Protein AF-A0A9N6WNW6-F1 (afdb_monomer_lite)

Radius of gyration: 29.32 Å; chains: 1; bounding box: 56×40×89 Å

Secondary structure (DSSP, 8-state):
-HHHHHHHHHHHHHHHHHHHHHHHHHTT-HHHHHHHHHHHHHHHHHHHHHT--HHHHHHHHTT-----------HHHHHHHHHHHHHHHHHHHHHHHHHS-HHHHHHHHHHHHTTS---S-GGG--GGGTT-EEEEPHHHHHHHHTT--S-HHHHHHHHHTTSEEEE--HHHHHHHHHHHT--TTSPPP-EEEE-STTSSHHHHHHHTT-----TTT--S--EE-SS-TT-EE-HHHHHHHHHHHHHHHHHHHHHH--B-SS-EE-SSS-EE-TT-BHHHHHHHHHH-GGGHHHHHHHHHHHHHHHHHH-HHHHHHHHTT------TTS-SSSSHHHH-S-EEEE-PPPPHHHHHHHHHHHHHTT----GGGGSHHHHHHHHHHHTT-HHHHHHHT---

Organism: NCBI:txid381656

Structure (mmCIF, N/CA/C/O backbone):
data_AF-A0A9N6WNW6-F1
#
_entry.id   AF-A0A9N6WNW6-F1
#
loop_
_atom_site.group_PDB
_atom_site.id
_atom_site.type_symbol
_atom_site.label_atom_id
_atom_site.label_alt_id
_atom_site.label_comp_id
_atom_site.label_asym_id
_atom_site.label_entity_id
_atom_site.label_seq_id
_atom_site.pdbx_PDB_ins_code
_atom_site.Cartn_x
_atom_site.Cartn_y
_atom_site.Cartn_z
_atom_site.occupancy
_atom_site.B_iso_or_equiv
_atom_site.auth_seq_id
_atom_site.auth_comp_id
_atom_site.auth_asym_id
_atom_site.auth_atom_id
_atom_site.pdbx_PDB_model_num
ATOM 1 N N . MET A 1 1 ? -19.258 9.443 -52.693 1.00 51.03 1 MET A N 1
ATOM 2 C CA . MET A 1 1 ? -18.251 9.004 -53.686 1.00 51.03 1 MET A CA 1
ATOM 3 C C . MET A 1 1 ? -16.895 9.638 -53.407 1.00 51.03 1 MET A C 1
ATOM 5 O O . MET A 1 1 ? -15.964 8.892 -53.155 1.00 51.03 1 MET A O 1
ATOM 9 N N . GLU A 1 2 ? -16.809 10.964 -53.273 1.00 60.19 2 GLU A N 1
ATOM 10 C CA . GLU A 1 2 ? -15.555 11.714 -53.040 1.00 60.19 2 GLU A CA 1
ATOM 11 C C . GLU A 1 2 ? -14.678 11.212 -51.862 1.00 60.19 2 GLU A C 1
ATOM 13 O O . GLU A 1 2 ? -13.456 11.138 -51.967 1.00 60.19 2 GLU A O 1
ATOM 18 N N . SER A 1 3 ? -15.285 10.784 -50.744 1.00 62.59 3 SER A N 1
ATOM 19 C CA . SER A 1 3 ? -14.541 10.235 -49.592 1.00 62.59 3 SER A CA 1
ATOM 20 C C . SER A 1 3 ? -13.917 8.855 -49.852 1.00 62.59 3 SER A C 1
ATOM 22 O O . SER A 1 3 ? -12.916 8.520 -49.225 1.00 62.59 3 SER A O 1
ATOM 24 N N . ASN A 1 4 ? -14.502 8.055 -50.751 1.00 68.94 4 ASN A N 1
ATOM 25 C CA . ASN A 1 4 ? -13.963 6.746 -51.131 1.00 68.94 4 ASN A CA 1
ATOM 26 C C . ASN A 1 4 ? -12.823 6.904 -52.132 1.00 68.94 4 ASN A C 1
ATOM 28 O O . ASN A 1 4 ? -11.766 6.331 -51.916 1.00 68.94 4 ASN A O 1
ATOM 32 N N . GLU A 1 5 ? -12.988 7.749 -53.149 1.00 76.56 5 GLU A N 1
ATOM 33 C CA . GLU A 1 5 ? -11.938 8.025 -54.142 1.00 76.56 5 GLU A CA 1
ATOM 34 C C . GLU A 1 5 ? -10.667 8.582 -53.483 1.00 76.56 5 GLU A C 1
ATOM 36 O O . GLU A 1 5 ? -9.550 8.174 -53.801 1.00 76.56 5 GLU A O 1
ATOM 41 N N . LYS A 1 6 ? -10.823 9.454 -52.479 1.00 78.19 6 LYS A N 1
ATOM 42 C CA . LYS A 1 6 ? -9.697 9.977 -51.695 1.00 78.19 6 LYS A CA 1
ATOM 43 C C . LYS A 1 6 ? -8.998 8.896 -50.864 1.00 78.19 6 LYS A C 1
ATOM 45 O O . LYS A 1 6 ? -7.771 8.914 -50.747 1.00 78.19 6 LYS A O 1
ATOM 50 N N . ALA A 1 7 ? -9.760 7.970 -50.284 1.00 76.69 7 ALA A N 1
ATOM 51 C CA . ALA A 1 7 ? -9.219 6.842 -49.532 1.00 76.69 7 ALA A CA 1
ATOM 52 C C . ALA A 1 7 ? -8.501 5.839 -50.455 1.00 76.69 7 ALA A C 1
ATOM 54 O O . ALA A 1 7 ? -7.421 5.363 -50.110 1.00 76.69 7 ALA A O 1
ATOM 55 N N . GLU A 1 8 ? -9.042 5.579 -51.648 1.00 82.81 8 GLU A N 1
ATOM 56 C CA . GLU A 1 8 ? -8.424 4.727 -52.672 1.00 82.81 8 GLU A CA 1
ATOM 57 C C . GLU A 1 8 ? -7.118 5.326 -53.195 1.00 82.81 8 GLU A C 1
ATOM 59 O O . GLU A 1 8 ? -6.106 4.629 -53.240 1.00 82.81 8 GLU A O 1
ATOM 64 N N . ALA A 1 9 ? -7.087 6.627 -53.501 1.00 85.00 9 ALA A N 1
ATOM 65 C CA . ALA A 1 9 ? -5.869 7.307 -53.939 1.00 85.00 9 ALA A CA 1
ATOM 66 C C . ALA A 1 9 ? -4.753 7.219 -52.883 1.00 85.00 9 ALA A C 1
ATOM 68 O O . ALA A 1 9 ? -3.612 6.880 -53.199 1.00 85.00 9 ALA A O 1
ATOM 69 N N . LYS A 1 10 ? -5.086 7.450 -51.605 1.00 84.44 10 LYS A N 1
ATOM 70 C CA . LYS A 1 10 ? -4.136 7.302 -50.489 1.00 84.44 10 LYS A CA 1
ATOM 71 C C . LYS A 1 10 ? -3.659 5.857 -50.321 1.00 84.44 10 LYS A C 1
ATOM 73 O O . LYS A 1 10 ? -2.479 5.646 -50.044 1.00 84.44 10 LYS A O 1
ATOM 78 N N . PHE A 1 11 ? -4.547 4.876 -50.488 1.00 87.50 11 PHE A N 1
ATOM 79 C CA . PHE A 1 11 ? -4.191 3.458 -50.443 1.00 87.50 11 PHE A CA 1
ATOM 80 C C . PHE A 1 11 ? -3.231 3.081 -51.582 1.00 87.50 11 PHE A C 1
ATOM 82 O O . PHE A 1 11 ? -2.212 2.437 -51.333 1.00 87.50 11 PHE A O 1
ATOM 89 N N . HIS A 1 12 ? -3.489 3.544 -52.808 1.00 88.62 12 HIS A N 1
ATOM 90 C CA . HIS A 1 12 ? -2.595 3.336 -53.949 1.00 88.62 12 HIS A CA 1
ATOM 91 C C . HIS A 1 12 ? -1.210 3.950 -53.717 1.00 88.62 12 HIS A C 1
ATOM 93 O O . HIS A 1 12 ? -0.208 3.251 -53.867 1.00 88.62 12 HIS A O 1
ATOM 99 N N . SER A 1 13 ? -1.139 5.197 -53.240 1.00 88.62 13 SER A N 1
ATOM 100 C CA . SER A 1 13 ? 0.142 5.823 -52.885 1.00 88.62 13 SER A CA 1
ATOM 101 C C . SER A 1 13 ? 0.882 5.067 -51.774 1.00 88.62 13 SER A C 1
ATOM 103 O O . SER A 1 13 ? 2.107 4.955 -51.808 1.00 88.62 13 SER A O 1
ATOM 105 N N . ALA A 1 14 ? 0.164 4.516 -50.788 1.00 87.19 14 ALA A N 1
ATOM 106 C CA . ALA A 1 14 ? 0.769 3.690 -49.745 1.00 87.19 14 ALA A CA 1
ATOM 107 C C . ALA A 1 14 ? 1.366 2.390 -50.312 1.00 87.19 14 ALA A C 1
ATOM 109 O O . ALA A 1 14 ? 2.460 1.987 -49.912 1.00 87.19 14 ALA A O 1
ATOM 110 N N . MET A 1 15 ? 0.668 1.751 -51.254 1.00 90.00 15 MET A N 1
ATOM 111 C CA . MET A 1 15 ? 1.109 0.510 -51.890 1.00 90.00 15 MET A CA 1
ATOM 112 C C . MET A 1 15 ? 2.355 0.725 -52.757 1.00 90.00 15 MET A C 1
ATOM 114 O O . MET A 1 15 ? 3.311 -0.043 -52.650 1.00 90.00 15 MET A O 1
ATOM 118 N N . GLU A 1 16 ? 2.388 1.792 -53.556 1.00 91.75 16 GLU A N 1
ATOM 119 C CA . GLU A 1 16 ? 3.562 2.161 -54.360 1.00 91.75 16 GLU A CA 1
ATOM 120 C C . GLU A 1 16 ? 4.790 2.397 -53.479 1.00 91.75 16 GLU A C 1
ATOM 122 O O . GLU A 1 16 ? 5.842 1.800 -53.702 1.00 91.75 16 GLU A O 1
ATOM 127 N N . LEU A 1 17 ? 4.640 3.171 -52.400 1.00 88.94 17 LEU A N 1
ATOM 128 C CA . LEU A 1 17 ? 5.722 3.420 -51.446 1.00 88.94 17 LEU A CA 1
ATOM 129 C C . LEU A 1 17 ? 6.208 2.136 -50.757 1.00 88.94 17 LEU A C 1
ATOM 131 O O . LEU A 1 17 ? 7.402 1.999 -50.486 1.00 88.94 17 LEU A O 1
ATOM 135 N N . LYS A 1 18 ? 5.319 1.173 -50.487 1.00 91.06 18 LYS A N 1
ATOM 136 C CA . LYS A 1 18 ? 5.713 -0.141 -49.959 1.00 91.06 18 LYS A CA 1
ATOM 137 C C . LYS A 1 18 ? 6.525 -0.938 -50.982 1.00 91.06 18 LYS A C 1
ATOM 139 O O . LYS A 1 18 ? 7.529 -1.544 -50.613 1.00 91.06 18 LYS A O 1
ATOM 144 N N . LEU A 1 19 ? 6.130 -0.928 -52.255 1.00 91.00 19 LEU A N 1
ATOM 145 C CA . LEU A 1 19 ? 6.860 -1.612 -53.329 1.00 91.00 19 LEU A CA 1
ATOM 146 C C . LEU A 1 19 ? 8.227 -0.967 -53.604 1.00 91.00 19 LEU A C 1
ATOM 148 O O . LEU A 1 19 ? 9.219 -1.683 -53.730 1.00 91.00 19 LEU A O 1
ATOM 152 N N . GLU A 1 20 ? 8.311 0.366 -53.603 1.00 89.75 20 GLU A N 1
ATOM 153 C CA . GLU A 1 20 ? 9.586 1.093 -53.648 1.00 89.75 20 GLU A CA 1
ATOM 154 C C . GLU A 1 20 ? 10.482 0.706 -52.465 1.00 89.75 20 GLU A C 1
ATOM 156 O O . GLU A 1 20 ? 11.669 0.426 -52.638 1.00 89.75 20 GLU A O 1
ATOM 161 N N . GLY A 1 21 ? 9.906 0.635 -51.259 1.00 87.44 21 GLY A N 1
ATOM 162 C CA . GLY A 1 21 ? 10.603 0.175 -50.060 1.00 87.44 21 GLY A CA 1
ATOM 163 C C . GLY A 1 21 ? 11.180 -1.232 -50.221 1.00 87.44 21 GLY A C 1
ATOM 164 O O . GLY A 1 21 ? 12.347 -1.449 -49.895 1.00 87.44 21 GLY A O 1
ATOM 165 N N . ASN A 1 22 ? 10.411 -2.161 -50.799 1.00 89.94 22 ASN A N 1
ATOM 166 C CA . ASN A 1 22 ? 10.867 -3.522 -51.091 1.00 89.94 22 ASN A CA 1
ATOM 167 C C . ASN A 1 22 ? 12.038 -3.541 -52.086 1.00 89.94 22 ASN A C 1
ATOM 169 O O . ASN A 1 22 ? 12.991 -4.297 -51.895 1.00 89.94 22 ASN A O 1
ATOM 173 N N . ALA A 1 23 ? 11.992 -2.708 -53.130 1.00 90.75 23 ALA A N 1
ATOM 174 C CA . ALA A 1 23 ? 13.062 -2.617 -54.120 1.00 90.75 23 ALA A CA 1
ATOM 175 C C . ALA A 1 23 ? 14.374 -2.115 -53.492 1.00 90.75 23 ALA A C 1
ATOM 177 O O . ALA A 1 23 ? 15.424 -2.732 -53.681 1.00 90.75 23 ALA A O 1
ATOM 178 N N . PHE A 1 24 ? 14.314 -1.058 -52.673 1.00 87.62 24 PHE A N 1
ATOM 179 C CA . PHE A 1 24 ? 15.481 -0.572 -51.926 1.00 87.62 24 PHE A CA 1
ATOM 180 C C . PHE A 1 24 ? 15.989 -1.592 -50.902 1.00 87.62 24 PHE A C 1
ATOM 182 O O . PHE A 1 24 ? 17.198 -1.703 -50.695 1.00 87.62 24 PHE A O 1
ATOM 189 N N . PHE A 1 25 ? 15.087 -2.366 -50.293 1.00 82.44 25 PHE A N 1
ATOM 190 C CA . PHE A 1 25 ? 15.448 -3.435 -49.365 1.00 82.44 25 PHE A CA 1
ATOM 191 C C . PHE A 1 25 ? 16.230 -4.555 -50.067 1.00 82.44 25 PHE A C 1
ATOM 193 O O . PHE A 1 25 ? 17.266 -4.983 -49.562 1.00 82.44 25 PHE A O 1
ATOM 200 N N . GLY A 1 26 ? 15.800 -4.970 -51.266 1.00 84.62 26 GLY A N 1
ATOM 201 C CA . GLY A 1 26 ? 16.521 -5.945 -52.094 1.00 84.62 26 GLY A CA 1
ATOM 202 C C . GLY A 1 26 ? 17.897 -5.458 -52.566 1.00 84.62 26 GLY A C 1
ATOM 203 O O . GLY A 1 26 ? 18.820 -6.253 -52.704 1.00 84.62 26 GLY A O 1
ATOM 204 N N . GLN A 1 27 ? 18.064 -4.144 -52.738 1.00 88.69 27 GLN A N 1
ATOM 205 C CA . GLN A 1 27 ? 19.343 -3.499 -53.072 1.00 88.69 27 GLN A CA 1
ATOM 206 C C . GLN A 1 27 ? 20.253 -3.264 -51.851 1.00 88.69 27 GLN A C 1
ATOM 208 O O . GLN A 1 27 ? 21.281 -2.604 -51.974 1.00 88.69 27 GLN A O 1
ATOM 213 N N . GLN A 1 28 ? 19.873 -3.750 -50.662 1.00 82.06 28 GLN A N 1
ATOM 214 C CA . GLN A 1 28 ? 20.561 -3.503 -49.386 1.00 82.06 28 GLN A CA 1
ATOM 215 C C . GLN A 1 28 ? 20.665 -2.014 -48.996 1.00 82.06 28 GLN A C 1
ATOM 217 O O . GLN A 1 28 ? 21.393 -1.647 -48.072 1.00 82.06 28 GLN A O 1
ATOM 222 N N . ASN A 1 29 ? 19.897 -1.131 -49.643 1.00 83.75 29 ASN A N 1
ATOM 223 C CA . ASN A 1 29 ? 19.799 0.277 -49.272 1.00 83.75 29 ASN A CA 1
ATOM 224 C C . ASN A 1 29 ? 18.713 0.463 -48.206 1.00 83.75 29 ASN A C 1
ATOM 226 O O . ASN A 1 29 ? 17.625 1.000 -48.437 1.00 83.75 29 ASN A O 1
ATOM 230 N N . TYR A 1 30 ? 19.016 -0.016 -47.004 1.00 78.81 30 TYR A N 1
ATOM 231 C CA . TYR A 1 30 ? 18.026 -0.134 -45.942 1.00 78.81 30 TYR A CA 1
ATOM 232 C C . TYR A 1 30 ? 17.496 1.206 -45.425 1.00 78.81 30 TYR A C 1
ATOM 234 O O . TYR A 1 30 ? 16.324 1.319 -45.072 1.00 78.81 30 TYR A O 1
ATOM 242 N N . LYS A 1 31 ? 18.337 2.246 -45.408 1.00 74.81 31 LYS A N 1
ATOM 243 C CA . LYS A 1 31 ? 17.951 3.583 -44.937 1.00 74.81 31 LYS A CA 1
ATOM 244 C C . LYS A 1 31 ? 16.824 4.170 -45.786 1.00 74.81 31 LYS A C 1
ATOM 246 O O . LYS A 1 31 ? 15.870 4.725 -45.240 1.00 74.81 31 LYS A O 1
ATOM 251 N N . GLU A 1 32 ? 16.924 4.030 -47.106 1.00 78.50 32 GLU A N 1
ATOM 252 C CA . GLU A 1 32 ? 15.880 4.504 -48.010 1.00 78.50 32 GLU A CA 1
ATOM 253 C C . GLU A 1 32 ? 14.659 3.572 -47.974 1.00 78.50 32 GLU A C 1
ATOM 255 O O . GLU A 1 32 ? 13.536 4.069 -47.925 1.00 78.50 32 GLU A O 1
ATOM 260 N N . ALA A 1 33 ? 14.847 2.251 -47.841 1.00 80.81 33 ALA A N 1
ATOM 261 C CA . ALA A 1 33 ? 13.745 1.298 -47.661 1.00 80.81 33 ALA A CA 1
ATOM 262 C C . ALA A 1 33 ? 12.844 1.644 -46.455 1.00 80.81 33 ALA A C 1
ATOM 264 O O . ALA A 1 33 ? 11.625 1.755 -46.592 1.00 80.81 33 ALA A O 1
ATOM 265 N N . ILE A 1 34 ? 13.436 1.915 -45.285 1.00 79.50 34 ILE A N 1
ATOM 266 C CA . ILE A 1 34 ? 12.708 2.312 -44.063 1.00 79.50 34 ILE A CA 1
ATOM 267 C C . ILE A 1 34 ? 11.944 3.613 -44.275 1.00 79.50 34 ILE A C 1
ATOM 269 O O . ILE A 1 34 ? 10.788 3.738 -43.867 1.00 79.50 34 ILE A O 1
ATOM 273 N N . ARG A 1 35 ? 12.583 4.598 -44.914 1.00 76.06 35 ARG A N 1
ATOM 274 C CA . ARG A 1 35 ? 11.961 5.895 -45.190 1.00 76.06 35 ARG A CA 1
ATOM 275 C C . ARG A 1 35 ? 10.699 5.727 -46.034 1.00 76.06 35 ARG A C 1
ATOM 277 O O . ARG A 1 35 ? 9.711 6.421 -45.789 1.00 76.06 35 ARG A O 1
ATOM 284 N N . ARG A 1 36 ? 10.720 4.799 -46.993 1.00 84.81 36 ARG A N 1
ATOM 285 C CA . ARG A 1 36 ? 9.577 4.473 -47.853 1.00 84.81 36 ARG A CA 1
ATOM 286 C C . ARG A 1 36 ? 8.480 3.729 -47.096 1.00 84.81 36 ARG A C 1
ATOM 288 O O . ARG A 1 36 ? 7.337 4.176 -47.150 1.00 84.81 36 ARG A O 1
ATOM 295 N N . TYR A 1 37 ? 8.814 2.728 -46.277 1.00 81.62 37 TYR A N 1
ATOM 296 C CA . TYR A 1 37 ? 7.832 2.058 -45.409 1.00 81.62 37 TYR A CA 1
ATOM 297 C C . TYR A 1 37 ? 7.178 3.014 -44.398 1.00 81.62 37 TYR A C 1
ATOM 299 O O . TYR A 1 37 ? 5.966 2.984 -44.202 1.00 81.62 37 TYR A O 1
ATOM 307 N N . HIS A 1 38 ? 7.948 3.922 -43.788 1.00 76.25 38 HIS A N 1
ATOM 308 C CA . HIS A 1 38 ? 7.406 4.920 -42.863 1.00 76.25 38 HIS A CA 1
ATOM 309 C C . HIS A 1 38 ? 6.473 5.907 -43.575 1.00 76.25 38 HIS A C 1
ATOM 311 O O . HIS A 1 38 ? 5.430 6.278 -43.040 1.00 76.25 38 HIS A O 1
ATOM 317 N N . ARG A 1 39 ? 6.816 6.336 -44.796 1.00 76.94 39 ARG A N 1
ATOM 318 C CA . ARG A 1 39 ? 5.922 7.168 -45.614 1.00 76.94 39 ARG A CA 1
ATOM 319 C C . ARG A 1 39 ? 4.645 6.412 -45.982 1.00 76.94 39 ARG A C 1
ATOM 321 O O . ARG A 1 39 ? 3.575 6.987 -45.824 1.00 76.94 39 ARG A O 1
ATOM 328 N N . ALA A 1 40 ? 4.733 5.137 -46.365 1.00 83.38 40 ALA A N 1
ATOM 329 C CA . ALA A 1 40 ? 3.564 4.297 -46.632 1.00 83.38 40 ALA A CA 1
ATOM 330 C C . ALA A 1 40 ? 2.616 4.229 -45.419 1.00 83.38 40 ALA A C 1
ATOM 332 O O . ALA A 1 40 ? 1.418 4.468 -45.558 1.00 83.38 40 ALA A O 1
ATOM 333 N N . LEU A 1 41 ? 3.152 4.031 -44.206 1.00 77.69 41 LEU A N 1
ATOM 334 C CA . LEU A 1 41 ? 2.365 4.005 -42.964 1.00 77.69 41 LEU A CA 1
ATOM 335 C C . LEU A 1 41 ? 1.642 5.331 -42.661 1.00 77.69 41 LEU A C 1
ATOM 337 O O . LEU A 1 41 ? 0.559 5.319 -42.072 1.00 77.69 41 LEU A O 1
ATOM 341 N N . MET A 1 42 ? 2.195 6.476 -43.077 1.00 76.44 42 MET A N 1
ATOM 342 C CA . MET A 1 42 ? 1.520 7.774 -42.935 1.00 76.44 42 MET A CA 1
ATOM 343 C C . MET A 1 42 ? 0.273 7.866 -43.824 1.00 76.44 42 MET A C 1
ATOM 345 O O . MET A 1 42 ? -0.755 8.379 -43.377 1.00 76.44 42 MET A O 1
ATOM 349 N N . TYR A 1 43 ? 0.329 7.328 -45.046 1.00 79.81 43 TYR A N 1
ATOM 350 C CA . TYR A 1 43 ? -0.831 7.252 -45.940 1.00 79.81 43 TYR A CA 1
ATOM 351 C C . TYR A 1 43 ? -1.867 6.231 -45.449 1.00 79.81 43 TYR A C 1
ATOM 353 O O . TYR A 1 43 ? -3.053 6.559 -45.420 1.00 79.81 43 TYR A O 1
ATOM 361 N N . VAL A 1 44 ? -1.429 5.068 -44.946 1.00 81.00 44 VAL A N 1
ATOM 362 C CA . VAL A 1 44 ? -2.295 4.061 -44.293 1.00 81.00 44 VAL A CA 1
ATOM 363 C C . VAL A 1 44 ? -3.091 4.681 -43.141 1.00 81.00 44 VAL A C 1
ATOM 365 O O . VAL A 1 44 ? -4.308 4.517 -43.066 1.00 81.00 44 VAL A O 1
ATOM 368 N N . LYS A 1 45 ? -2.431 5.454 -42.269 1.00 78.62 45 LYS A N 1
ATOM 369 C CA . LYS A 1 45 ? -3.088 6.173 -41.163 1.00 78.62 45 LYS A CA 1
ATOM 370 C C . LYS A 1 45 ? -4.057 7.249 -41.664 1.00 78.62 45 LYS A C 1
ATOM 372 O O . LYS A 1 45 ? -5.097 7.486 -41.058 1.00 78.62 45 LYS A O 1
ATOM 377 N N . GLY A 1 46 ? -3.732 7.889 -42.787 1.00 77.88 46 GLY A N 1
ATOM 378 C CA . GLY A 1 46 ? -4.621 8.828 -43.466 1.00 77.88 46 GLY A CA 1
ATOM 379 C C . GLY A 1 46 ? -5.921 8.187 -43.960 1.00 77.88 46 GLY A C 1
ATOM 380 O O . GLY A 1 46 ? -6.948 8.854 -43.918 1.00 77.88 46 GLY A O 1
ATOM 381 N N . VAL A 1 47 ? -5.887 6.920 -44.389 1.00 77.38 47 VAL A N 1
ATOM 382 C CA . VAL A 1 47 ? -7.073 6.131 -44.780 1.00 77.38 47 VAL A CA 1
ATOM 383 C C . VAL A 1 47 ? -7.877 5.676 -43.554 1.00 77.38 47 VAL A C 1
ATOM 385 O O . VAL A 1 47 ? -9.103 5.724 -43.578 1.00 77.38 47 VAL A O 1
ATOM 388 N N . GLU A 1 48 ? -7.211 5.293 -42.455 1.00 75.50 48 GLU A N 1
ATOM 389 C CA . GLU A 1 48 ? -7.876 4.944 -41.183 1.00 75.50 48 GLU A CA 1
ATOM 390 C C . GLU A 1 48 ? -8.660 6.131 -40.600 1.00 75.50 48 GLU A C 1
ATOM 392 O O . GLU A 1 48 ? -9.800 5.967 -40.170 1.00 75.50 48 GLU A O 1
ATOM 397 N N . ASN A 1 49 ? -8.073 7.332 -40.631 1.00 72.44 49 ASN A N 1
ATOM 398 C CA . ASN A 1 49 ? -8.718 8.551 -40.141 1.00 72.44 49 ASN A CA 1
ATOM 399 C C . ASN A 1 49 ? -9.924 8.959 -41.002 1.00 72.44 49 ASN A C 1
ATOM 401 O O . ASN A 1 49 ? -10.952 9.351 -40.454 1.00 72.44 49 ASN A O 1
ATOM 405 N N . ASP A 1 50 ? -9.821 8.832 -42.329 1.00 68.44 50 ASP A N 1
ATOM 406 C CA . ASP A 1 50 ? -10.928 9.118 -43.254 1.00 68.44 50 ASP A CA 1
ATOM 407 C C . ASP A 1 50 ? -12.102 8.132 -43.087 1.00 68.44 50 ASP A C 1
ATOM 409 O O . ASP A 1 50 ? -13.235 8.474 -43.414 1.00 68.44 50 ASP A O 1
ATOM 413 N N . GLY A 1 51 ? -11.850 6.922 -42.571 1.00 58.00 51 GLY A N 1
ATOM 414 C CA . GLY A 1 51 ? -12.881 5.928 -42.252 1.00 58.00 51 GLY A CA 1
ATOM 415 C C . GLY A 1 51 ? -13.466 6.027 -40.838 1.00 58.00 51 GLY A C 1
ATOM 416 O O . GLY A 1 51 ? -14.390 5.279 -40.518 1.00 58.00 51 GLY A O 1
ATOM 417 N N . SER A 1 52 ? -12.940 6.908 -39.979 1.00 59.12 52 SER A N 1
ATOM 418 C CA . SER A 1 52 ? -13.387 7.054 -38.590 1.00 59.12 52 SER A CA 1
ATOM 419 C C . SER A 1 52 ? -14.376 8.212 -38.434 1.00 59.12 52 SER A C 1
ATOM 421 O O . SER A 1 52 ? -14.014 9.379 -38.575 1.00 59.12 52 SER A O 1
ATOM 423 N N . ASP A 1 53 ? -15.629 7.901 -38.099 1.00 56.62 53 ASP A N 1
ATOM 424 C CA . ASP A 1 53 ? -16.686 8.904 -37.916 1.00 56.62 53 ASP A CA 1
ATOM 425 C C . ASP A 1 53 ? -16.678 9.480 -36.484 1.00 56.62 53 ASP A C 1
ATOM 427 O O . ASP A 1 53 ? -17.586 9.296 -35.672 1.00 56.62 53 ASP A O 1
ATOM 431 N N . LEU A 1 54 ? -15.571 10.135 -36.123 1.00 49.12 54 LEU A N 1
ATOM 432 C CA . LEU A 1 54 ? -15.373 10.739 -34.798 1.00 49.12 54 LEU A CA 1
ATOM 433 C C . LEU A 1 54 ? -16.320 11.923 -34.537 1.00 49.12 54 LEU A C 1
ATOM 435 O O . LEU A 1 54 ? -16.685 12.170 -33.391 1.00 49.12 54 LEU A O 1
ATOM 439 N N . ILE A 1 55 ? -16.743 12.636 -35.584 1.00 47.88 55 ILE A N 1
ATOM 440 C CA . ILE A 1 55 ? -17.612 13.817 -35.471 1.00 47.88 55 ILE A CA 1
ATOM 441 C C . ILE A 1 55 ? -19.085 13.403 -35.337 1.00 47.88 55 ILE A C 1
ATOM 443 O O . ILE A 1 55 ? -19.780 13.944 -34.476 1.00 47.88 55 ILE A O 1
ATOM 447 N N . GLY A 1 56 ? -19.541 12.400 -36.100 1.00 47.66 56 GLY A N 1
ATOM 448 C CA . GLY A 1 56 ? -20.897 11.850 -35.981 1.00 47.66 56 GLY A CA 1
ATOM 449 C C . GLY A 1 56 ? -21.170 11.276 -34.589 1.00 47.66 56 GLY A C 1
ATOM 450 O O . GLY A 1 56 ? -22.162 11.635 -33.959 1.00 47.66 56 GLY A O 1
ATOM 451 N N . ASN A 1 57 ? -20.220 10.502 -34.050 1.00 47.88 57 ASN A N 1
ATOM 452 C CA . ASN A 1 57 ? -20.328 9.917 -32.710 1.00 47.88 57 ASN A CA 1
ATOM 453 C C . ASN A 1 57 ? -20.362 10.967 -31.584 1.00 47.88 57 ASN A C 1
ATOM 455 O O . ASN A 1 57 ? -21.029 10.753 -30.570 1.00 47.88 57 ASN A O 1
ATOM 459 N N . MET A 1 58 ? -19.679 12.109 -31.748 1.00 43.12 58 MET A N 1
ATOM 460 C CA . MET A 1 58 ? -19.788 13.223 -30.799 1.00 43.12 58 MET A CA 1
ATOM 461 C C . MET A 1 58 ? -21.120 13.973 -30.934 1.00 43.12 58 MET A C 1
ATOM 463 O O . MET A 1 58 ? -21.691 14.352 -29.919 1.00 43.12 58 MET A O 1
ATOM 467 N N . CYS A 1 59 ? -21.660 14.151 -32.143 1.00 42.59 59 CYS A N 1
ATOM 468 C CA . CYS A 1 59 ? -22.952 14.821 -32.350 1.00 42.59 59 CYS A CA 1
ATOM 469 C C . CYS A 1 59 ? -24.131 14.039 -31.741 1.00 42.59 59 CYS A C 1
ATOM 471 O O . CYS A 1 59 ? -24.968 14.631 -31.059 1.00 42.59 59 CYS A O 1
ATOM 473 N N . THR A 1 60 ? -24.142 12.706 -31.869 1.00 49.16 60 THR A N 1
ATOM 474 C CA . THR A 1 60 ? -25.131 11.835 -31.201 1.00 49.16 60 THR A CA 1
ATOM 475 C C . THR A 1 60 ? -25.022 11.852 -29.676 1.00 49.16 60 THR A C 1
ATOM 477 O O . THR A 1 60 ? -26.025 11.685 -28.989 1.00 49.16 60 THR A O 1
ATOM 480 N N . ALA A 1 61 ? -23.828 12.088 -29.122 1.00 49.62 61 ALA A N 1
ATOM 481 C CA . ALA A 1 61 ? -23.629 12.179 -27.675 1.00 49.62 61 ALA A CA 1
ATOM 482 C C . ALA A 1 61 ? -24.133 13.508 -27.072 1.00 49.62 61 ALA A C 1
ATOM 484 O O . ALA A 1 61 ? -24.365 13.572 -25.866 1.00 49.62 61 ALA A O 1
ATOM 485 N N . PHE A 1 62 ? -24.328 14.547 -27.896 1.00 44.91 62 PHE A N 1
ATOM 486 C CA . PHE A 1 62 ? -24.799 15.875 -27.476 1.00 44.91 62 PHE A CA 1
ATOM 487 C C . PHE A 1 62 ? -26.196 16.246 -28.015 1.00 44.91 62 PHE A C 1
ATOM 489 O O . PHE A 1 62 ? -26.608 17.397 -27.890 1.00 44.91 62 PHE A O 1
ATOM 496 N N . GLY A 1 63 ? -26.952 15.280 -28.553 1.00 41.03 63 GLY A N 1
ATOM 497 C CA . GLY A 1 63 ? -28.386 15.430 -28.839 1.00 41.03 63 GLY A CA 1
ATOM 498 C C . GLY A 1 63 ? -28.753 16.306 -30.046 1.00 41.03 63 GLY A C 1
ATOM 499 O O . GLY A 1 63 ? -29.845 16.867 -30.061 1.00 41.03 63 GLY A O 1
ATOM 500 N N . GLY A 1 64 ? -27.866 16.449 -31.037 1.00 39.44 64 GLY A N 1
ATOM 501 C CA . GLY A 1 64 ? -28.161 17.160 -32.290 1.00 39.44 64 GLY A CA 1
ATOM 502 C C . GLY A 1 64 ? -28.842 16.274 -33.344 1.00 39.44 64 GLY A C 1
ATOM 503 O O . GLY A 1 64 ? -28.519 15.093 -33.449 1.00 39.44 64 GLY A O 1
ATOM 504 N N . ASP A 1 65 ? -29.764 16.858 -34.116 1.00 38.09 65 ASP A N 1
ATOM 505 C CA . ASP A 1 65 ? -30.568 16.191 -35.155 1.00 38.09 65 ASP A CA 1
ATOM 506 C C . ASP A 1 65 ? -29.738 15.770 -36.392 1.00 38.09 65 ASP A C 1
ATOM 508 O O . ASP A 1 65 ? -28.745 16.418 -36.743 1.00 38.09 65 ASP A O 1
ATOM 512 N N . GLU A 1 66 ? -30.135 14.671 -37.047 1.00 42.62 66 GLU A N 1
ATOM 513 C CA . GLU A 1 66 ? -29.380 13.989 -38.111 1.00 42.62 66 GLU A CA 1
ATOM 514 C C . GLU A 1 66 ? -29.302 14.807 -39.415 1.00 42.62 66 GLU A C 1
ATOM 516 O O . GLU A 1 66 ? -30.092 14.660 -40.349 1.00 42.62 66 GLU A O 1
ATOM 521 N N . GLY A 1 67 ? -28.260 15.631 -39.533 1.00 34.44 67 GLY A N 1
ATOM 522 C CA . GLY A 1 67 ? -27.791 16.141 -40.819 1.00 34.44 67 GLY A CA 1
ATOM 523 C C . GLY A 1 67 ? -27.081 15.043 -41.617 1.00 34.44 67 GLY A C 1
ATOM 524 O O . GLY A 1 67 ? -25.967 14.643 -41.281 1.00 34.44 67 GLY A O 1
ATOM 525 N N . GLN A 1 68 ? -27.716 14.565 -42.689 1.00 43.16 68 GLN A N 1
ATOM 526 C CA . GLN A 1 68 ? -27.187 13.572 -43.631 1.00 43.16 68 GLN A CA 1
ATOM 527 C C . GLN A 1 68 ? -25.747 13.879 -44.088 1.00 43.16 68 GLN A C 1
ATOM 529 O O . GLN A 1 68 ? -25.485 14.852 -44.791 1.00 43.16 68 GLN A O 1
ATOM 534 N N . GLY A 1 69 ? -24.818 12.980 -43.759 1.00 37.72 69 GLY A N 1
ATOM 535 C CA . GLY A 1 69 ? -23.428 13.020 -44.210 1.00 37.72 69 GLY A CA 1
ATOM 536 C C . GLY A 1 69 ? -22.810 11.628 -44.205 1.00 37.72 69 GLY A C 1
ATOM 537 O O . GLY A 1 69 ? -21.935 11.334 -43.404 1.00 37.72 69 GLY A O 1
ATOM 538 N N . ASN A 1 70 ? -23.282 10.748 -45.087 1.00 47.25 70 ASN A N 1
ATOM 539 C CA . ASN A 1 70 ? -22.826 9.362 -45.200 1.00 47.25 70 ASN A CA 1
ATOM 540 C C . ASN A 1 70 ? -21.366 9.301 -45.721 1.00 47.25 70 ASN A C 1
ATOM 542 O O . ASN A 1 70 ? -21.127 9.131 -46.917 1.00 47.25 70 ASN A O 1
ATOM 546 N N . ARG A 1 71 ? -20.370 9.474 -44.838 1.00 53.88 71 ARG A N 1
ATOM 547 C CA . ARG A 1 71 ? -18.936 9.264 -45.126 1.00 53.88 71 ARG A CA 1
ATOM 548 C C . ARG A 1 71 ? -18.457 7.932 -44.550 1.00 53.88 71 ARG A C 1
ATOM 550 O O . ARG A 1 71 ? -17.553 7.879 -43.727 1.00 53.88 71 ARG A O 1
ATOM 557 N N . LYS A 1 72 ? -19.052 6.826 -44.993 1.00 59.88 72 LYS A N 1
ATOM 558 C CA . LYS A 1 72 ? -18.497 5.495 -44.721 1.00 59.88 72 LYS A CA 1
ATOM 559 C C . LYS A 1 72 ? -17.536 5.116 -45.842 1.00 59.88 72 LYS A C 1
ATOM 561 O O . LYS A 1 72 ? -17.963 4.897 -46.977 1.00 59.88 72 LYS A O 1
ATOM 566 N N . VAL A 1 73 ? -16.242 5.066 -45.519 1.00 62.28 73 VAL A N 1
ATOM 567 C CA . VAL A 1 73 ? -15.234 4.483 -46.412 1.00 62.28 73 VAL A CA 1
ATOM 568 C C . VAL A 1 73 ? -15.549 2.997 -46.607 1.00 62.28 73 VAL A C 1
ATOM 570 O O . VAL A 1 73 ? -15.945 2.319 -45.658 1.00 62.28 73 VAL A O 1
ATOM 573 N N . ASN A 1 74 ? -15.414 2.486 -47.832 1.00 75.44 74 ASN A N 1
ATOM 574 C CA . ASN A 1 74 ? -15.731 1.096 -48.164 1.00 75.44 74 ASN A CA 1
ATOM 575 C C . ASN A 1 74 ? -14.951 0.117 -47.260 1.00 75.44 74 ASN A C 1
ATOM 577 O O . ASN A 1 74 ? -13.722 0.174 -47.174 1.00 75.44 74 ASN A O 1
ATOM 581 N N . ALA A 1 75 ? -15.667 -0.812 -46.617 1.00 72.38 75 ALA A N 1
ATOM 582 C CA . ALA A 1 75 ? -15.100 -1.807 -45.706 1.00 72.38 75 ALA A CA 1
ATOM 583 C C . ALA A 1 75 ? -13.997 -2.662 -46.358 1.00 72.38 75 ALA A C 1
ATOM 585 O O . ALA A 1 75 ? -13.042 -3.047 -45.688 1.00 72.38 75 ALA A O 1
ATOM 586 N N . VAL A 1 76 ? -14.079 -2.890 -47.674 1.00 78.44 76 VAL A N 1
ATOM 587 C CA . VAL A 1 76 ? -13.062 -3.629 -48.439 1.00 78.44 76 VAL A CA 1
ATOM 588 C C . VAL A 1 76 ? -11.723 -2.881 -48.477 1.00 78.44 76 VAL A C 1
ATOM 590 O O . VAL A 1 76 ? -10.667 -3.501 -48.372 1.00 78.44 76 VAL A O 1
ATOM 593 N N . ILE A 1 77 ? -11.746 -1.550 -48.595 1.00 78.31 77 ILE A N 1
ATOM 594 C CA . ILE A 1 77 ? -10.530 -0.720 -48.604 1.00 78.31 77 ILE A CA 1
ATOM 595 C C . ILE A 1 77 ? -9.901 -0.712 -47.214 1.00 78.31 77 ILE A C 1
ATOM 597 O O . ILE A 1 77 ? -8.686 -0.825 -47.090 1.00 78.31 77 ILE A O 1
ATOM 601 N N . LEU A 1 78 ? -10.721 -0.616 -46.165 1.00 76.69 78 LEU A N 1
ATOM 602 C CA . LEU A 1 78 ? -10.243 -0.645 -44.784 1.00 76.69 78 LEU A CA 1
ATOM 603 C C . LEU A 1 78 ? -9.559 -1.972 -44.446 1.00 76.69 78 LEU A C 1
ATOM 605 O O . LEU A 1 78 ? -8.533 -1.957 -43.771 1.00 76.69 78 LEU A O 1
ATOM 609 N N . GLU A 1 79 ? -10.080 -3.096 -44.938 1.00 79.38 79 GLU A N 1
ATOM 610 C CA . GLU A 1 79 ? -9.455 -4.402 -44.716 1.00 79.38 79 GLU A CA 1
ATOM 611 C C . GLU A 1 79 ? -8.120 -4.529 -45.462 1.00 79.38 79 GLU A C 1
ATOM 613 O O . GLU A 1 79 ? -7.098 -4.816 -44.841 1.00 79.38 79 GLU A O 1
ATOM 618 N N . LYS A 1 80 ? -8.077 -4.158 -46.749 1.00 82.00 80 LYS A N 1
ATOM 619 C CA . LYS A 1 80 ? -6.820 -4.098 -47.519 1.00 82.00 80 LYS A CA 1
ATOM 620 C C . LYS A 1 80 ? -5.793 -3.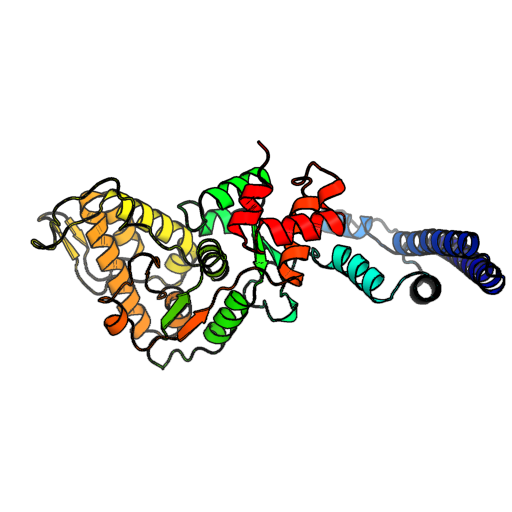151 -46.892 1.00 82.00 80 LYS A C 1
ATOM 622 O O . LYS A 1 80 ? -4.593 -3.415 -46.913 1.00 82.00 80 LYS A O 1
ATOM 627 N N . ASN A 1 81 ? -6.246 -2.043 -46.308 1.00 83.00 81 ASN A N 1
ATOM 628 C CA . ASN A 1 81 ? -5.385 -1.083 -45.625 1.00 83.00 81 ASN A CA 1
ATOM 629 C C . ASN A 1 81 ? -4.781 -1.665 -44.333 1.00 83.00 81 ASN A C 1
ATOM 631 O O . ASN A 1 81 ? -3.622 -1.388 -44.025 1.00 83.00 81 ASN A O 1
ATOM 635 N N . LYS A 1 82 ? -5.520 -2.514 -43.603 1.00 78.81 82 LYS A N 1
ATOM 636 C CA . LYS A 1 82 ? -4.972 -3.270 -42.463 1.00 78.81 82 LYS A CA 1
ATOM 637 C C . LYS A 1 82 ? -3.932 -4.290 -42.915 1.00 78.81 82 LYS A C 1
ATOM 639 O O . LYS A 1 82 ? -2.883 -4.378 -42.287 1.00 78.81 82 LYS A O 1
ATOM 644 N N . GLU A 1 83 ? -4.187 -5.025 -43.994 1.00 81.56 83 GLU A N 1
ATOM 645 C CA . GLU A 1 83 ? -3.215 -5.976 -44.550 1.00 81.56 83 GLU A CA 1
ATOM 646 C C . GLU A 1 83 ? -1.918 -5.259 -44.947 1.00 81.56 83 GLU A C 1
ATOM 648 O O . GLU A 1 83 ? -0.836 -5.634 -44.497 1.00 81.56 83 GLU A O 1
ATOM 653 N N . LEU A 1 84 ? -2.024 -4.140 -45.673 1.00 81.69 84 LEU A N 1
ATOM 654 C CA . LEU A 1 84 ? -0.873 -3.328 -46.076 1.00 81.69 84 LEU A CA 1
ATOM 655 C C . LEU A 1 84 ? -0.086 -2.777 -44.875 1.00 81.69 84 LEU A C 1
ATOM 657 O O . LEU A 1 84 ? 1.146 -2.690 -44.909 1.00 81.69 84 LEU A O 1
ATOM 661 N N . LYS A 1 85 ? -0.785 -2.421 -43.794 1.00 78.75 85 LYS A N 1
ATOM 662 C CA . LYS A 1 85 ? -0.176 -1.997 -42.529 1.00 78.75 85 LYS A CA 1
ATOM 663 C C . LYS A 1 85 ? 0.662 -3.115 -41.916 1.00 78.75 85 LYS A C 1
ATOM 665 O O . LYS A 1 85 ? 1.807 -2.872 -41.532 1.00 78.75 85 LYS A O 1
ATOM 670 N N . MET A 1 86 ? 0.102 -4.321 -41.838 1.00 71.56 86 MET A N 1
ATOM 671 C CA . MET A 1 86 ? 0.790 -5.495 -41.295 1.00 71.56 86 MET A CA 1
ATOM 672 C C . MET A 1 86 ? 2.006 -5.861 -42.148 1.00 71.56 86 MET A C 1
ATOM 674 O O . MET A 1 86 ? 3.083 -6.081 -41.602 1.00 71.56 86 MET A O 1
ATOM 678 N N . ASP A 1 87 ? 1.880 -5.806 -43.472 1.00 80.25 87 ASP A N 1
ATOM 679 C CA . ASP A 1 87 ? 2.984 -5.987 -44.417 1.00 80.25 87 ASP A CA 1
ATOM 680 C C . ASP A 1 87 ? 4.131 -4.995 -44.192 1.00 80.25 87 ASP A C 1
ATOM 682 O O . ASP A 1 87 ? 5.296 -5.388 -44.123 1.00 80.25 87 ASP A O 1
ATOM 686 N N . CYS A 1 88 ? 3.823 -3.700 -44.052 1.00 80.00 88 CYS A N 1
ATOM 687 C CA . CYS A 1 88 ? 4.843 -2.679 -43.801 1.00 80.00 88 CYS A CA 1
ATOM 688 C C . CYS A 1 88 ? 5.565 -2.922 -42.469 1.00 80.00 88 CYS A C 1
ATOM 690 O O . CYS A 1 88 ? 6.786 -2.777 -42.395 1.00 80.00 88 CYS A O 1
ATOM 692 N N . PHE A 1 89 ? 4.835 -3.325 -41.424 1.00 74.75 89 PHE A N 1
ATOM 693 C CA . PHE A 1 89 ? 5.434 -3.672 -40.136 1.00 74.75 89 PHE A CA 1
ATOM 694 C C . PHE A 1 89 ? 6.279 -4.946 -40.202 1.00 74.75 89 PHE A C 1
ATOM 696 O O . PHE A 1 89 ? 7.350 -4.978 -39.600 1.00 74.75 89 PHE A O 1
ATOM 703 N N . ASN A 1 90 ? 5.853 -5.955 -40.962 1.00 76.88 90 ASN A N 1
ATOM 704 C CA . ASN A 1 90 ? 6.619 -7.181 -41.188 1.00 76.88 90 ASN A CA 1
ATOM 705 C C . ASN A 1 90 ? 7.922 -6.907 -41.955 1.00 76.88 90 ASN A C 1
ATOM 707 O O . ASN A 1 90 ? 8.972 -7.453 -41.624 1.00 76.88 90 ASN A O 1
ATOM 711 N N . ASN A 1 91 ? 7.896 -6.005 -42.935 1.00 82.94 91 ASN A N 1
ATOM 712 C CA . ASN A 1 91 ? 9.100 -5.635 -43.680 1.00 82.94 91 ASN A CA 1
ATOM 713 C C . ASN A 1 91 ? 10.060 -4.780 -42.836 1.00 82.94 91 ASN A C 1
ATOM 715 O O . ASN A 1 91 ? 11.277 -4.968 -42.894 1.00 82.94 91 ASN A O 1
ATOM 719 N N . LEU A 1 92 ? 9.529 -3.886 -41.996 1.00 73.19 92 LEU A N 1
ATOM 720 C CA . LEU A 1 92 ? 10.323 -3.138 -41.017 1.00 73.19 92 LEU A CA 1
ATOM 721 C C . LEU A 1 92 ? 10.919 -4.054 -39.938 1.00 73.19 92 LEU A C 1
ATOM 723 O O . LEU A 1 92 ? 12.071 -3.861 -39.553 1.00 73.19 92 LEU A O 1
ATOM 727 N N . SER A 1 93 ? 10.183 -5.069 -39.476 1.00 68.00 93 SER A N 1
ATOM 728 C CA . SER A 1 93 ? 10.688 -6.045 -38.503 1.00 68.00 93 SER A CA 1
ATOM 729 C C . SER A 1 93 ? 11.745 -6.972 -39.113 1.00 68.00 93 SER A C 1
ATOM 731 O O . SER A 1 93 ? 12.739 -7.278 -38.454 1.00 68.00 93 SER A O 1
ATOM 733 N N . GLY A 1 94 ? 11.600 -7.338 -40.392 1.00 69.31 94 GLY A N 1
ATOM 734 C CA . GLY A 1 94 ? 12.619 -8.049 -41.167 1.00 69.31 94 GLY A CA 1
ATOM 735 C C . GLY A 1 94 ? 13.932 -7.269 -41.277 1.00 69.31 94 GLY A C 1
ATOM 736 O O . GLY A 1 94 ? 15.000 -7.847 -41.082 1.00 69.31 94 GLY A O 1
ATOM 737 N N . TRP A 1 95 ? 13.866 -5.950 -41.500 1.00 67.94 95 TRP A N 1
ATOM 738 C CA . TRP A 1 95 ? 15.045 -5.080 -41.438 1.00 67.94 95 TRP A CA 1
ATOM 739 C C . TRP A 1 95 ? 15.675 -5.043 -40.040 1.00 67.94 95 TRP A C 1
ATOM 741 O O . TRP A 1 95 ? 16.882 -5.233 -39.895 1.00 67.94 95 TRP A O 1
ATOM 751 N N . LEU A 1 96 ? 14.860 -4.810 -39.006 1.00 59.84 96 LEU A N 1
ATOM 752 C CA . LEU A 1 96 ? 15.332 -4.699 -37.624 1.00 59.84 96 LEU A CA 1
ATOM 753 C C . LEU A 1 96 ? 16.026 -5.985 -37.159 1.00 59.84 96 LEU A C 1
ATOM 755 O O . LEU A 1 96 ? 17.047 -5.905 -36.486 1.00 59.84 96 LEU A O 1
ATOM 759 N N . ARG A 1 97 ? 15.546 -7.159 -37.590 1.00 60.91 97 ARG A N 1
ATOM 760 C CA . ARG A 1 97 ? 16.170 -8.462 -37.312 1.00 60.91 97 ARG A CA 1
ATOM 761 C C . ARG A 1 97 ? 17.571 -8.618 -37.922 1.00 60.91 97 ARG A C 1
ATOM 763 O O . ARG A 1 97 ? 18.366 -9.384 -37.390 1.00 60.91 97 ARG A O 1
ATOM 770 N N . LEU A 1 98 ? 17.875 -7.917 -39.018 1.00 64.81 98 LEU A N 1
ATOM 771 C CA . LEU A 1 98 ? 19.202 -7.923 -39.650 1.00 64.81 98 LEU A CA 1
ATOM 772 C C . LEU A 1 98 ? 20.200 -6.976 -38.962 1.00 64.81 98 LEU A C 1
ATOM 774 O O . LEU A 1 98 ? 21.401 -7.150 -39.139 1.00 64.81 98 LEU A O 1
ATOM 778 N N . PHE A 1 99 ? 19.726 -5.979 -38.203 1.00 57.62 99 PHE A N 1
ATOM 779 C CA . PHE A 1 99 ? 20.566 -4.903 -37.649 1.00 57.62 99 PHE A CA 1
ATOM 780 C C . PHE A 1 99 ? 20.599 -4.825 -36.115 1.00 57.62 99 PHE A C 1
ATOM 782 O O . PHE A 1 99 ? 21.522 -4.232 -35.561 1.00 57.62 99 PHE A O 1
ATOM 789 N N . LEU A 1 100 ? 19.617 -5.395 -35.416 1.00 50.41 100 LEU A N 1
ATOM 790 C CA . LEU A 1 100 ? 19.501 -5.369 -33.958 1.00 50.41 100 LEU A CA 1
ATOM 791 C C . LEU A 1 100 ? 19.268 -6.786 -33.426 1.00 50.41 100 LEU A C 1
ATOM 793 O O . LEU A 1 100 ? 18.442 -7.532 -33.957 1.00 50.41 100 LEU A O 1
ATOM 797 N N . ASN A 1 101 ? 19.974 -7.139 -32.346 1.00 51.81 101 ASN A N 1
ATOM 798 C CA . ASN A 1 101 ? 19.676 -8.340 -31.566 1.00 51.81 101 ASN A CA 1
ATOM 799 C C . ASN A 1 101 ? 18.177 -8.346 -31.219 1.00 51.81 101 ASN A C 1
ATOM 801 O O . ASN A 1 101 ? 17.636 -7.366 -30.711 1.00 51.81 101 ASN A O 1
ATOM 805 N N . TRP A 1 102 ? 17.496 -9.461 -31.485 1.00 44.34 102 TRP A N 1
ATOM 806 C CA . TRP A 1 102 ? 16.054 -9.620 -31.247 1.00 44.34 102 TRP A CA 1
ATOM 807 C C . TRP A 1 102 ? 15.636 -9.257 -29.806 1.00 44.34 102 TRP A C 1
ATOM 809 O O . TRP A 1 102 ? 14.533 -8.760 -29.572 1.00 44.34 102 TRP A O 1
ATOM 819 N N . GLU A 1 103 ? 16.550 -9.439 -28.850 1.00 48.56 103 GLU A N 1
ATOM 820 C CA . GLU A 1 103 ? 16.390 -9.090 -27.437 1.00 48.56 103 GLU A CA 1
ATOM 821 C C . GLU A 1 103 ? 16.205 -7.581 -27.205 1.00 48.56 103 GLU A C 1
ATOM 823 O O . GLU A 1 103 ? 15.253 -7.192 -26.530 1.00 48.56 103 GLU A O 1
ATOM 828 N N . THR A 1 104 ? 17.015 -6.713 -27.825 1.00 47.25 104 THR A N 1
ATOM 829 C CA . THR A 1 104 ? 16.911 -5.252 -27.644 1.00 47.25 104 THR A CA 1
ATOM 830 C C . THR A 1 104 ? 15.662 -4.667 -28.300 1.00 47.25 104 THR A C 1
ATOM 832 O O . THR A 1 104 ? 15.096 -3.696 -27.795 1.00 47.25 104 THR A O 1
ATOM 835 N N . MET A 1 105 ? 15.177 -5.266 -29.393 1.00 41.28 105 MET A N 1
ATOM 836 C CA . MET A 1 105 ? 13.923 -4.854 -30.035 1.00 41.28 105 MET A CA 1
ATOM 837 C C . MET A 1 105 ? 12.700 -5.244 -29.194 1.00 41.28 105 MET A C 1
ATOM 839 O O . MET A 1 105 ? 11.814 -4.415 -28.983 1.00 41.28 105 MET A O 1
ATOM 843 N N . MET A 1 106 ? 12.668 -6.470 -28.656 1.00 43.91 106 MET A N 1
ATOM 844 C CA . MET A 1 106 ? 11.637 -6.881 -27.695 1.00 43.91 106 MET A CA 1
ATOM 845 C C . MET A 1 106 ? 11.662 -5.996 -26.450 1.00 43.91 106 MET A C 1
ATOM 847 O O . MET A 1 106 ? 10.604 -5.631 -25.950 1.00 43.91 106 MET A O 1
ATOM 851 N N . GLU A 1 107 ? 12.839 -5.592 -25.978 1.00 43.84 107 GLU A N 1
ATOM 852 C CA . GLU A 1 107 ? 12.983 -4.675 -24.850 1.00 43.84 107 GLU A CA 1
ATOM 853 C C . GLU A 1 107 ? 12.438 -3.269 -25.158 1.00 43.84 107 GLU A C 1
ATOM 855 O O . GLU A 1 107 ? 11.710 -2.710 -24.344 1.00 43.84 107 GLU A O 1
ATOM 860 N N . GLN A 1 108 ? 12.688 -2.710 -26.349 1.00 44.94 108 GLN A N 1
ATOM 861 C CA . GLN A 1 108 ? 12.147 -1.402 -26.757 1.00 44.94 108 GLN A CA 1
ATOM 862 C C . GLN A 1 108 ? 10.633 -1.427 -27.021 1.00 44.94 108 GLN A C 1
ATOM 864 O O . GLN A 1 108 ? 9.910 -0.527 -26.585 1.00 44.94 108 GLN A O 1
ATOM 869 N N . CYS A 1 109 ? 10.123 -2.471 -27.681 1.00 37.69 109 CYS A N 1
ATOM 870 C CA . CYS A 1 109 ? 8.683 -2.672 -27.840 1.00 37.69 109 CYS A CA 1
ATOM 871 C C . CYS A 1 109 ? 8.006 -2.890 -26.478 1.00 37.69 109 CYS A C 1
ATOM 873 O O . CYS A 1 109 ? 6.949 -2.304 -26.228 1.00 37.69 109 CYS A O 1
ATOM 875 N N . ASN A 1 110 ? 8.644 -3.637 -25.568 1.00 41.50 110 ASN A N 1
ATOM 876 C CA . ASN A 1 110 ? 8.192 -3.780 -24.188 1.00 41.50 110 ASN A CA 1
ATOM 877 C C . ASN A 1 110 ? 8.249 -2.450 -23.429 1.00 41.50 110 ASN A C 1
ATOM 879 O O . ASN A 1 110 ? 7.284 -2.164 -22.739 1.00 41.50 110 ASN A O 1
ATOM 883 N N . ARG A 1 111 ? 9.259 -1.583 -23.596 1.00 40.16 111 ARG A N 1
ATOM 884 C CA . ARG A 1 111 ? 9.283 -0.242 -22.967 1.00 40.16 111 ARG A CA 1
ATOM 885 C C . ARG A 1 111 ? 8.033 0.575 -23.302 1.00 40.16 111 ARG A C 1
ATOM 887 O O . ARG A 1 111 ? 7.409 1.119 -22.403 1.00 40.16 111 ARG A O 1
ATOM 894 N N . SER A 1 112 ? 7.581 0.558 -24.560 1.00 37.81 112 SER A N 1
ATOM 895 C CA . SER A 1 112 ? 6.324 1.227 -24.955 1.00 37.81 112 SER A CA 1
ATOM 896 C C . SER A 1 112 ? 5.043 0.532 -24.452 1.00 37.81 112 SER A C 1
ATOM 898 O O . SER A 1 112 ? 3.973 1.141 -24.414 1.00 37.81 112 SER A O 1
ATOM 900 N N . ALA A 1 113 ? 5.127 -0.750 -24.075 1.00 37.62 113 ALA A N 1
ATOM 901 C CA . ALA A 1 113 ? 3.996 -1.583 -23.661 1.00 37.62 113 ALA A CA 1
ATOM 902 C C . ALA A 1 113 ? 3.902 -1.813 -22.137 1.00 37.62 113 ALA A C 1
ATOM 904 O O . ALA A 1 113 ? 2.811 -2.106 -21.648 1.00 37.62 113 ALA A O 1
ATOM 905 N N . ILE A 1 114 ? 4.998 -1.654 -21.382 1.00 45.78 114 ILE A N 1
ATOM 906 C CA . ILE A 1 114 ? 5.080 -1.838 -19.920 1.00 45.78 114 ILE A CA 1
ATOM 907 C C . ILE A 1 114 ? 4.172 -0.838 -19.186 1.00 45.78 114 ILE A C 1
ATOM 909 O O . ILE A 1 114 ? 3.685 -1.155 -18.101 1.00 45.78 114 ILE A O 1
ATOM 913 N N . LEU A 1 115 ? 3.865 0.308 -19.809 1.00 44.00 115 LEU A N 1
ATOM 914 C CA . LEU A 1 115 ? 2.980 1.344 -19.261 1.00 44.00 115 LEU A CA 1
ATOM 915 C C . LEU A 1 115 ? 1.654 1.508 -19.997 1.00 44.00 115 LEU A C 1
ATOM 917 O O . LEU A 1 115 ? 0.967 2.514 -19.810 1.00 44.00 115 LEU A O 1
ATOM 921 N N . LYS A 1 116 ? 1.223 0.523 -20.796 1.00 41.78 116 LYS A N 1
ATOM 922 C CA . LYS A 1 116 ? -0.212 0.453 -21.092 1.00 41.78 116 LYS A CA 1
ATOM 923 C C . LYS A 1 116 ? -0.909 0.214 -19.762 1.00 41.78 116 LYS A C 1
ATOM 925 O O . LYS A 1 116 ? -0.874 -0.910 -19.271 1.00 41.78 116 LYS A O 1
ATOM 930 N N . ASN A 1 117 ? -1.474 1.288 -19.201 1.00 43.41 117 ASN A N 1
ATOM 931 C CA . ASN A 1 117 ? -2.276 1.312 -17.985 1.00 43.41 117 ASN A CA 1
ATOM 932 C C . ASN A 1 117 ? -3.075 0.015 -17.887 1.00 43.41 117 ASN A C 1
ATOM 934 O O . ASN A 1 117 ? -4.081 -0.162 -18.582 1.00 43.41 117 ASN A O 1
ATOM 938 N N . ILE A 1 118 ? -2.589 -0.915 -17.059 1.00 47.78 118 ILE A N 1
ATOM 939 C CA . ILE A 1 118 ? -3.375 -2.081 -16.687 1.00 47.78 118 ILE A CA 1
ATOM 940 C C . ILE A 1 118 ? -4.629 -1.480 -16.070 1.00 47.78 118 ILE A C 1
ATOM 942 O O . ILE A 1 118 ? -4.531 -0.616 -15.193 1.00 47.78 118 ILE A O 1
ATOM 946 N N . LYS A 1 119 ? -5.804 -1.859 -16.591 1.00 44.66 119 LYS A N 1
ATOM 947 C CA . LYS A 1 119 ? -7.072 -1.400 -16.018 1.00 44.66 119 LYS A CA 1
ATOM 948 C C . LYS A 1 119 ? -6.986 -1.614 -14.502 1.00 44.66 119 LYS A C 1
ATOM 950 O O . LYS A 1 119 ? -6.532 -2.689 -14.113 1.00 44.66 119 LYS A O 1
ATOM 955 N N . PRO A 1 120 ? -7.426 -0.661 -13.665 1.00 48.91 120 PRO A N 1
ATOM 956 C CA . PRO A 1 120 ? -7.197 -0.632 -12.211 1.00 48.91 120 PRO A CA 1
ATOM 957 C C . PRO A 1 120 ? -7.865 -1.778 -11.424 1.00 48.91 120 PRO A C 1
ATOM 959 O O . PRO A 1 120 ? -8.029 -1.704 -10.209 1.00 48.91 120 PRO A O 1
ATOM 962 N N . ASN A 1 121 ? -8.260 -2.856 -12.097 1.00 54.06 121 ASN A N 1
ATOM 963 C CA . ASN A 1 121 ? -8.867 -4.032 -11.521 1.00 54.06 121 ASN A CA 1
ATOM 964 C C . ASN A 1 121 ? -7.785 -4.899 -10.852 1.00 54.06 121 ASN A C 1
ATOM 966 O O . ASN A 1 121 ? -7.363 -5.928 -11.381 1.00 54.06 121 ASN A O 1
ATOM 970 N N . GLN A 1 122 ? -7.349 -4.453 -9.668 1.00 55.41 122 GLN A N 1
ATOM 971 C CA . GLN A 1 122 ? -6.342 -5.091 -8.806 1.00 55.41 122 GLN A CA 1
ATOM 972 C C . GLN A 1 122 ? -6.596 -6.595 -8.595 1.00 55.41 122 GLN A C 1
ATOM 974 O O . GLN A 1 122 ? -5.654 -7.360 -8.404 1.00 55.41 122 GLN A O 1
ATOM 979 N N . ALA A 1 123 ? -7.857 -7.027 -8.699 1.00 54.16 123 ALA A N 1
ATOM 980 C CA . ALA A 1 123 ? -8.305 -8.408 -8.549 1.00 54.16 123 ALA A CA 1
ATOM 981 C C . ALA A 1 123 ? -7.846 -9.377 -9.663 1.00 54.16 123 ALA A C 1
ATOM 983 O O . ALA A 1 123 ? -8.071 -10.578 -9.540 1.00 54.16 123 ALA A O 1
ATOM 984 N N . LYS A 1 124 ? -7.231 -8.894 -10.755 1.00 66.75 124 LYS A N 1
ATOM 985 C CA . LYS A 1 124 ? -6.831 -9.729 -11.910 1.00 66.75 124 LYS A CA 1
ATOM 986 C C . LYS A 1 124 ? -5.326 -9.744 -12.197 1.00 66.75 124 LYS A C 1
ATOM 988 O O . LYS A 1 124 ? -4.922 -10.166 -13.276 1.00 66.75 124 LYS A O 1
ATOM 993 N N . HIS A 1 125 ? -4.490 -9.254 -11.285 1.00 75.50 125 HIS A N 1
ATOM 994 C CA . HIS A 1 125 ? -3.046 -9.231 -11.520 1.00 75.50 125 HIS A CA 1
ATOM 995 C C . HIS A 1 125 ? -2.435 -10.634 -11.355 1.00 75.50 125 HIS A C 1
ATOM 997 O O . HIS A 1 125 ? -2.293 -11.113 -10.233 1.00 75.50 125 HIS A O 1
ATOM 1003 N N . GLY A 1 126 ? -2.069 -11.277 -12.468 1.00 79.12 126 GLY A N 1
ATOM 1004 C CA . GLY A 1 126 ? -1.278 -12.510 -12.507 1.00 79.12 126 GLY A CA 1
ATOM 1005 C C . GLY A 1 126 ? 0.215 -12.300 -12.801 1.00 79.12 126 GLY A C 1
ATOM 1006 O O . GLY A 1 126 ? 0.742 -11.184 -12.758 1.00 79.12 126 GLY A O 1
ATOM 1007 N N . VAL A 1 127 ? 0.903 -13.401 -13.115 1.00 84.94 127 VAL A N 1
ATOM 1008 C CA . VAL A 1 127 ? 2.356 -13.469 -13.382 1.00 84.94 127 VAL A CA 1
ATOM 1009 C C . VAL A 1 127 ? 2.755 -12.644 -14.613 1.00 84.94 127 VAL A C 1
ATOM 1011 O O . VAL A 1 127 ? 3.830 -12.050 -14.661 1.00 84.94 127 VAL A O 1
ATOM 1014 N N . GLU A 1 128 ? 1.863 -12.525 -15.591 1.00 84.88 128 GLU A N 1
ATOM 1015 C CA . GLU A 1 128 ? 2.028 -11.730 -16.809 1.00 84.88 128 GLU A CA 1
ATOM 1016 C C . GLU A 1 128 ? 2.217 -10.227 -16.547 1.00 84.88 128 GLU A C 1
ATOM 1018 O O . GLU A 1 128 ? 2.802 -9.514 -17.369 1.00 84.88 128 GLU A O 1
ATOM 1023 N N . HIS A 1 129 ? 1.751 -9.746 -15.393 1.00 84.75 129 HIS A N 1
ATOM 1024 C CA . HIS A 1 129 ? 1.854 -8.348 -14.989 1.00 84.75 129 HIS A CA 1
ATOM 1025 C C . HIS A 1 129 ? 3.104 -8.055 -14.149 1.00 84.75 129 HIS A C 1
ATOM 1027 O O . HIS A 1 129 ? 3.343 -6.897 -13.816 1.00 84.75 129 HIS A O 1
ATOM 1033 N N . GLU A 1 130 ? 3.921 -9.060 -13.820 1.00 89.12 130 GLU A N 1
ATOM 1034 C CA . GLU A 1 130 ? 5.111 -8.887 -12.984 1.00 89.12 130 GLU A CA 1
ATOM 1035 C C . GLU A 1 130 ? 6.059 -7.811 -13.543 1.00 89.12 130 GLU A C 1
ATOM 1037 O O . GLU A 1 130 ? 6.477 -7.870 -14.707 1.00 89.12 130 GLU A O 1
ATOM 1042 N N . GLY A 1 131 ? 6.426 -6.852 -12.691 1.00 87.94 131 GLY A N 1
ATOM 1043 C CA . GLY A 1 131 ? 7.305 -5.728 -13.013 1.00 87.94 131 GLY A CA 1
ATOM 1044 C C . GLY A 1 131 ? 6.595 -4.549 -13.681 1.00 87.94 131 GLY A C 1
ATOM 1045 O O . GLY A 1 131 ? 7.207 -3.503 -13.861 1.00 87.94 131 GLY A O 1
ATOM 1046 N N . ARG A 1 132 ? 5.306 -4.669 -14.024 1.00 88.56 132 ARG A N 1
ATOM 1047 C CA . ARG A 1 132 ? 4.530 -3.565 -14.608 1.00 88.56 132 ARG A CA 1
ATOM 1048 C C . ARG A 1 132 ? 3.932 -2.674 -13.528 1.00 88.56 132 ARG A C 1
ATOM 1050 O O . ARG A 1 132 ? 3.681 -3.117 -12.406 1.00 88.56 132 ARG A O 1
ATOM 1057 N N . PHE A 1 133 ? 3.661 -1.427 -13.893 1.00 87.62 133 PHE A N 1
ATOM 1058 C CA . PHE A 1 133 ? 2.993 -0.466 -13.023 1.00 87.62 133 PHE A CA 1
ATOM 1059 C C . PHE A 1 133 ? 1.512 -0.366 -13.363 1.00 87.62 133 PHE A C 1
ATOM 1061 O O . PHE A 1 133 ? 1.123 -0.389 -14.530 1.00 87.62 133 PHE A O 1
ATOM 1068 N N . TYR A 1 134 ? 0.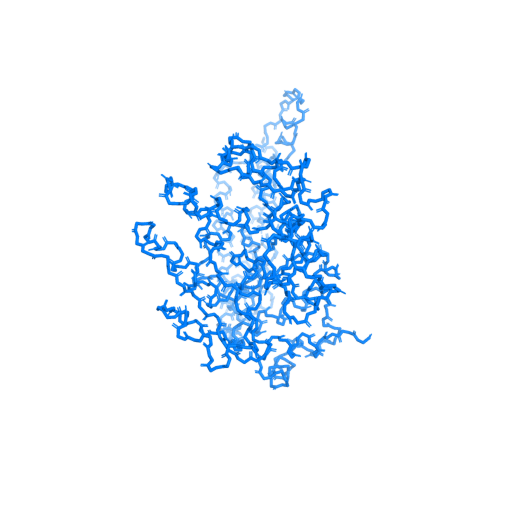692 -0.209 -12.333 1.00 85.50 134 TYR A N 1
ATOM 1069 C CA . TYR A 1 134 ? -0.700 0.191 -12.480 1.00 85.50 134 TYR A CA 1
ATOM 1070 C C . TYR A 1 134 ? -0.944 1.478 -11.700 1.00 85.50 134 TYR A C 1
ATOM 1072 O O . TYR A 1 134 ? -0.357 1.701 -10.636 1.00 85.50 134 TYR A O 1
ATOM 1080 N N . GLN A 1 135 ? -1.813 2.325 -12.241 1.00 84.94 135 GLN A N 1
ATOM 1081 C CA . GLN A 1 135 ? -2.193 3.589 -11.630 1.00 84.94 135 GLN A CA 1
ATOM 1082 C C . GLN A 1 135 ? -3.470 3.411 -10.809 1.00 84.94 135 GLN A C 1
ATOM 1084 O O . GLN A 1 135 ? -4.449 2.819 -11.263 1.00 84.94 135 GLN A O 1
ATOM 1089 N N . ILE A 1 136 ? -3.463 3.949 -9.595 1.00 83.44 136 ILE A N 1
ATOM 1090 C CA . ILE A 1 136 ? -4.639 4.056 -8.740 1.00 83.44 136 ILE A CA 1
ATOM 1091 C C . ILE A 1 136 ? -5.276 5.421 -8.981 1.00 83.44 136 ILE A C 1
ATOM 1093 O O . ILE A 1 136 ? -4.630 6.465 -8.851 1.00 83.44 136 ILE A O 1
ATOM 1097 N N . GLU A 1 137 ? -6.564 5.411 -9.310 1.00 84.00 137 GLU A N 1
ATOM 1098 C CA . GLU A 1 137 ? -7.331 6.629 -9.542 1.00 84.00 137 GLU A CA 1
ATOM 1099 C C . GLU A 1 137 ? -7.384 7.512 -8.285 1.00 84.00 137 GLU A C 1
ATOM 1101 O O . GLU A 1 137 ? -7.478 7.027 -7.155 1.00 84.00 137 GLU A O 1
ATOM 1106 N N . LYS A 1 138 ? -7.378 8.837 -8.470 1.00 86.06 138 LYS A N 1
ATOM 1107 C CA . LYS A 1 138 ? -7.430 9.818 -7.371 1.00 86.06 138 LYS A CA 1
ATOM 1108 C C . LYS A 1 138 ? -8.593 9.616 -6.376 1.00 86.06 138 LYS A C 1
ATOM 1110 O O . LYS A 1 138 ? -8.320 9.741 -5.180 1.00 86.06 138 LYS A O 1
ATOM 1115 N N . PRO A 1 139 ? -9.849 9.318 -6.783 1.00 84.50 139 PRO A N 1
ATOM 1116 C CA . PRO A 1 139 ? -10.923 9.036 -5.823 1.00 84.50 139 PRO A CA 1
ATOM 1117 C C . PRO A 1 139 ? -10.612 7.817 -4.946 1.00 84.50 139 PRO A C 1
ATOM 1119 O O . PRO A 1 139 ? -10.738 7.897 -3.726 1.00 84.50 139 PRO A O 1
ATOM 1122 N N . ILE A 1 140 ? -10.105 6.738 -5.548 1.00 80.88 140 ILE A N 1
ATOM 1123 C CA . ILE A 1 140 ? -9.725 5.510 -4.841 1.00 80.88 140 ILE A CA 1
ATOM 1124 C C . ILE A 1 140 ? -8.539 5.782 -3.905 1.00 80.88 140 ILE A C 1
ATOM 1126 O O . ILE A 1 140 ? -8.566 5.385 -2.744 1.00 80.88 140 ILE A O 1
ATOM 1130 N N . LYS A 1 141 ? -7.527 6.541 -4.352 1.00 83.06 141 LYS A N 1
ATOM 1131 C CA . LYS A 1 141 ? -6.401 6.973 -3.504 1.00 83.06 141 LYS A CA 1
ATOM 1132 C C . LYS A 1 141 ? -6.891 7.697 -2.248 1.00 83.06 141 LYS A C 1
ATOM 1134 O O . LYS A 1 141 ? -6.419 7.393 -1.156 1.00 83.06 141 LYS A O 1
ATOM 1139 N N . LYS A 1 142 ? -7.820 8.648 -2.391 1.00 85.06 142 LYS A N 1
ATOM 1140 C CA . LYS A 1 142 ? -8.380 9.389 -1.251 1.00 85.06 142 LYS A CA 1
ATOM 1141 C C . LYS A 1 142 ? -9.150 8.456 -0.315 1.00 85.06 142 LYS A C 1
ATOM 1143 O O . LYS A 1 142 ? -8.899 8.438 0.883 1.00 85.06 142 LYS A O 1
ATOM 1148 N N . GLN A 1 143 ? -10.026 7.617 -0.860 1.00 82.19 143 GLN A N 1
ATOM 1149 C CA . GLN A 1 143 ? -10.793 6.675 -0.047 1.00 82.19 143 GLN A CA 1
ATOM 1150 C C . GLN A 1 143 ? -9.891 5.732 0.768 1.00 82.19 143 GLN A C 1
ATOM 1152 O O . GLN A 1 143 ? -10.164 5.473 1.938 1.00 82.19 143 GLN A O 1
ATOM 1157 N N . LEU A 1 144 ? -8.813 5.229 0.162 1.00 78.12 144 LEU A N 1
ATOM 1158 C CA . LEU A 1 144 ? -7.990 4.172 0.749 1.00 78.12 144 LEU A CA 1
ATOM 1159 C C . LEU A 1 144 ? -6.789 4.661 1.552 1.00 78.12 144 LEU A C 1
ATOM 1161 O O . LEU A 1 144 ? -6.337 3.929 2.424 1.00 78.12 144 LEU A O 1
ATOM 1165 N N . PHE A 1 145 ? -6.247 5.847 1.260 1.00 80.81 145 PHE A N 1
ATOM 1166 C CA . PHE A 1 145 ? -4.950 6.266 1.802 1.00 80.81 145 PHE A CA 1
ATOM 1167 C C . PHE A 1 145 ? -4.931 7.661 2.446 1.00 80.81 145 PHE A C 1
ATOM 1169 O O . PHE A 1 145 ? -3.873 8.114 2.878 1.00 80.81 145 PHE A O 1
ATOM 1176 N N . THR A 1 146 ? -6.072 8.356 2.571 1.00 82.25 146 THR A N 1
ATOM 1177 C CA . THR A 1 146 ? -6.110 9.723 3.139 1.00 82.25 146 THR A CA 1
ATOM 1178 C C . THR A 1 146 ? -5.556 9.821 4.563 1.00 82.25 146 THR A C 1
ATOM 1180 O O . THR A 1 146 ? -4.884 10.798 4.880 1.00 82.25 146 THR A O 1
ATOM 1183 N N . TYR A 1 147 ? -5.801 8.829 5.422 1.00 74.06 147 TYR A N 1
ATOM 1184 C CA . TYR A 1 147 ? -5.325 8.838 6.816 1.00 74.06 147 TYR A CA 1
ATOM 1185 C C . TYR A 1 147 ? -4.118 7.902 7.040 1.00 74.06 147 TYR A C 1
ATOM 1187 O O . TYR A 1 147 ? -3.786 7.547 8.173 1.00 74.06 147 TYR A O 1
ATOM 1195 N N . GLY A 1 148 ? -3.433 7.535 5.951 1.00 75.00 148 GLY A N 1
ATOM 1196 C CA . GLY A 1 148 ? -2.180 6.780 5.927 1.00 75.00 148 GLY A CA 1
ATOM 1197 C C . GLY A 1 148 ? -2.283 5.464 5.152 1.00 75.00 148 GLY A C 1
ATOM 1198 O O . GLY A 1 148 ? -3.114 5.321 4.268 1.00 75.00 148 GLY A O 1
ATOM 1199 N N . GLY A 1 149 ? -1.401 4.503 5.443 1.00 73.06 149 GLY A N 1
ATOM 1200 C CA . GLY A 1 149 ? -1.327 3.212 4.732 1.00 73.06 149 GLY A CA 1
ATOM 1201 C C . GLY A 1 149 ? -0.211 3.151 3.688 1.00 73.06 149 GLY A C 1
ATOM 1202 O O . GLY A 1 149 ? 0.270 2.069 3.366 1.00 73.06 149 GLY A O 1
ATOM 1203 N N . LEU A 1 150 ? 0.291 4.310 3.255 1.00 82.31 150 LEU A N 1
ATOM 1204 C CA . LEU A 1 150 ? 1.514 4.425 2.464 1.00 82.31 150 LEU A CA 1
ATOM 1205 C C . LEU A 1 150 ? 2.692 4.885 3.340 1.00 82.31 150 LEU A C 1
ATOM 1207 O O . LEU A 1 150 ? 2.509 5.714 4.237 1.00 82.31 150 LEU A O 1
ATOM 1211 N N . PRO A 1 151 ? 3.920 4.393 3.090 1.00 84.56 151 PRO A N 1
ATOM 1212 C CA . PRO A 1 151 ? 5.122 4.962 3.691 1.00 84.56 151 PRO A CA 1
ATOM 1213 C C . PRO A 1 151 ? 5.248 6.455 3.363 1.00 84.56 151 PRO A C 1
ATOM 1215 O O . PRO A 1 151 ? 5.050 6.845 2.217 1.00 84.56 151 PRO A O 1
ATOM 1218 N N . GLN A 1 152 ? 5.637 7.283 4.338 1.00 84.62 152 GLN A N 1
ATOM 1219 C CA . GLN A 1 152 ? 5.705 8.748 4.178 1.00 84.62 152 GLN A CA 1
ATOM 1220 C C . GLN A 1 152 ? 6.536 9.191 2.965 1.00 84.62 152 GLN A C 1
ATOM 1222 O O . GLN A 1 152 ? 6.078 10.013 2.181 1.00 84.62 152 GLN A O 1
ATOM 1227 N N . SER A 1 153 ? 7.716 8.597 2.769 1.00 86.06 153 SER A N 1
ATOM 1228 C CA . SER A 1 153 ? 8.588 8.893 1.624 1.00 86.06 153 SER A CA 1
ATOM 1229 C C . SER A 1 153 ? 7.936 8.555 0.281 1.00 86.06 153 SER A C 1
ATOM 1231 O O . SER A 1 153 ? 8.131 9.257 -0.702 1.00 86.06 153 SER A O 1
ATOM 1233 N N . PHE A 1 154 ? 7.133 7.490 0.239 1.00 88.44 154 PHE A N 1
ATOM 1234 C CA . PHE A 1 154 ? 6.416 7.104 -0.970 1.00 88.44 154 PHE A CA 1
ATOM 1235 C C . PHE A 1 154 ? 5.172 7.971 -1.199 1.00 88.44 154 PHE A C 1
ATOM 1237 O O . PHE A 1 154 ? 4.838 8.278 -2.340 1.00 88.44 154 PHE A O 1
ATOM 1244 N N . ASN A 1 155 ? 4.495 8.399 -0.129 1.00 88.00 155 ASN A N 1
ATOM 1245 C CA . ASN A 1 155 ? 3.385 9.338 -0.253 1.00 88.00 155 ASN A CA 1
ATOM 1246 C C . ASN A 1 155 ? 3.862 10.684 -0.818 1.00 88.00 155 ASN A C 1
ATOM 1248 O O . ASN A 1 155 ? 3.239 11.185 -1.748 1.00 88.00 155 ASN A O 1
ATOM 1252 N N . LEU A 1 156 ? 5.005 11.192 -0.340 1.00 88.94 156 LEU A N 1
ATOM 1253 C CA . LEU A 1 156 ? 5.643 12.389 -0.893 1.00 88.94 156 LEU A CA 1
ATOM 1254 C C . LEU A 1 156 ? 5.943 12.217 -2.388 1.00 88.94 156 LEU A C 1
ATOM 1256 O O . LEU A 1 156 ? 5.535 13.042 -3.193 1.00 88.94 156 LEU A O 1
ATOM 1260 N N . LEU A 1 157 ? 6.565 11.100 -2.777 1.00 88.62 157 LEU A N 1
ATOM 1261 C CA . LEU A 1 157 ? 6.833 10.788 -4.184 1.00 88.62 157 LEU A CA 1
ATOM 1262 C C . LEU A 1 157 ? 5.548 10.772 -5.034 1.00 88.62 157 LEU A C 1
ATOM 1264 O O . LEU A 1 157 ? 5.515 11.307 -6.140 1.00 88.62 157 LEU A O 1
ATOM 1268 N N . SER A 1 158 ? 4.473 10.176 -4.515 1.00 88.81 158 SER A N 1
ATOM 1269 C CA . SER A 1 158 ? 3.173 10.139 -5.191 1.00 88.81 158 SER A CA 1
ATOM 1270 C C . SER A 1 158 ? 2.525 11.523 -5.310 1.00 88.81 158 SER A C 1
ATOM 1272 O O . SER A 1 158 ? 1.814 11.790 -6.280 1.00 88.81 158 SER A O 1
ATOM 1274 N N . GLU A 1 159 ? 2.726 12.401 -4.329 1.00 89.88 159 GLU A N 1
ATOM 1275 C CA . GLU A 1 159 ? 2.290 13.798 -4.387 1.00 89.88 159 GLU A CA 1
ATOM 1276 C C . GLU A 1 159 ? 3.084 14.573 -5.441 1.00 89.88 159 GLU A C 1
ATOM 1278 O O . GLU A 1 159 ? 2.473 15.235 -6.278 1.00 89.88 159 GLU A O 1
ATOM 1283 N N . THR A 1 160 ? 4.407 14.394 -5.489 1.00 90.38 160 THR A N 1
ATOM 1284 C CA . THR A 1 160 ? 5.284 15.019 -6.488 1.00 90.38 160 THR A CA 1
ATOM 1285 C C . THR A 1 160 ? 4.932 14.602 -7.916 1.00 90.38 160 THR A C 1
ATOM 1287 O O . THR A 1 160 ? 4.895 15.439 -8.814 1.00 90.38 160 THR A O 1
ATOM 1290 N N . PHE A 1 161 ? 4.603 13.327 -8.140 1.00 89.19 161 PHE A N 1
ATOM 1291 C CA . PHE A 1 161 ? 4.146 12.853 -9.451 1.00 89.19 161 PHE A CA 1
ATOM 1292 C C . PHE A 1 161 ? 2.671 13.158 -9.748 1.00 89.19 161 PHE A C 1
ATOM 1294 O O . PHE A 1 161 ? 2.220 12.945 -10.870 1.00 89.19 161 PHE A O 1
ATOM 1301 N N . ASN A 1 162 ? 1.905 13.664 -8.773 1.00 88.62 162 ASN A N 1
ATOM 1302 C CA . ASN A 1 162 ? 0.456 13.886 -8.866 1.00 88.62 162 ASN A CA 1
ATOM 1303 C C . ASN A 1 162 ? -0.347 12.624 -9.262 1.00 88.62 162 ASN A C 1
ATOM 1305 O O . ASN A 1 162 ? -1.460 12.700 -9.797 1.00 88.62 162 ASN A O 1
ATOM 1309 N N . GLU A 1 163 ? 0.203 11.447 -8.969 1.00 87.19 163 GLU A N 1
ATOM 1310 C CA . GLU A 1 163 ? -0.379 10.142 -9.267 1.00 87.19 163 GLU A CA 1
ATOM 1311 C C . GLU A 1 163 ? 0.142 9.068 -8.307 1.00 87.19 163 GLU A C 1
ATOM 1313 O O . GLU A 1 163 ? 1.221 9.184 -7.725 1.00 87.19 163 GLU A O 1
ATOM 1318 N N . LEU A 1 164 ? -0.640 8.006 -8.111 1.00 87.50 164 LEU A N 1
ATOM 1319 C CA . LEU A 1 164 ? -0.254 6.861 -7.290 1.00 87.50 164 LEU A CA 1
ATOM 1320 C C . LEU A 1 164 ? -0.100 5.637 -8.183 1.00 87.50 164 LEU A C 1
ATOM 1322 O O . LEU A 1 164 ? -1.094 5.013 -8.542 1.00 87.50 164 LEU A O 1
ATOM 1326 N N . CYS A 1 165 ? 1.139 5.298 -8.524 1.00 89.19 165 CYS A N 1
ATOM 1327 C CA . CYS A 1 165 ? 1.446 4.118 -9.322 1.00 89.19 165 CYS A CA 1
ATOM 1328 C C . CYS A 1 165 ? 2.168 3.077 -8.473 1.00 89.19 165 CYS A C 1
ATOM 1330 O O . CYS A 1 165 ? 3.142 3.397 -7.793 1.00 89.19 165 CYS A O 1
ATOM 1332 N N . LEU A 1 166 ? 1.708 1.830 -8.525 1.00 88.69 166 LEU A N 1
ATOM 1333 C CA . LEU A 1 166 ? 2.301 0.712 -7.795 1.00 88.69 166 LEU A CA 1
ATOM 1334 C C . LEU A 1 166 ? 2.809 -0.342 -8.779 1.00 88.69 166 LEU A C 1
ATOM 1336 O O . LEU A 1 166 ? 2.143 -0.647 -9.767 1.00 88.69 166 LEU A O 1
ATOM 1340 N N . MET A 1 167 ? 3.987 -0.902 -8.501 1.00 90.62 167 MET A N 1
ATOM 1341 C CA . MET A 1 167 ? 4.527 -2.025 -9.266 1.00 90.62 167 MET A CA 1
ATOM 1342 C C . MET A 1 167 ? 3.880 -3.332 -8.805 1.00 90.62 167 MET A C 1
ATOM 1344 O O . MET A 1 167 ? 3.822 -3.614 -7.607 1.00 90.62 167 MET A O 1
ATOM 1348 N N . VAL A 1 168 ? 3.455 -4.160 -9.756 1.00 90.38 168 VAL A N 1
ATOM 1349 C CA . VAL A 1 168 ? 3.003 -5.527 -9.495 1.00 90.38 168 VAL A CA 1
ATOM 1350 C C . VAL A 1 168 ? 4.221 -6.423 -9.278 1.00 90.38 168 VAL A C 1
ATOM 1352 O O . VAL A 1 168 ? 5.016 -6.644 -10.193 1.00 90.38 168 VAL A O 1
ATOM 1355 N N . ARG A 1 169 ? 4.360 -6.958 -8.063 1.00 92.31 169 ARG A N 1
ATOM 1356 C CA . ARG A 1 169 ? 5.491 -7.806 -7.658 1.00 92.31 169 ARG A CA 1
ATOM 1357 C C . ARG A 1 169 ? 5.052 -9.229 -7.341 1.00 92.31 169 ARG A C 1
ATOM 1359 O O . ARG A 1 169 ? 3.921 -9.437 -6.901 1.00 92.31 169 ARG A O 1
ATOM 1366 N N . LYS A 1 170 ? 5.975 -10.192 -7.461 1.00 92.31 170 LYS A N 1
ATOM 1367 C CA . LYS A 1 170 ? 5.708 -11.617 -7.166 1.00 92.31 170 LYS A CA 1
ATOM 1368 C C . LYS A 1 170 ? 5.048 -11.862 -5.799 1.00 92.31 170 LYS A C 1
ATOM 1370 O O . LYS A 1 170 ? 4.037 -12.556 -5.789 1.00 92.31 170 LYS A O 1
ATOM 1375 N N . PRO A 1 171 ? 5.509 -11.260 -4.679 1.00 90.88 171 PRO A N 1
ATOM 1376 C CA . PRO A 1 171 ? 4.897 -11.506 -3.370 1.00 90.88 171 PRO A CA 1
ATOM 1377 C C . PRO A 1 171 ? 3.437 -11.041 -3.288 1.00 90.88 171 PRO A C 1
ATOM 1379 O O . PRO A 1 171 ? 2.641 -11.624 -2.561 1.00 90.88 171 PRO A O 1
ATOM 1382 N N . ALA A 1 172 ? 3.072 -9.994 -4.038 1.00 86.38 172 ALA A N 1
ATOM 1383 C CA . ALA A 1 172 ? 1.691 -9.526 -4.091 1.00 86.38 172 ALA A CA 1
ATOM 1384 C C . ALA A 1 172 ? 0.818 -10.471 -4.926 1.00 86.38 172 ALA A C 1
ATOM 1386 O O . ALA A 1 172 ? -0.288 -10.793 -4.511 1.00 86.38 172 ALA A O 1
ATOM 1387 N N . ILE A 1 173 ? 1.325 -10.941 -6.072 1.00 88.44 173 ILE A N 1
ATOM 1388 C CA . ILE A 1 173 ? 0.625 -11.908 -6.934 1.00 88.44 173 ILE A CA 1
ATOM 1389 C C . ILE A 1 173 ? 0.373 -13.219 -6.180 1.00 88.44 173 ILE A C 1
ATOM 1391 O O . ILE A 1 173 ? -0.736 -13.740 -6.216 1.00 88.44 173 ILE A O 1
ATOM 1395 N N . GLU A 1 174 ? 1.385 -13.730 -5.477 1.00 88.06 174 GLU A N 1
ATOM 1396 C CA . GLU A 1 174 ? 1.281 -14.939 -4.653 1.00 88.06 174 GLU A CA 1
ATOM 1397 C C . GLU A 1 174 ? 0.216 -14.783 -3.561 1.00 88.06 174 GLU A C 1
ATOM 1399 O O . GLU A 1 174 ? -0.633 -15.645 -3.363 1.00 88.06 174 GLU A O 1
ATOM 1404 N N . LEU A 1 175 ? 0.201 -13.643 -2.876 1.00 82.94 175 LEU A N 1
ATOM 1405 C CA . LEU A 1 175 ? -0.786 -13.421 -1.833 1.00 82.94 175 LEU A CA 1
ATOM 1406 C C . LEU A 1 175 ? -2.200 -13.236 -2.414 1.00 82.94 175 LEU A C 1
ATOM 1408 O O . LEU A 1 175 ? -3.155 -13.769 -1.858 1.00 82.94 175 LEU A O 1
ATOM 1412 N N . ILE A 1 176 ? -2.345 -12.561 -3.561 1.00 81.25 176 ILE A N 1
ATOM 1413 C CA . ILE A 1 176 ? -3.620 -12.462 -4.292 1.00 81.25 176 ILE A CA 1
ATOM 1414 C C . ILE A 1 176 ? -4.113 -13.850 -4.723 1.00 81.25 176 ILE A C 1
ATOM 1416 O O . ILE A 1 176 ? -5.307 -14.125 -4.611 1.00 81.25 176 ILE A O 1
ATOM 1420 N N . SER A 1 177 ? -3.229 -14.745 -5.179 1.00 85.06 177 SER A N 1
ATOM 1421 C CA . SER A 1 177 ? -3.628 -16.101 -5.571 1.00 85.06 177 SER A CA 1
ATOM 1422 C C . SER A 1 177 ? -4.120 -16.913 -4.371 1.00 85.06 177 SER A C 1
ATOM 1424 O O . SER A 1 177 ? -5.165 -17.555 -4.471 1.00 85.06 177 SER A O 1
ATOM 1426 N N . TYR A 1 178 ? -3.456 -16.809 -3.215 1.00 82.31 178 TYR A N 1
ATOM 1427 C CA . TYR A 1 178 ? -3.934 -17.431 -1.979 1.00 82.31 178 TYR A CA 1
ATOM 1428 C C . TYR A 1 178 ? -5.283 -16.873 -1.527 1.00 82.31 178 TYR A C 1
ATOM 1430 O O . TYR A 1 178 ? -6.164 -17.638 -1.136 1.00 82.31 178 TYR A O 1
ATOM 1438 N N . LEU A 1 179 ? -5.472 -15.557 -1.613 1.00 77.00 179 LEU A N 1
ATOM 1439 C CA . LEU A 1 179 ? -6.725 -14.897 -1.244 1.00 77.00 179 LEU A CA 1
ATOM 1440 C C . LEU A 1 179 ? -7.882 -15.311 -2.162 1.00 77.00 179 LEU A C 1
ATOM 1442 O O . LEU A 1 179 ? -8.977 -15.583 -1.678 1.00 77.00 179 LEU A O 1
ATOM 1446 N N . ASN A 1 180 ? -7.628 -15.442 -3.465 1.00 79.19 180 ASN A N 1
ATOM 1447 C CA . ASN A 1 180 ? -8.617 -15.920 -4.432 1.00 79.19 180 ASN A CA 1
ATOM 1448 C C . ASN A 1 180 ? -8.963 -17.406 -4.247 1.00 79.19 180 ASN A C 1
ATOM 1450 O O . ASN A 1 180 ? -10.091 -17.805 -4.519 1.00 79.19 180 ASN A O 1
ATOM 1454 N N . ALA A 1 181 ? -8.014 -18.220 -3.779 1.00 81.50 181 ALA A N 1
ATOM 1455 C CA . ALA A 1 181 ? -8.208 -19.643 -3.501 1.00 81.50 181 ALA A CA 1
ATOM 1456 C C . ALA A 1 181 ? -8.676 -19.932 -2.060 1.00 81.50 181 ALA A C 1
ATOM 1458 O O . ALA A 1 181 ? -8.747 -21.093 -1.652 1.00 81.50 181 ALA A O 1
ATOM 1459 N N . THR A 1 182 ? -8.955 -18.901 -1.257 1.00 73.62 182 THR A N 1
ATOM 1460 C CA . THR A 1 182 ? -9.285 -19.076 0.161 1.00 73.62 182 THR A CA 1
ATOM 1461 C C . THR A 1 182 ? -10.659 -19.717 0.336 1.00 73.62 182 THR A C 1
ATOM 1463 O O . THR A 1 182 ? -11.665 -19.217 -0.164 1.00 73.62 182 THR A O 1
ATOM 1466 N N . ASN A 1 183 ? -10.707 -20.799 1.115 1.00 76.31 183 ASN A N 1
ATOM 1467 C CA . ASN A 1 183 ? -11.958 -21.388 1.568 1.00 76.31 183 ASN A CA 1
ATOM 1468 C C . ASN A 1 183 ? -12.482 -20.632 2.801 1.00 76.31 183 ASN A C 1
ATOM 1470 O O . ASN A 1 183 ? -11.839 -20.637 3.850 1.00 76.31 183 ASN A O 1
ATOM 1474 N N . PHE A 1 184 ? -13.658 -20.015 2.685 1.00 70.00 184 PHE A N 1
ATOM 1475 C CA . PHE A 1 184 ? -14.283 -19.246 3.768 1.00 70.00 184 PHE A CA 1
ATOM 1476 C C . PHE A 1 184 ? -14.945 -20.114 4.851 1.00 70.00 184 PHE A C 1
ATOM 1478 O O . PHE A 1 184 ? -15.314 -19.588 5.899 1.00 70.00 184 PHE A O 1
ATOM 1485 N N . ASP A 1 185 ? -15.068 -21.427 4.628 1.00 72.75 185 ASP A N 1
ATOM 1486 C CA . ASP A 1 185 ? -15.554 -22.387 5.628 1.00 72.75 185 ASP A CA 1
ATOM 1487 C C . ASP A 1 185 ? -14.444 -22.894 6.561 1.00 72.75 185 ASP A C 1
ATOM 1489 O O . ASP A 1 185 ? -14.721 -23.436 7.632 1.00 72.75 185 ASP A O 1
ATOM 1493 N N . ALA A 1 186 ? -13.184 -22.720 6.161 1.00 73.31 186 ALA A N 1
ATOM 1494 C CA . ALA A 1 186 ? -12.012 -23.100 6.935 1.00 73.31 186 ALA A CA 1
ATOM 1495 C C . ALA A 1 186 ? -11.619 -21.993 7.941 1.00 73.31 186 ALA A C 1
ATOM 1497 O O . ALA A 1 186 ? -12.011 -20.831 7.782 1.00 73.31 186 ALA A O 1
ATOM 1498 N N . PRO A 1 187 ? -10.829 -22.308 8.990 1.00 72.12 187 PRO A N 1
ATOM 1499 C CA . PRO A 1 187 ? -10.255 -21.280 9.855 1.00 72.12 187 PRO A CA 1
ATOM 1500 C C . PRO A 1 187 ? -9.429 -20.265 9.049 1.00 72.12 187 PRO A C 1
ATOM 1502 O O . PRO A 1 187 ? -8.825 -20.591 8.031 1.00 72.12 187 PRO A O 1
ATOM 1505 N N . VAL A 1 188 ? -9.396 -19.015 9.521 1.00 69.25 188 VAL A N 1
ATOM 1506 C CA . VAL A 1 188 ? -8.744 -17.910 8.801 1.00 69.25 188 VAL A CA 1
ATOM 1507 C C . VAL A 1 188 ? -7.242 -18.151 8.652 1.00 69.25 188 VAL A C 1
ATOM 1509 O O . VAL A 1 188 ? -6.520 -18.217 9.647 1.00 69.25 188 VAL A O 1
ATOM 1512 N N . ASN A 1 189 ? -6.777 -18.183 7.402 1.00 71.19 189 ASN A N 1
ATOM 1513 C CA . ASN A 1 189 ? -5.357 -18.239 7.072 1.00 71.19 189 ASN A CA 1
ATOM 1514 C C . ASN A 1 189 ? -4.639 -16.956 7.508 1.00 71.19 189 ASN A C 1
ATOM 1516 O O . ASN A 1 189 ? -5.115 -15.843 7.272 1.00 71.19 189 ASN A O 1
ATOM 1520 N N . ARG A 1 190 ? -3.460 -17.111 8.110 1.00 73.69 190 ARG A N 1
ATOM 1521 C CA . ARG A 1 190 ? -2.588 -16.000 8.508 1.00 73.69 190 ARG A CA 1
ATOM 1522 C C . ARG A 1 190 ? -1.403 -15.928 7.554 1.00 73.69 190 ARG A C 1
ATOM 1524 O O . ARG A 1 190 ? -0.746 -16.938 7.330 1.00 73.69 190 ARG A O 1
ATOM 1531 N N . TYR A 1 191 ? -1.109 -14.743 7.027 1.00 76.44 191 TYR A N 1
ATOM 1532 C CA . TYR A 1 191 ? 0.011 -14.515 6.108 1.00 76.44 191 TYR A CA 1
ATOM 1533 C C . TYR A 1 191 ? 1.015 -13.544 6.724 1.00 76.44 191 TYR A C 1
ATOM 1535 O O . TYR A 1 191 ? 0.627 -12.536 7.315 1.00 76.44 191 TYR A O 1
ATOM 1543 N N . VAL A 1 192 ? 2.304 -13.835 6.566 1.00 78.81 192 VAL A N 1
ATOM 1544 C CA . VAL A 1 192 ? 3.399 -13.107 7.218 1.00 78.81 192 VAL A CA 1
ATOM 1545 C C . VAL A 1 192 ? 4.409 -12.659 6.163 1.00 78.81 192 VAL A C 1
ATOM 1547 O O . VAL A 1 192 ? 5.159 -13.471 5.632 1.00 78.81 192 VAL A O 1
ATOM 1550 N N . LEU A 1 193 ? 4.453 -11.355 5.870 1.00 78.81 193 LEU A N 1
ATOM 1551 C CA . LEU A 1 193 ? 5.395 -10.765 4.908 1.00 78.81 193 LEU A CA 1
ATOM 1552 C C . LEU A 1 193 ? 6.749 -10.469 5.570 1.00 78.81 193 LEU A C 1
ATOM 1554 O O . LEU A 1 193 ? 6.881 -9.486 6.298 1.00 78.81 193 LEU A O 1
ATOM 1558 N N . TYR A 1 194 ? 7.790 -11.244 5.268 1.00 81.50 194 TYR A N 1
ATOM 1559 C CA . TYR A 1 194 ? 9.128 -11.059 5.850 1.00 81.50 194 TYR A CA 1
ATOM 1560 C C . TYR A 1 194 ? 10.184 -10.687 4.798 1.00 81.50 194 TYR A C 1
ATOM 1562 O O . TYR A 1 194 ? 9.962 -10.796 3.600 1.00 81.50 194 TYR A O 1
ATOM 1570 N N . GLY A 1 195 ? 11.334 -10.160 5.230 1.00 85.00 195 GLY A N 1
ATOM 1571 C CA . GLY A 1 195 ? 12.443 -9.801 4.335 1.00 85.00 195 GLY A CA 1
ATOM 1572 C C . GLY A 1 195 ? 13.287 -8.636 4.850 1.00 85.00 195 GLY A C 1
ATOM 1573 O O . GLY A 1 195 ? 12.913 -7.965 5.817 1.00 85.00 195 GLY A O 1
ATOM 1574 N N . LYS A 1 196 ? 14.404 -8.344 4.173 1.00 87.25 196 LYS A N 1
ATOM 1575 C CA . LYS A 1 196 ? 15.357 -7.278 4.552 1.00 87.25 196 LYS A CA 1
ATOM 1576 C C . LYS A 1 196 ? 14.706 -5.887 4.615 1.00 87.25 196 LYS A C 1
ATOM 1578 O O . LYS A 1 196 ? 13.641 -5.642 4.047 1.00 87.25 196 LYS A O 1
ATOM 1583 N N . ASN A 1 197 ? 15.319 -4.941 5.326 1.00 85.75 197 ASN A N 1
ATOM 1584 C CA . ASN A 1 197 ? 14.788 -3.577 5.402 1.00 85.75 197 ASN A CA 1
ATOM 1585 C C . ASN A 1 197 ? 14.698 -2.936 3.999 1.00 85.75 197 ASN A C 1
ATOM 1587 O O . ASN A 1 197 ? 15.561 -3.161 3.156 1.00 85.75 197 ASN A O 1
ATOM 1591 N N . GLY A 1 198 ? 13.641 -2.165 3.736 1.00 85.81 198 GLY A N 1
ATOM 1592 C CA . GLY A 1 198 ? 13.481 -1.464 2.457 1.00 85.81 198 GLY A CA 1
ATOM 1593 C C . GLY A 1 198 ? 13.073 -2.319 1.248 1.00 85.81 198 GLY A C 1
ATOM 1594 O O . GLY A 1 198 ? 12.943 -1.775 0.160 1.00 85.81 198 GLY A O 1
ATOM 1595 N N . THR A 1 199 ? 12.801 -3.622 1.411 1.00 89.69 199 THR A N 1
ATOM 1596 C CA . THR A 1 199 ? 12.439 -4.521 0.291 1.00 89.69 199 THR A CA 1
ATOM 1597 C C . THR A 1 199 ? 11.042 -4.308 -0.300 1.00 89.69 199 THR A C 1
ATOM 1599 O O . THR A 1 199 ? 10.706 -4.954 -1.282 1.00 89.69 199 THR A O 1
ATOM 1602 N N . GLY A 1 200 ? 10.203 -3.439 0.274 1.00 87.44 200 GLY A N 1
ATOM 1603 C CA . GLY A 1 200 ? 8.848 -3.180 -0.239 1.00 87.44 200 GLY A CA 1
ATOM 1604 C C . GLY A 1 200 ? 7.719 -4.000 0.401 1.00 87.44 200 GLY A C 1
ATOM 1605 O O . GLY A 1 200 ? 6.638 -4.089 -0.175 1.00 87.44 200 GLY A O 1
ATOM 1606 N N . LYS A 1 201 ? 7.914 -4.554 1.608 1.00 86.06 201 LYS A N 1
ATOM 1607 C CA . LYS A 1 201 ? 6.850 -5.244 2.377 1.00 86.06 201 LYS A CA 1
ATOM 1608 C C . LYS A 1 201 ? 5.589 -4.388 2.543 1.00 86.06 201 LYS A C 1
ATOM 1610 O O . LYS A 1 201 ? 4.496 -4.825 2.210 1.00 86.06 201 LYS A O 1
ATOM 1615 N N . SER A 1 202 ? 5.750 -3.141 2.989 1.00 83.56 202 SER A N 1
ATOM 1616 C CA . SER A 1 202 ? 4.629 -2.207 3.168 1.00 83.56 202 SER A CA 1
ATOM 1617 C C . SER A 1 202 ? 3.933 -1.867 1.849 1.00 83.56 202 SER A C 1
ATOM 1619 O O . SER A 1 202 ? 2.722 -1.709 1.833 1.00 83.56 202 SER A O 1
ATOM 1621 N N . MET A 1 203 ? 4.677 -1.806 0.739 1.00 86.06 203 MET A N 1
ATOM 1622 C CA . MET A 1 203 ? 4.101 -1.563 -0.589 1.00 86.06 203 MET A CA 1
ATOM 1623 C C . MET A 1 203 ? 3.324 -2.777 -1.107 1.00 86.06 203 MET A C 1
ATOM 1625 O O . MET A 1 203 ? 2.259 -2.617 -1.691 1.00 86.06 203 MET A O 1
ATOM 1629 N N . THR A 1 204 ? 3.824 -3.985 -0.833 1.00 85.69 204 THR A N 1
ATOM 1630 C CA . THR A 1 204 ? 3.129 -5.252 -1.126 1.00 85.69 204 THR A CA 1
ATOM 1631 C C . THR A 1 204 ? 1.797 -5.309 -0.377 1.00 85.69 204 THR A C 1
ATOM 1633 O O . THR A 1 204 ? 0.769 -5.662 -0.944 1.00 85.69 204 THR A O 1
ATOM 1636 N N . LEU A 1 205 ? 1.796 -4.874 0.884 1.00 80.00 205 LEU A N 1
ATOM 1637 C CA . LEU A 1 205 ? 0.590 -4.799 1.700 1.00 80.00 205 LEU A CA 1
ATOM 1638 C C . LEU A 1 205 ? -0.381 -3.697 1.236 1.00 80.00 205 LEU A C 1
ATOM 1640 O O . LEU A 1 205 ? -1.593 -3.902 1.237 1.00 80.00 205 LEU A O 1
ATOM 1644 N N . ALA A 1 206 ? 0.141 -2.552 0.785 1.00 79.88 206 ALA A N 1
ATOM 1645 C CA . ALA A 1 206 ? -0.664 -1.477 0.208 1.00 79.88 206 ALA A CA 1
ATOM 1646 C C . ALA A 1 206 ? -1.346 -1.895 -1.107 1.00 79.88 206 ALA A C 1
ATOM 1648 O O . ALA A 1 206 ? -2.478 -1.487 -1.353 1.00 79.88 206 ALA A O 1
ATOM 1649 N N . HIS A 1 207 ? -0.702 -2.742 -1.921 1.00 79.81 207 HIS A N 1
ATOM 1650 C CA . HIS A 1 207 ? -1.308 -3.327 -3.127 1.00 79.81 207 HIS A CA 1
ATOM 1651 C C . HIS A 1 207 ? -2.525 -4.195 -2.768 1.00 79.81 207 HIS A C 1
ATOM 1653 O O . HIS A 1 207 ? -3.549 -4.116 -3.432 1.00 79.81 207 HIS A O 1
ATOM 1659 N N . ILE A 1 208 ? -2.464 -4.951 -1.674 1.00 73.75 208 ILE A N 1
ATOM 1660 C CA . ILE A 1 208 ? -3.543 -5.864 -1.243 1.00 73.75 208 ILE A CA 1
ATOM 1661 C C . ILE A 1 208 ? -4.597 -5.157 -0.375 1.00 73.75 208 ILE A C 1
ATOM 1663 O O . ILE A 1 208 ? -5.588 -5.755 0.035 1.00 73.75 208 ILE A O 1
ATOM 1667 N N . LEU A 1 209 ? -4.460 -3.835 -0.216 1.00 64.44 209 LEU A N 1
ATOM 1668 C CA . LEU A 1 209 ? -5.475 -2.956 0.360 1.00 64.44 209 LEU A CA 1
ATOM 1669 C C . LEU A 1 209 ? -5.603 -3.074 1.889 1.00 64.44 209 LEU A C 1
ATOM 1671 O O . LEU A 1 209 ? -6.704 -3.156 2.436 1.00 64.44 209 LEU A O 1
ATOM 1675 N N . HIS A 1 210 ? -4.466 -3.026 2.594 1.00 52.12 210 HIS A N 1
ATOM 1676 C CA . HIS A 1 210 ? -4.438 -3.043 4.057 1.00 52.12 210 HIS A CA 1
ATOM 1677 C C . HIS A 1 210 ? -3.684 -1.846 4.667 1.00 52.12 210 HIS A C 1
ATOM 1679 O O . HIS A 1 210 ? -2.499 -1.624 4.409 1.00 52.12 210 HIS A O 1
ATOM 1685 N N . TYR A 1 211 ? -4.377 -1.096 5.529 1.00 46.25 211 TYR A N 1
ATOM 1686 C CA . TYR A 1 211 ? -3.798 -0.071 6.398 1.00 46.25 211 TYR A CA 1
ATOM 1687 C C . TYR A 1 211 ? -3.264 -0.718 7.680 1.00 46.25 211 TYR A C 1
ATOM 1689 O O . TYR A 1 211 ? -4.024 -1.332 8.425 1.00 46.25 211 TYR A O 1
ATOM 1697 N N . VAL A 1 212 ? -1.969 -0.555 7.976 1.00 48.62 212 VAL A N 1
ATOM 1698 C CA . VAL A 1 212 ? -1.388 -0.990 9.259 1.00 48.62 212 VAL A CA 1
ATOM 1699 C C . VAL A 1 212 ? -1.220 0.220 10.179 1.00 48.62 212 VAL A C 1
ATOM 1701 O O . VAL A 1 212 ? -0.324 1.037 9.938 1.00 48.62 212 VAL A O 1
ATOM 1704 N N . PRO A 1 213 ? -2.019 0.339 11.254 1.00 48.12 213 PRO A N 1
ATOM 1705 C CA . PRO A 1 213 ? -1.803 1.363 12.264 1.00 48.12 213 PRO A CA 1
ATOM 1706 C C . PRO A 1 213 ? -0.454 1.168 12.976 1.00 48.12 213 PRO A C 1
ATOM 1708 O O . PRO A 1 213 ? -0.087 0.057 13.368 1.00 48.12 213 PRO A O 1
ATOM 1711 N N . ASN A 1 214 ? 0.292 2.258 13.179 1.00 54.97 214 ASN A N 1
ATOM 1712 C CA . ASN A 1 214 ? 1.613 2.246 13.821 1.00 54.97 214 ASN A CA 1
ATOM 1713 C C . ASN A 1 214 ? 1.550 2.620 15.317 1.00 54.97 214 ASN A C 1
ATOM 1715 O O . ASN A 1 214 ? 2.316 3.462 15.784 1.00 54.97 214 ASN A O 1
ATOM 1719 N N . TRP A 1 215 ? 0.628 2.002 16.057 1.00 59.97 215 TRP A N 1
ATOM 1720 C CA . TRP A 1 215 ? 0.297 2.375 17.441 1.00 59.97 215 TRP A CA 1
ATOM 1721 C C . TRP A 1 215 ? 1.415 2.121 18.456 1.00 59.97 215 TRP A C 1
ATOM 1723 O O . TRP A 1 215 ? 1.497 2.824 19.447 1.00 59.97 215 TRP A O 1
ATOM 1733 N N . PHE A 1 216 ? 2.327 1.181 18.194 1.00 55.28 216 PHE A N 1
ATOM 1734 C CA . PHE A 1 216 ? 3.348 0.773 19.174 1.00 55.28 216 PHE A CA 1
ATOM 1735 C C . PHE A 1 216 ? 4.659 1.564 19.112 1.00 55.28 216 PHE A C 1
ATOM 1737 O O . PHE A 1 216 ? 5.476 1.473 20.021 1.00 55.28 216 PHE A O 1
ATOM 1744 N N . ARG A 1 217 ? 4.912 2.302 18.023 1.00 57.88 217 ARG A N 1
ATOM 1745 C CA . ARG A 1 217 ? 6.221 2.946 17.798 1.00 57.88 217 ARG A CA 1
ATOM 1746 C C . ARG A 1 217 ? 6.178 4.463 17.894 1.00 57.88 217 ARG A C 1
ATOM 1748 O O . ARG A 1 217 ? 7.192 5.080 18.206 1.00 57.88 217 ARG A O 1
ATOM 1755 N N . ARG A 1 218 ? 5.052 5.065 17.518 1.00 61.03 218 ARG A N 1
ATOM 1756 C CA . ARG A 1 218 ? 4.861 6.516 17.477 1.00 61.03 218 ARG A CA 1
ATOM 1757 C C . ARG A 1 218 ? 3.409 6.810 17.830 1.00 61.03 218 ARG A C 1
ATOM 1759 O O . ARG A 1 218 ? 2.580 6.913 16.931 1.00 61.03 218 ARG A O 1
ATOM 1766 N N . PHE A 1 219 ? 3.132 6.901 19.123 1.00 71.38 219 PHE A N 1
ATOM 1767 C CA . PHE A 1 219 ? 1.859 7.378 19.651 1.00 71.38 219 PHE A CA 1
ATOM 1768 C C . PHE A 1 219 ? 2.060 8.770 20.252 1.00 71.38 219 PHE A C 1
ATOM 1770 O O . PHE A 1 219 ? 3.141 9.084 20.756 1.00 71.38 219 PHE A O 1
ATOM 1777 N N . LYS A 1 220 ? 1.043 9.621 20.152 1.00 78.19 220 LYS A N 1
ATOM 1778 C CA . LYS A 1 220 ? 1.073 10.974 20.716 1.00 78.19 220 LYS A CA 1
ATOM 1779 C C . LYS A 1 220 ? 0.679 10.988 22.184 1.00 78.19 220 LYS A C 1
ATOM 1781 O O . LYS A 1 220 ? 1.206 11.797 22.938 1.00 78.19 220 LYS A O 1
ATOM 1786 N N . GLU A 1 221 ? -0.243 10.112 22.567 1.00 81.44 221 GLU A N 1
ATOM 1787 C CA . GLU A 1 221 ? -0.854 10.114 23.890 1.00 81.44 221 GLU A CA 1
ATOM 1788 C C . GLU A 1 221 ? -1.136 8.684 24.368 1.00 81.44 221 GLU A C 1
ATOM 1790 O O . GLU A 1 221 ? -1.465 7.797 23.575 1.00 81.44 221 GLU A O 1
ATOM 1795 N N . ILE A 1 222 ? -0.990 8.479 25.678 1.00 86.00 222 ILE A N 1
ATOM 1796 C CA . ILE A 1 222 ? -1.389 7.268 26.398 1.00 86.00 222 ILE A CA 1
ATOM 1797 C C . ILE A 1 222 ? -2.185 7.690 27.624 1.00 86.00 222 ILE A C 1
ATOM 1799 O O . ILE A 1 222 ? -1.744 8.558 28.377 1.00 86.00 222 ILE A O 1
ATOM 1803 N N . VAL A 1 223 ? -3.321 7.034 27.849 1.00 86.31 223 VAL A N 1
ATOM 1804 C CA . VAL A 1 223 ? -4.192 7.268 29.007 1.00 86.31 223 VAL A CA 1
ATOM 1805 C C . VAL A 1 223 ? -4.552 5.919 29.640 1.00 86.31 223 VAL A C 1
ATOM 1807 O O . VAL A 1 223 ? -4.750 4.956 28.902 1.00 86.31 223 VAL A O 1
ATOM 1810 N N . PRO A 1 224 ? -4.638 5.782 30.976 1.00 85.75 224 PRO A N 1
ATOM 1811 C CA . PRO A 1 224 ? -5.182 4.569 31.588 1.00 85.75 224 PRO A CA 1
ATOM 1812 C C . PRO A 1 224 ? -6.625 4.332 31.124 1.00 85.75 224 PRO A C 1
ATOM 1814 O O . PRO A 1 224 ? -7.429 5.267 31.058 1.00 85.75 224 PRO A O 1
ATOM 1817 N N . SER A 1 225 ? -6.952 3.086 30.788 1.00 83.25 225 SER A N 1
ATOM 1818 C CA . SER A 1 225 ? -8.247 2.758 30.205 1.00 83.25 225 SER A CA 1
ATOM 1819 C C . SER A 1 225 ? -9.368 2.873 31.230 1.00 83.25 225 SER A C 1
ATOM 1821 O O . SER A 1 225 ? -9.273 2.401 32.361 1.00 83.25 225 SER A O 1
ATOM 1823 N N . THR A 1 226 ? -10.470 3.494 30.812 1.00 78.38 226 THR A N 1
ATOM 1824 C CA . THR A 1 226 ? -11.665 3.642 31.663 1.00 78.38 226 THR A CA 1
ATOM 1825 C C . THR A 1 226 ? -12.555 2.404 31.661 1.00 78.38 226 THR A C 1
ATOM 1827 O O . THR A 1 226 ? -13.264 2.160 32.632 1.00 78.38 226 THR A O 1
ATOM 1830 N N . THR A 1 227 ? -12.492 1.610 30.594 1.00 73.19 227 THR A N 1
ATOM 1831 C CA . THR A 1 227 ? -13.250 0.363 30.423 1.00 73.19 227 THR A CA 1
ATOM 1832 C C . THR A 1 227 ? -12.504 -0.864 30.939 1.00 73.19 227 THR A C 1
ATOM 1834 O O . THR A 1 227 ? -13.117 -1.889 31.218 1.00 73.19 227 THR A O 1
ATOM 1837 N N . SER A 1 228 ? -11.176 -0.805 31.046 1.00 76.62 228 SER A N 1
ATOM 1838 C CA . SER A 1 228 ? -10.348 -1.928 31.496 1.00 76.62 228 SER A CA 1
ATOM 1839 C C . SER A 1 228 ? -9.240 -1.428 32.429 1.00 76.62 228 SER A C 1
ATOM 1841 O O . SER A 1 228 ? -8.219 -0.964 31.931 1.00 76.62 228 SER A O 1
ATOM 1843 N N . PRO A 1 229 ? -9.399 -1.544 33.761 1.00 76.25 229 PRO A N 1
ATOM 1844 C CA . PRO A 1 229 ? -8.501 -0.924 34.746 1.00 76.25 229 PRO A CA 1
ATOM 1845 C C . PRO A 1 229 ? -7.007 -1.276 34.620 1.00 76.25 229 PRO A C 1
ATOM 1847 O O . PRO A 1 229 ? -6.165 -0.504 35.062 1.00 76.25 229 PRO A O 1
ATOM 1850 N N . GLU A 1 230 ? -6.667 -2.411 34.002 1.00 87.38 230 GLU A N 1
ATOM 1851 C CA . GLU A 1 230 ? -5.283 -2.882 33.812 1.00 87.38 230 GLU A CA 1
ATOM 1852 C C . GLU A 1 230 ? -4.706 -2.578 32.416 1.00 87.38 230 GLU A C 1
ATOM 1854 O O . GLU A 1 230 ? -3.640 -3.073 32.052 1.00 87.38 230 GLU A O 1
ATOM 1859 N N . LYS A 1 231 ? -5.415 -1.798 31.591 1.00 84.50 231 LYS A N 1
ATOM 1860 C CA . LYS A 1 231 ? -5.021 -1.506 30.206 1.00 84.50 231 LYS A CA 1
ATOM 1861 C C . LYS A 1 231 ? -4.777 -0.020 29.991 1.00 84.50 231 LYS A C 1
ATOM 1863 O O . LYS A 1 231 ? -5.264 0.831 30.731 1.00 84.50 231 LYS A O 1
ATOM 1868 N N . PHE A 1 232 ? -4.053 0.280 28.921 1.00 84.50 232 PHE A N 1
ATOM 1869 C CA . PHE A 1 232 ? -3.831 1.635 28.441 1.00 84.50 232 PHE A CA 1
ATOM 1870 C C . PHE A 1 232 ? -4.540 1.847 27.107 1.00 84.50 232 PHE A C 1
ATOM 1872 O O . PHE A 1 232 ? -4.529 0.977 26.237 1.00 84.50 232 PHE A O 1
ATOM 1879 N N . ASP A 1 233 ? -5.122 3.027 26.962 1.00 86.06 233 ASP A N 1
ATOM 1880 C CA . ASP A 1 233 ? -5.817 3.492 25.777 1.00 86.06 233 ASP A CA 1
ATOM 1881 C C . ASP A 1 233 ? -4.936 4.474 24.992 1.00 86.06 233 ASP A C 1
ATOM 1883 O O . ASP A 1 233 ? -4.165 5.249 25.566 1.00 86.06 233 ASP A O 1
ATOM 1887 N N . HIS A 1 234 ? -5.119 4.481 23.668 1.00 86.69 234 HIS A N 1
ATOM 1888 C CA . HIS A 1 234 ? -4.508 5.429 22.731 1.00 86.69 234 HIS A CA 1
ATOM 1889 C C . HIS A 1 234 ? -5.599 6.260 22.030 1.00 86.69 234 HIS A C 1
ATOM 1891 O O . HIS A 1 234 ? -5.993 5.932 20.903 1.00 86.69 234 HIS A O 1
ATOM 1897 N N . PRO A 1 235 ? -6.142 7.311 22.678 1.00 87.12 235 PRO A N 1
ATOM 1898 C CA . PRO A 1 235 ? -7.291 8.057 22.162 1.00 87.12 235 PRO A CA 1
ATOM 1899 C C . PRO A 1 235 ? -7.047 8.667 20.778 1.00 87.12 235 PRO A C 1
ATOM 1901 O O . PRO A 1 235 ? -7.862 8.503 19.869 1.00 87.12 235 PRO A O 1
ATOM 1904 N N . PHE A 1 236 ? -5.904 9.335 20.591 1.00 87.12 236 PHE A N 1
ATOM 1905 C CA . PHE A 1 236 ? -5.588 10.053 19.355 1.00 87.12 236 PHE A CA 1
ATOM 1906 C C . PHE A 1 236 ? -5.500 9.108 18.149 1.00 87.12 236 PHE A C 1
ATOM 1908 O O . PHE A 1 236 ? -6.099 9.346 17.097 1.00 87.12 236 PHE A O 1
ATOM 1915 N N . GLU A 1 237 ? -4.773 8.007 18.307 1.00 84.44 237 GLU A N 1
ATOM 1916 C CA . GLU A 1 237 ? -4.581 6.996 17.276 1.00 84.44 237 GLU A CA 1
ATOM 1917 C C . GLU A 1 237 ? -5.876 6.233 16.976 1.00 84.44 237 GLU A C 1
ATOM 1919 O O . GLU A 1 237 ? -6.136 5.909 15.814 1.00 84.44 237 GLU A O 1
ATOM 1924 N N . SER A 1 238 ? -6.704 5.994 17.996 1.00 87.44 238 SER A N 1
ATOM 1925 C CA . SER A 1 238 ? -7.999 5.325 17.851 1.00 87.44 238 SER A CA 1
ATOM 1926 C C . SER A 1 238 ? -8.996 6.185 17.076 1.00 87.44 238 SER A C 1
ATOM 1928 O O . SER A 1 238 ? -9.639 5.686 16.156 1.00 87.44 238 SER A O 1
ATOM 1930 N N . VAL A 1 239 ? -9.070 7.493 17.353 1.00 89.88 239 VAL A N 1
ATOM 1931 C CA . VAL A 1 239 ? -9.893 8.431 16.564 1.00 89.88 239 VAL A CA 1
ATOM 1932 C C . VAL A 1 239 ? -9.421 8.480 15.111 1.00 89.88 239 VAL A C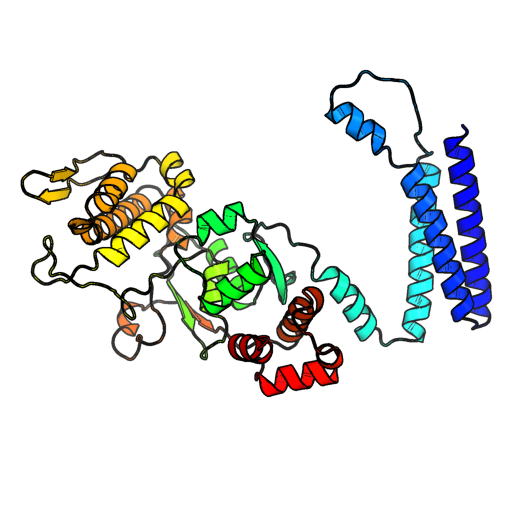 1
ATOM 1934 O O . VAL A 1 239 ? -10.239 8.431 14.190 1.00 89.88 239 VAL A O 1
ATOM 1937 N N . ALA A 1 240 ? -8.106 8.556 14.883 1.00 86.75 240 ALA A N 1
ATOM 1938 C CA . ALA A 1 240 ? -7.548 8.556 13.533 1.00 86.75 240 ALA A CA 1
ATOM 1939 C C . ALA A 1 240 ? -7.895 7.263 12.775 1.00 86.75 240 ALA A C 1
ATOM 1941 O O . ALA A 1 240 ? -8.273 7.319 11.603 1.00 86.75 240 ALA A O 1
ATOM 1942 N N . TRP A 1 241 ? -7.825 6.113 13.451 1.00 85.75 241 TRP A N 1
ATOM 1943 C CA . TRP A 1 241 ? -8.207 4.825 12.883 1.00 85.75 241 TRP A CA 1
ATOM 1944 C C . TRP A 1 241 ? -9.704 4.739 12.584 1.00 85.75 241 TRP A C 1
ATOM 1946 O O . TRP A 1 241 ? -10.059 4.342 11.480 1.00 85.75 241 TRP A O 1
ATOM 1956 N N . LEU A 1 242 ? -10.584 5.165 13.499 1.00 87.12 242 LEU A N 1
ATOM 1957 C CA . LEU A 1 242 ? -12.039 5.168 13.280 1.00 87.12 242 LEU A CA 1
ATOM 1958 C C . LEU A 1 242 ? -12.419 6.041 12.083 1.00 87.12 242 LEU A C 1
ATOM 1960 O O . LEU A 1 242 ? -13.224 5.642 11.242 1.00 87.12 242 LEU A O 1
ATOM 1964 N N . ARG A 1 243 ? -11.781 7.210 11.960 1.00 89.19 243 ARG A N 1
ATOM 1965 C CA . ARG A 1 243 ? -11.994 8.122 10.832 1.00 89.19 243 ARG A CA 1
ATOM 1966 C C . ARG A 1 243 ? -11.544 7.487 9.521 1.00 89.19 243 ARG A C 1
ATOM 1968 O O . ARG A 1 243 ? -12.243 7.583 8.514 1.00 89.19 243 ARG A O 1
ATOM 1975 N N . HIS A 1 244 ? -10.397 6.812 9.543 1.00 83.50 244 HIS A N 1
ATOM 1976 C CA . HIS A 1 244 ? -9.897 6.076 8.393 1.00 83.50 244 HIS A CA 1
ATOM 1977 C C . HIS A 1 244 ? -10.817 4.922 7.994 1.00 83.50 244 HIS A C 1
ATOM 1979 O O . HIS A 1 244 ? -11.187 4.809 6.828 1.00 83.50 244 HIS A O 1
ATOM 1985 N N . PHE A 1 245 ? -11.225 4.112 8.968 1.00 83.12 245 PHE A N 1
ATOM 1986 C CA . PHE A 1 245 ? -12.111 2.972 8.791 1.00 83.12 245 PHE A CA 1
ATOM 1987 C C . PHE A 1 245 ? -13.459 3.397 8.199 1.00 83.12 245 PHE A C 1
ATOM 1989 O O . PHE A 1 245 ? -13.926 2.774 7.247 1.00 83.12 245 PHE A O 1
ATOM 1996 N N . SER A 1 246 ? -14.054 4.476 8.717 1.00 85.75 246 SER A N 1
ATOM 1997 C CA . SER A 1 246 ? -15.313 5.028 8.206 1.00 85.75 246 SER A CA 1
ATOM 1998 C C . SER A 1 246 ? -15.189 5.457 6.741 1.00 85.75 246 SER A C 1
ATOM 2000 O O . SER A 1 246 ? -15.991 5.044 5.904 1.00 85.75 246 SER A O 1
ATOM 2002 N N . LEU A 1 247 ? -14.126 6.193 6.391 1.00 84.38 247 LEU A N 1
ATOM 2003 C CA . LEU A 1 247 ? -13.890 6.637 5.015 1.00 84.38 247 LEU A CA 1
ATOM 2004 C C . LEU A 1 247 ? -13.649 5.462 4.056 1.00 84.38 247 LEU A C 1
ATOM 2006 O O . LEU A 1 247 ? -14.237 5.410 2.977 1.00 84.38 247 LEU A O 1
ATOM 2010 N N . GLN A 1 248 ? -12.805 4.507 4.450 1.00 79.50 248 GLN A N 1
ATOM 2011 C CA . GLN A 1 248 ? -12.452 3.364 3.612 1.00 79.50 248 GLN A CA 1
ATOM 2012 C C . GLN A 1 248 ? -13.676 2.481 3.330 1.00 79.50 248 GLN A C 1
ATOM 2014 O O . GLN A 1 248 ? -13.837 1.969 2.218 1.00 79.50 248 GLN A O 1
ATOM 2019 N N . ASN A 1 249 ? -14.550 2.325 4.330 1.00 78.56 249 ASN A N 1
ATOM 2020 C CA . ASN A 1 249 ? -15.630 1.341 4.325 1.00 78.56 249 ASN A CA 1
ATOM 2021 C C . ASN A 1 249 ? -17.023 1.921 4.145 1.00 78.56 249 ASN A C 1
ATOM 2023 O O . ASN A 1 249 ? -17.962 1.135 4.105 1.00 78.56 249 ASN A O 1
ATOM 2027 N N . GLY A 1 250 ? -17.174 3.236 3.995 1.00 79.81 250 GLY A N 1
ATOM 2028 C CA . GLY A 1 250 ? -18.474 3.908 3.907 1.00 79.81 250 GLY A CA 1
ATOM 2029 C C . GLY A 1 250 ? -19.496 3.203 3.001 1.00 79.81 250 GLY A C 1
ATOM 2030 O O . GLY A 1 250 ? -20.559 2.824 3.496 1.00 79.81 250 GLY A O 1
ATOM 2031 N N . PRO A 1 251 ? -19.171 2.912 1.722 1.00 78.19 251 PRO A N 1
ATOM 2032 C CA . PRO A 1 251 ? -20.095 2.219 0.819 1.00 78.19 251 PRO A CA 1
ATOM 2033 C C . PRO A 1 251 ? -20.472 0.804 1.287 1.00 78.19 251 PRO A C 1
ATOM 2035 O O . PRO A 1 251 ? -21.601 0.357 1.099 1.00 78.19 251 PRO A O 1
ATOM 2038 N N . LEU A 1 252 ? -19.532 0.090 1.915 1.00 75.88 252 LEU A N 1
ATOM 2039 C CA . LEU A 1 252 ? -19.780 -1.244 2.461 1.00 75.88 252 LEU A CA 1
ATOM 2040 C C . LEU A 1 252 ? -20.642 -1.157 3.721 1.00 75.88 252 LEU A C 1
ATOM 2042 O O . LEU A 1 252 ? -21.614 -1.887 3.830 1.00 75.88 252 LEU A O 1
ATOM 2046 N N . LEU A 1 253 ? -20.355 -0.240 4.643 1.00 76.25 253 LEU A N 1
ATOM 2047 C CA . LEU A 1 253 ? -21.130 -0.081 5.877 1.00 76.25 253 LEU A CA 1
ATOM 2048 C C . LEU A 1 253 ? -22.609 0.210 5.584 1.00 76.25 253 LEU A C 1
ATOM 2050 O O . LEU A 1 253 ? -23.476 -0.394 6.212 1.00 76.25 253 LEU A O 1
ATOM 2054 N N . GLN A 1 254 ? -22.894 1.039 4.574 1.00 79.06 254 GLN A N 1
ATOM 2055 C CA . GLN A 1 254 ? -24.262 1.301 4.112 1.00 79.06 254 GLN A CA 1
ATOM 2056 C C . GLN A 1 254 ? -24.927 0.058 3.508 1.00 79.06 254 GLN A C 1
ATOM 2058 O O . GLN A 1 254 ? -26.087 -0.223 3.798 1.00 79.06 254 GLN A O 1
ATOM 2063 N N . LYS A 1 255 ? -24.195 -0.715 2.695 1.00 78.06 255 LYS A N 1
ATOM 2064 C CA . LYS A 1 255 ? -24.720 -1.926 2.046 1.00 78.06 255 LYS A CA 1
ATOM 2065 C C . LYS A 1 255 ? -25.018 -3.052 3.039 1.00 78.06 255 LYS A C 1
ATOM 2067 O O . LYS A 1 255 ? -26.003 -3.762 2.870 1.00 78.06 255 LYS A O 1
ATOM 2072 N N . LEU A 1 256 ? -24.144 -3.264 4.023 1.00 71.94 256 LEU A N 1
ATOM 2073 C CA . LEU A 1 256 ? -24.245 -4.407 4.937 1.00 71.94 256 LEU A CA 1
ATOM 2074 C C . LEU A 1 256 ? -25.174 -4.133 6.131 1.00 71.94 256 LEU A C 1
ATOM 2076 O O . LEU A 1 256 ? -25.602 -5.090 6.767 1.00 71.94 256 LEU A O 1
ATOM 2080 N N . ASN A 1 257 ? -25.484 -2.860 6.422 1.00 78.06 257 ASN A N 1
ATOM 2081 C CA . ASN A 1 257 ? -26.379 -2.413 7.500 1.00 78.06 257 ASN A CA 1
ATOM 2082 C C . ASN A 1 257 ? -26.178 -3.185 8.821 1.00 78.06 257 ASN A C 1
ATOM 2084 O O . ASN A 1 257 ? -27.119 -3.714 9.419 1.00 78.06 257 ASN A O 1
ATOM 2088 N N . LEU A 1 258 ? -24.911 -3.307 9.230 1.00 78.88 258 LEU A N 1
ATOM 2089 C CA . LEU A 1 258 ? -24.517 -4.061 10.416 1.00 78.88 258 LEU A CA 1
ATOM 2090 C C . LEU A 1 258 ? -25.012 -3.357 11.680 1.00 78.88 258 LEU A C 1
ATOM 2092 O O . LEU A 1 258 ? -24.881 -2.138 11.812 1.00 78.88 258 LEU A O 1
ATOM 2096 N N . LYS A 1 259 ? -25.534 -4.144 12.620 1.00 85.50 259 LYS A N 1
ATOM 2097 C CA . LYS A 1 259 ? -26.072 -3.676 13.899 1.00 85.50 259 LYS A CA 1
ATOM 2098 C C . LYS A 1 259 ? -25.274 -4.245 15.063 1.00 85.50 259 LYS A C 1
ATOM 2100 O O . LYS A 1 259 ? -24.726 -5.339 14.948 1.00 85.50 259 LYS A O 1
ATOM 2105 N N . THR A 1 260 ? -25.255 -3.525 16.178 1.00 84.81 260 THR A N 1
ATOM 2106 C CA . THR A 1 260 ? -24.672 -4.000 17.435 1.00 84.81 260 THR A CA 1
ATOM 2107 C C . THR A 1 260 ? -25.446 -5.211 17.961 1.00 84.81 260 THR A C 1
ATOM 2109 O O . THR A 1 260 ? -26.681 -5.231 17.983 1.00 84.81 260 THR A O 1
ATOM 2112 N N . THR A 1 261 ? -24.720 -6.247 18.371 1.00 85.50 261 THR A N 1
ATOM 2113 C CA . THR A 1 261 ? -25.273 -7.450 19.003 1.00 85.50 261 THR A CA 1
ATOM 2114 C C . THR A 1 261 ? -25.339 -7.314 20.519 1.00 85.50 261 THR A C 1
ATOM 2116 O O . THR A 1 261 ? -26.189 -7.952 21.150 1.00 85.50 261 THR A O 1
ATOM 2119 N N . GLU A 1 262 ? -24.492 -6.456 21.087 1.00 86.38 262 GLU A N 1
ATOM 2120 C CA . GLU A 1 262 ? -24.378 -6.191 22.519 1.00 86.38 262 GLU A CA 1
ATOM 2121 C C . GLU A 1 262 ? -24.662 -4.727 22.871 1.00 86.38 262 GLU A C 1
ATOM 2123 O O . GLU A 1 262 ? -24.662 -3.837 22.021 1.00 86.38 262 GLU A O 1
ATOM 2128 N N . THR A 1 263 ? -24.931 -4.502 24.157 1.00 89.94 263 THR A N 1
ATOM 2129 C CA . THR A 1 263 ? -25.077 -3.168 24.740 1.00 89.94 263 THR A CA 1
ATOM 2130 C C . THR A 1 263 ? -23.727 -2.728 25.295 1.00 89.94 263 THR A C 1
ATOM 2132 O O . THR A 1 263 ? -23.157 -3.412 26.145 1.00 89.94 263 THR A O 1
ATOM 2135 N N . TYR A 1 264 ? -23.235 -1.571 24.858 1.00 88.25 264 TYR A N 1
ATOM 2136 C CA . TYR A 1 264 ? -21.948 -1.022 25.280 1.00 88.25 264 TYR A CA 1
ATOM 2137 C C . TYR A 1 264 ? -22.152 0.152 26.236 1.00 88.25 264 TYR A C 1
ATOM 2139 O O . TYR A 1 264 ? -22.761 1.160 25.883 1.00 88.25 264 TYR A O 1
ATOM 2147 N N . THR A 1 265 ? -21.637 0.037 27.460 1.00 88.56 265 THR A N 1
ATOM 2148 C CA . THR A 1 265 ? -21.727 1.087 28.485 1.00 88.56 265 THR A CA 1
ATOM 2149 C C . THR A 1 265 ? -20.400 1.839 28.600 1.00 88.56 265 THR A C 1
ATOM 2151 O O . THR A 1 265 ? -19.420 1.281 29.094 1.00 88.56 265 THR A O 1
ATOM 2154 N N . TRP A 1 266 ? -20.359 3.108 28.185 1.00 87.00 266 TRP A N 1
ATOM 2155 C CA . TRP A 1 266 ? -19.145 3.945 28.212 1.00 87.00 266 TRP A CA 1
ATOM 2156 C C . TRP A 1 266 ? -19.033 4.754 29.503 1.00 87.00 266 TRP A C 1
ATOM 2158 O O . TRP A 1 266 ? -17.957 4.932 30.074 1.00 87.00 266 TRP A O 1
ATOM 2168 N N . SER A 1 267 ? -20.172 5.256 29.978 1.00 85.44 267 SER A N 1
ATOM 2169 C CA . SER A 1 267 ? -20.290 5.984 31.238 1.00 85.44 267 SER A CA 1
ATOM 2170 C C . SER A 1 267 ? -21.676 5.778 31.849 1.00 85.44 267 SER A C 1
ATOM 2172 O O . SER A 1 267 ? -22.554 5.176 31.239 1.00 85.44 267 SER A O 1
ATOM 2174 N N . LYS A 1 268 ? -21.920 6.344 33.039 1.00 82.25 268 LYS A N 1
ATOM 2175 C CA . LYS A 1 268 ? -23.246 6.309 33.688 1.00 82.25 268 LYS A CA 1
ATOM 2176 C C . LYS A 1 268 ? -24.370 6.930 32.840 1.00 82.25 268 LYS A C 1
ATOM 2178 O O . LYS A 1 268 ? -25.533 6.702 33.143 1.00 82.25 268 LYS A O 1
ATOM 2183 N N . ARG A 1 269 ? -24.032 7.766 31.850 1.00 83.75 269 ARG A N 1
ATOM 2184 C CA . ARG A 1 269 ? -24.991 8.498 31.002 1.00 83.75 269 ARG A CA 1
ATOM 2185 C C . ARG A 1 269 ? -24.920 8.114 29.526 1.00 83.75 269 ARG A C 1
ATOM 2187 O O . ARG A 1 269 ? -25.864 8.386 28.800 1.00 83.75 269 ARG A O 1
ATOM 2194 N N . GLU A 1 270 ? -23.805 7.542 29.079 1.00 84.94 270 GLU A N 1
ATOM 2195 C CA . GLU A 1 270 ? -23.561 7.234 27.669 1.00 84.94 270 GLU A CA 1
ATOM 2196 C C . GLU A 1 270 ? -23.546 5.716 27.491 1.00 84.94 270 GLU A C 1
ATOM 2198 O O . GLU A 1 270 ? -22.623 5.029 27.941 1.00 84.94 270 GLU A O 1
ATOM 2203 N N . ILE A 1 271 ? -24.604 5.210 26.859 1.00 87.31 271 ILE A N 1
ATOM 2204 C CA . ILE A 1 271 ? -24.836 3.793 26.596 1.00 87.31 271 ILE A CA 1
ATOM 2205 C C . ILE A 1 271 ? -25.226 3.665 25.125 1.00 87.31 271 ILE A C 1
ATOM 2207 O O . ILE A 1 271 ? -26.080 4.404 24.641 1.00 87.31 271 ILE A O 1
ATOM 2211 N N . THR A 1 272 ? -24.595 2.736 24.418 1.00 87.94 272 THR A N 1
ATOM 2212 C CA . THR A 1 272 ? -25.003 2.324 23.076 1.00 87.94 272 THR A CA 1
ATOM 2213 C C . THR A 1 272 ? -25.811 1.043 23.211 1.00 87.94 272 THR A C 1
ATOM 2215 O O . THR A 1 272 ? -25.282 0.017 23.637 1.00 87.94 272 THR A O 1
ATOM 2218 N N . GLU A 1 273 ? -27.101 1.111 22.892 1.00 88.56 273 GLU A N 1
ATOM 2219 C CA . GLU A 1 273 ? -28.009 -0.029 22.999 1.00 88.56 273 GLU A CA 1
ATOM 2220 C C . GLU A 1 273 ? -27.756 -1.090 21.918 1.00 88.56 273 GLU A C 1
ATOM 2222 O O . GLU A 1 273 ? -27.097 -0.861 20.897 1.00 88.56 273 GLU A O 1
ATOM 2227 N N . LYS A 1 274 ? -28.305 -2.283 22.151 1.00 90.19 274 LYS A N 1
ATOM 2228 C CA . LYS A 1 274 ? -28.301 -3.378 21.183 1.00 90.19 274 LYS A CA 1
ATOM 2229 C C . LYS A 1 274 ? -29.198 -3.048 19.986 1.00 90.19 274 LYS A C 1
ATOM 2231 O O . LYS A 1 274 ? -30.329 -2.605 20.153 1.00 90.19 274 LYS A O 1
ATOM 2236 N N . GLY A 1 275 ? -28.739 -3.368 18.778 1.00 85.19 275 GLY A N 1
ATOM 2237 C CA . GLY A 1 275 ? -29.501 -3.199 17.536 1.00 85.19 275 GLY A CA 1
ATOM 2238 C C . GLY A 1 275 ? -29.292 -1.854 16.836 1.00 85.19 275 GLY A C 1
ATOM 2239 O O . GLY A 1 275 ? -29.904 -1.618 15.791 1.00 85.19 275 GLY A O 1
ATOM 2240 N N . VAL A 1 276 ? -28.414 -1.008 17.375 1.00 88.38 276 VAL A N 1
ATOM 2241 C CA . VAL A 1 276 ? -27.996 0.278 16.804 1.00 88.38 276 VAL A CA 1
ATOM 2242 C C . VAL A 1 276 ? -27.052 0.034 15.614 1.00 88.38 276 VAL A C 1
ATOM 2244 O O . VAL A 1 276 ? -26.256 -0.909 15.658 1.00 88.38 276 VAL A O 1
ATOM 2247 N N . PRO A 1 277 ? -27.117 0.822 14.525 1.00 88.44 277 PRO A N 1
ATOM 2248 C CA . PRO A 1 277 ? -26.204 0.665 13.395 1.00 88.44 277 PRO A CA 1
ATOM 2249 C C . PRO A 1 277 ? -24.744 0.935 13.786 1.00 88.44 277 PRO A C 1
ATOM 2251 O O . PRO A 1 277 ? -24.432 1.845 14.554 1.00 88.44 277 PRO A O 1
ATOM 2254 N N . LEU A 1 278 ? -23.817 0.179 13.191 1.00 86.81 278 LEU A N 1
ATOM 2255 C CA . LEU A 1 278 ? -22.382 0.268 13.491 1.00 86.81 278 LEU A CA 1
ATOM 2256 C C . LEU A 1 278 ? -21.787 1.664 13.218 1.00 86.81 278 LEU A C 1
ATOM 2258 O O . LEU A 1 278 ? -20.786 2.043 13.822 1.00 86.81 278 LEU A O 1
ATOM 2262 N N . THR A 1 279 ? -22.400 2.445 12.327 1.00 87.44 279 THR A N 1
ATOM 2263 C CA . THR A 1 279 ? -22.002 3.831 12.041 1.00 87.44 279 THR A CA 1
ATOM 2264 C C . THR A 1 279 ? -22.161 4.741 13.255 1.00 87.44 279 THR A C 1
ATOM 2266 O O . THR A 1 279 ? -21.259 5.523 13.528 1.00 87.44 279 THR A O 1
ATOM 2269 N N . GLU A 1 280 ? -23.232 4.587 14.038 1.00 89.31 280 GLU A N 1
ATOM 2270 C CA . GLU A 1 280 ? -23.448 5.395 15.248 1.00 89.31 280 GLU A CA 1
ATOM 2271 C C . GLU A 1 280 ? -22.415 5.076 16.335 1.00 89.31 280 GLU A C 1
ATOM 2273 O O . GLU A 1 280 ? -21.951 5.974 17.039 1.00 89.31 280 GLU A O 1
ATOM 2278 N N . LEU A 1 281 ? -21.982 3.812 16.430 1.00 89.19 281 LEU A N 1
ATOM 2279 C CA . LEU A 1 281 ? -20.885 3.413 17.315 1.00 89.19 281 LEU A CA 1
ATOM 2280 C C . LEU A 1 281 ? -19.560 4.085 16.910 1.00 89.19 281 LEU A C 1
ATOM 2282 O O . LEU A 1 281 ? -18.803 4.553 17.763 1.00 89.19 281 LEU A O 1
ATOM 2286 N N . ILE A 1 282 ? -19.286 4.165 15.606 1.00 89.19 282 ILE A N 1
ATOM 2287 C CA . ILE A 1 282 ? -18.097 4.847 15.077 1.00 89.19 282 ILE A CA 1
ATOM 2288 C C . ILE A 1 282 ? -18.181 6.354 15.352 1.00 89.19 282 ILE A C 1
ATOM 2290 O O . ILE A 1 282 ? -17.209 6.941 15.833 1.00 89.19 282 ILE A O 1
ATOM 2294 N N . ASP A 1 283 ? -19.336 6.971 15.105 1.00 91.62 28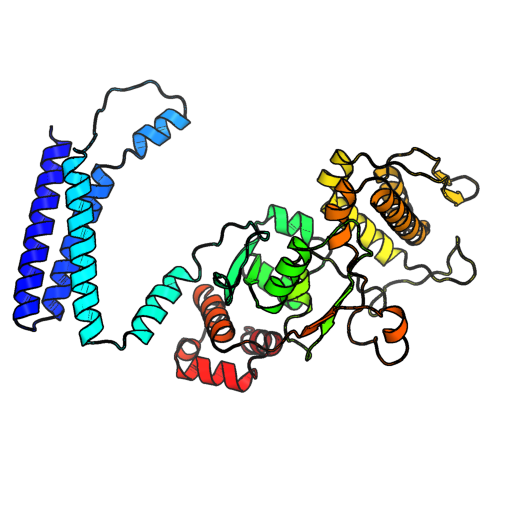3 ASP A N 1
ATOM 2295 C CA . ASP A 1 283 ? -19.561 8.400 15.333 1.00 91.62 283 ASP A CA 1
ATOM 2296 C C . ASP A 1 283 ? -19.447 8.766 16.817 1.00 91.62 283 ASP A C 1
ATOM 2298 O O . ASP A 1 283 ? -18.883 9.810 17.156 1.00 91.62 283 ASP A O 1
ATOM 2302 N N . HIS A 1 284 ? -19.892 7.885 17.720 1.00 91.56 284 HIS A N 1
ATOM 2303 C CA . HIS A 1 284 ? -19.674 8.050 19.154 1.00 91.56 284 HIS A CA 1
ATOM 2304 C C . HIS A 1 284 ? -18.176 8.147 19.481 1.00 91.56 284 HIS A C 1
ATOM 2306 O O . HIS A 1 284 ? -17.752 9.112 20.118 1.00 91.56 284 HIS A O 1
ATOM 2312 N N . GLY A 1 285 ? -17.356 7.217 18.977 1.00 90.44 285 GLY A N 1
ATOM 2313 C CA . GLY A 1 285 ? -15.905 7.232 19.188 1.00 90.44 285 GLY A CA 1
ATOM 2314 C C . GLY A 1 285 ? -15.190 8.424 18.538 1.00 90.44 285 GLY A C 1
ATOM 2315 O O . GLY A 1 285 ? -14.202 8.921 19.079 1.00 90.44 285 GLY A O 1
ATOM 2316 N N . LEU A 1 286 ? -15.699 8.931 17.410 1.00 91.62 286 LEU A N 1
ATOM 2317 C CA . LEU A 1 286 ? -15.168 10.130 16.749 1.00 91.62 286 LEU A CA 1
ATOM 2318 C C . LEU A 1 286 ? -15.474 11.416 17.525 1.00 91.62 286 LEU A C 1
ATOM 2320 O O . LEU A 1 286 ? -14.606 12.284 17.632 1.00 91.62 286 LEU A O 1
ATOM 2324 N N . ASN A 1 287 ? -16.685 11.533 18.073 1.00 92.00 287 ASN A N 1
ATOM 2325 C CA . ASN A 1 287 ? -17.120 12.697 18.848 1.00 92.00 287 ASN A CA 1
ATOM 2326 C C . ASN A 1 287 ? -16.575 12.676 20.284 1.00 92.00 287 ASN A C 1
ATOM 2328 O O . ASN A 1 287 ? -16.315 13.724 20.879 1.00 92.00 287 ASN A O 1
ATOM 2332 N N . ARG A 1 288 ? -16.385 11.482 20.855 1.00 89.75 288 ARG A N 1
ATOM 2333 C CA . ARG A 1 288 ? -15.876 11.257 22.211 1.00 89.75 288 ARG A CA 1
ATOM 2334 C C . ARG A 1 288 ? -14.537 10.531 22.166 1.00 89.75 288 ARG A C 1
ATOM 2336 O O . ARG A 1 288 ? -14.437 9.359 22.518 1.00 89.75 288 ARG A O 1
ATOM 2343 N N . GLY A 1 289 ? -13.477 11.264 21.823 1.00 86.94 289 GLY A N 1
ATOM 2344 C CA . GLY A 1 289 ? -12.124 10.705 21.699 1.00 86.94 289 GLY A CA 1
ATOM 2345 C C . GLY A 1 289 ? -11.651 9.892 22.914 1.00 86.94 289 GLY A C 1
ATOM 2346 O O . GLY A 1 289 ? -10.964 8.890 22.744 1.00 86.94 289 GLY A O 1
ATOM 2347 N N . LYS A 1 290 ? -12.097 10.244 24.130 1.00 87.56 290 LYS A N 1
ATOM 2348 C CA . LYS A 1 290 ? -11.817 9.492 25.366 1.00 87.56 290 LYS A CA 1
ATOM 2349 C C . LYS A 1 290 ? -12.225 8.012 25.289 1.00 87.56 290 LYS A C 1
ATOM 2351 O O . LYS A 1 290 ? -11.531 7.174 25.849 1.00 87.56 290 LYS A O 1
ATOM 2356 N N . PHE A 1 291 ? -13.328 7.698 24.612 1.00 89.06 291 PHE A N 1
ATOM 2357 C CA . PHE A 1 291 ? -13.853 6.334 24.481 1.00 89.06 291 PHE A CA 1
ATOM 2358 C C . PHE A 1 291 ? -13.481 5.680 23.147 1.00 89.06 291 PHE A C 1
ATOM 2360 O O . PHE A 1 291 ? -13.880 4.546 22.886 1.00 89.06 291 PHE A O 1
ATOM 2367 N N . ALA A 1 292 ? -12.698 6.361 22.302 1.00 90.12 292 ALA A N 1
ATOM 2368 C CA . ALA A 1 292 ? -12.374 5.889 20.962 1.00 90.12 292 ALA A CA 1
ATOM 2369 C C . ALA A 1 292 ? -11.691 4.516 20.971 1.00 90.12 292 ALA A C 1
ATOM 2371 O O . ALA A 1 292 ? -12.062 3.662 20.174 1.00 90.12 292 ALA A O 1
ATOM 2372 N N . SER A 1 293 ? -10.749 4.272 21.888 1.00 87.31 293 SER A N 1
ATOM 2373 C CA . SER A 1 293 ? -10.059 2.976 22.005 1.00 87.31 293 SER A CA 1
ATOM 2374 C C . SER A 1 293 ? -11.040 1.832 22.277 1.00 87.31 293 SER A C 1
ATOM 2376 O O . SER A 1 293 ? -10.994 0.802 21.605 1.00 87.31 293 SER A O 1
ATOM 2378 N N . GLY A 1 294 ? -11.990 2.040 23.194 1.00 87.31 294 GLY A N 1
ATOM 2379 C CA . GLY A 1 294 ? -13.056 1.078 23.474 1.00 87.31 294 GLY A CA 1
ATOM 2380 C C . GLY A 1 294 ? -14.012 0.895 22.291 1.00 87.31 294 GLY A C 1
ATOM 2381 O O . GLY A 1 294 ? -14.390 -0.232 21.981 1.00 87.31 294 GLY A O 1
ATOM 2382 N N . CYS A 1 295 ? -14.333 1.972 21.567 1.00 89.50 295 CYS A N 1
ATOM 2383 C CA . CYS A 1 295 ? -15.132 1.896 20.342 1.00 89.50 295 CYS A CA 1
ATOM 2384 C C . CYS A 1 295 ? -14.432 1.069 19.254 1.00 89.50 295 CYS A C 1
ATOM 2386 O O . CYS A 1 295 ? -15.091 0.295 18.569 1.00 89.50 295 CYS A O 1
ATOM 2388 N N . VAL A 1 296 ? -13.104 1.173 19.107 1.00 87.31 296 VAL A N 1
ATOM 2389 C CA . VAL A 1 296 ? -12.357 0.332 18.155 1.00 87.31 296 VAL A CA 1
ATOM 2390 C C . VAL A 1 296 ? -12.464 -1.146 18.521 1.00 87.31 296 VAL A C 1
ATOM 2392 O O . VAL A 1 296 ? -12.719 -1.970 17.643 1.00 87.31 296 VAL A O 1
ATOM 2395 N N . VAL A 1 297 ? -12.312 -1.486 19.804 1.00 85.00 297 VAL A N 1
ATOM 2396 C CA . VAL A 1 297 ? -12.464 -2.869 20.281 1.00 85.00 297 VAL A CA 1
ATOM 2397 C C . VAL A 1 297 ? -13.870 -3.389 19.980 1.00 85.00 297 VAL A C 1
ATOM 2399 O O . VAL A 1 297 ? -13.999 -4.430 19.338 1.00 85.00 297 VAL A O 1
ATOM 2402 N N . ALA A 1 298 ? -14.905 -2.626 20.341 1.00 86.69 298 ALA A N 1
ATOM 2403 C CA . ALA A 1 298 ? -16.299 -2.982 20.083 1.00 86.69 298 ALA A CA 1
ATOM 2404 C C . ALA A 1 298 ? -16.578 -3.185 18.583 1.00 86.69 298 ALA A C 1
ATOM 2406 O O . ALA A 1 298 ? -17.155 -4.195 18.187 1.00 86.69 298 ALA A O 1
ATOM 2407 N N . VAL A 1 299 ? -16.092 -2.284 17.719 1.00 85.38 299 VAL A N 1
ATOM 2408 C CA . VAL A 1 299 ? -16.220 -2.423 16.258 1.00 85.38 299 VAL A CA 1
ATOM 2409 C C . VAL A 1 299 ? -15.553 -3.711 15.766 1.00 85.38 299 VAL A C 1
ATOM 2411 O O . VAL A 1 299 ? -16.149 -4.444 14.982 1.00 85.38 299 VAL A O 1
ATOM 2414 N N . ILE A 1 300 ? -14.336 -4.028 16.217 1.00 82.44 300 ILE A N 1
ATOM 2415 C CA . ILE A 1 300 ? -13.623 -5.248 15.800 1.00 82.44 300 ILE A CA 1
ATOM 2416 C C . ILE A 1 300 ? -14.360 -6.512 16.264 1.00 82.44 300 ILE A C 1
ATOM 2418 O O . ILE A 1 300 ? -14.443 -7.486 15.510 1.00 82.44 300 ILE A O 1
ATOM 2422 N N . GLU A 1 301 ? -14.899 -6.515 17.481 1.00 81.69 301 GLU A N 1
ATOM 2423 C CA . GLU A 1 301 ? -15.661 -7.639 18.027 1.00 81.69 301 GLU A CA 1
ATOM 2424 C C . GLU A 1 301 ? -16.969 -7.871 17.268 1.00 81.69 301 GLU A C 1
ATOM 2426 O O . GLU A 1 301 ? -17.247 -9.005 16.869 1.00 81.69 301 GLU A O 1
ATOM 2431 N N . GLU A 1 302 ? -17.729 -6.813 16.986 1.00 83.44 302 GLU A N 1
ATOM 2432 C CA . GLU A 1 302 ? -18.962 -6.905 16.199 1.00 83.44 302 GLU A CA 1
ATOM 2433 C C . GLU A 1 302 ? -18.684 -7.372 14.769 1.00 83.44 302 GLU A C 1
ATOM 2435 O O . GLU A 1 302 ? -19.367 -8.255 14.251 1.00 83.44 302 GLU A O 1
ATOM 2440 N N . LEU A 1 303 ? -17.614 -6.875 14.141 1.00 78.44 303 LEU A N 1
ATOM 2441 C CA . LEU A 1 303 ? -17.185 -7.360 12.827 1.00 78.44 303 LEU A CA 1
ATOM 2442 C C . LEU A 1 303 ? -16.788 -8.840 12.865 1.00 78.44 303 LEU A C 1
ATOM 2444 O O . LEU A 1 303 ? -17.081 -9.588 11.930 1.00 78.44 303 LEU A O 1
ATOM 2448 N N . LYS A 1 304 ? -16.139 -9.291 13.945 1.00 77.50 304 LYS A N 1
ATOM 2449 C CA . LYS A 1 304 ? -15.776 -10.701 14.126 1.00 77.50 304 LYS A CA 1
ATOM 2450 C C . LYS A 1 304 ? -17.023 -11.582 14.250 1.00 77.50 304 LYS A C 1
ATOM 2452 O O . LYS A 1 304 ? -17.044 -12.636 13.617 1.00 77.50 304 LYS A O 1
ATOM 2457 N N . LYS A 1 305 ? -18.039 -11.147 15.001 1.00 79.38 305 LYS A N 1
ATOM 2458 C CA . LYS A 1 305 ? -19.330 -11.845 15.157 1.00 79.38 305 LYS A CA 1
ATOM 2459 C C . LYS A 1 305 ? -20.156 -11.844 13.867 1.00 79.38 305 LYS A C 1
ATOM 2461 O O . LYS A 1 305 ? -20.738 -12.865 13.491 1.00 79.38 305 LYS A O 1
ATOM 2466 N N . ALA A 1 306 ? -20.175 -10.725 13.146 1.00 76.50 306 ALA A N 1
ATOM 2467 C CA . ALA A 1 306 ? -20.847 -10.616 11.854 1.00 76.50 306 ALA A CA 1
ATOM 2468 C C . ALA A 1 306 ? -20.228 -11.572 10.823 1.00 76.50 306 ALA A C 1
ATOM 2470 O O . ALA A 1 306 ? -20.951 -12.291 10.134 1.00 76.50 306 ALA A O 1
ATOM 2471 N N . ALA A 1 307 ? -18.893 -11.652 10.783 1.00 70.31 307 ALA A N 1
ATOM 2472 C CA . ALA A 1 307 ? -18.168 -12.550 9.886 1.00 70.31 307 ALA A CA 1
ATOM 2473 C C . ALA A 1 307 ? -18.419 -14.042 10.176 1.00 70.31 307 ALA A C 1
ATOM 2475 O O . ALA A 1 307 ? -18.358 -14.849 9.255 1.00 70.31 307 ALA A O 1
ATOM 2476 N N . THR A 1 308 ? -18.708 -14.425 11.427 1.00 69.81 308 THR A N 1
ATOM 2477 C CA . THR A 1 308 ? -19.086 -15.811 11.765 1.00 69.81 308 THR A CA 1
ATOM 2478 C C . THR A 1 308 ? -20.542 -16.137 11.434 1.00 69.81 308 THR A C 1
ATOM 2480 O O . THR A 1 308 ? -20.860 -17.299 11.207 1.00 69.81 308 THR A O 1
ATOM 2483 N N . THR A 1 309 ? -21.423 -15.132 11.403 1.00 68.62 309 THR A N 1
ATOM 2484 C CA . THR A 1 309 ? -22.876 -15.330 11.250 1.00 68.62 309 THR A CA 1
ATOM 2485 C C . THR A 1 309 ? -23.314 -15.370 9.786 1.00 68.62 309 THR A C 1
ATOM 2487 O O . THR A 1 309 ? -24.196 -16.147 9.435 1.00 68.62 309 THR A O 1
ATOM 2490 N N . ASN A 1 310 ? -22.703 -14.566 8.909 1.00 62.81 310 ASN A N 1
ATOM 2491 C CA . ASN A 1 310 ? -23.023 -14.574 7.483 1.00 62.81 310 ASN A CA 1
ATOM 2492 C C . ASN A 1 310 ? -21.739 -14.519 6.632 1.00 62.81 310 ASN A C 1
ATOM 2494 O O . ASN A 1 310 ? -20.955 -13.568 6.681 1.00 62.81 310 ASN A O 1
ATOM 2498 N N . LYS A 1 311 ? -21.533 -15.596 5.864 1.00 54.28 311 LYS A N 1
ATOM 2499 C CA . LYS A 1 311 ? -20.295 -15.920 5.143 1.00 54.28 311 LYS A CA 1
ATOM 2500 C C . LYS A 1 311 ? -20.052 -15.045 3.909 1.00 54.28 311 LYS A C 1
ATOM 2502 O O . LYS A 1 311 ? -18.905 -14.908 3.499 1.00 54.28 311 LYS A O 1
ATOM 2507 N N . GLU A 1 312 ? -21.073 -14.376 3.366 1.00 49.09 312 GLU A N 1
ATOM 2508 C CA . GLU A 1 312 ? -20.876 -13.378 2.298 1.00 49.09 312 GLU A CA 1
ATOM 2509 C C . GLU A 1 312 ? -20.121 -12.137 2.805 1.00 49.09 312 GLU A C 1
ATOM 2511 O O . GLU A 1 312 ? -19.383 -11.493 2.057 1.00 49.09 312 GLU A O 1
ATOM 2516 N N . TYR A 1 313 ? -20.231 -11.830 4.103 1.00 51.16 313 TYR A N 1
ATOM 2517 C CA . TYR A 1 313 ? -19.425 -10.793 4.748 1.00 51.16 313 TYR A CA 1
ATOM 2518 C C . TYR A 1 313 ? -17.999 -11.271 5.030 1.00 51.16 313 TYR A C 1
ATOM 2520 O O . TYR A 1 313 ? -17.089 -10.446 5.099 1.00 51.16 313 TYR A O 1
ATOM 2528 N N . ALA A 1 314 ? -17.768 -12.586 5.138 1.00 39.91 314 ALA A N 1
ATOM 2529 C CA . ALA A 1 314 ? -16.444 -13.130 5.411 1.00 39.91 314 ALA A CA 1
ATOM 2530 C C . ALA A 1 314 ? -15.436 -12.678 4.347 1.00 39.91 314 ALA A C 1
ATOM 2532 O O . ALA A 1 314 ? -14.430 -12.110 4.744 1.00 39.91 314 ALA A O 1
ATOM 2533 N N . CYS A 1 315 ? -15.737 -12.758 3.042 1.00 36.41 315 CYS A N 1
ATOM 2534 C CA . CYS A 1 315 ? -14.826 -12.322 1.967 1.00 36.41 315 CYS A CA 1
ATOM 2535 C C . CYS A 1 315 ? -14.376 -10.854 2.078 1.00 36.41 315 CYS A C 1
ATOM 2537 O O . CYS A 1 315 ? -13.203 -10.541 1.862 1.00 36.41 315 CYS A O 1
ATOM 2539 N N . ALA A 1 316 ? -15.294 -9.946 2.429 1.00 38.16 316 ALA A N 1
ATOM 2540 C CA . ALA A 1 316 ? -15.001 -8.516 2.550 1.00 38.16 316 ALA A CA 1
ATOM 2541 C C . ALA A 1 316 ? -14.115 -8.190 3.770 1.00 38.16 316 ALA A C 1
ATOM 2543 O O . ALA A 1 316 ? -13.448 -7.151 3.797 1.00 38.16 316 ALA A O 1
ATOM 2544 N N . PHE A 1 317 ? -14.092 -9.077 4.772 1.00 47.22 317 PHE A N 1
ATOM 2545 C CA . PHE A 1 317 ? -13.406 -8.866 6.047 1.00 47.22 317 PHE A CA 1
ATOM 2546 C C . PHE A 1 317 ? -12.237 -9.837 6.307 1.00 47.22 317 PHE A C 1
ATOM 2548 O O . PHE A 1 317 ? -11.355 -9.494 7.090 1.00 47.22 317 PHE A O 1
ATOM 2555 N N . THR A 1 318 ? -12.127 -10.986 5.626 1.00 35.28 318 THR A N 1
ATOM 2556 C CA . THR A 1 318 ? -10.958 -11.892 5.689 1.00 35.28 318 THR A CA 1
ATOM 2557 C C . THR A 1 318 ? -9.721 -11.268 5.063 1.00 35.28 318 THR A C 1
ATOM 2559 O O . THR A 1 318 ? -8.636 -11.440 5.606 1.00 35.28 318 THR A O 1
ATOM 2562 N N . LEU A 1 319 ? -9.875 -10.432 4.028 1.00 34.84 319 LEU A N 1
ATOM 2563 C CA . LEU A 1 319 ? -8.788 -9.572 3.533 1.00 34.84 319 LEU A CA 1
ATOM 2564 C C . LEU A 1 319 ? -8.293 -8.576 4.601 1.00 34.84 319 LEU A C 1
ATOM 2566 O O . LEU A 1 319 ? -7.154 -8.121 4.556 1.00 34.84 319 LEU A O 1
ATOM 2570 N N . ARG A 1 320 ? -9.130 -8.262 5.599 1.00 42.53 320 ARG A N 1
ATOM 2571 C CA . ARG A 1 320 ? -8.852 -7.298 6.678 1.00 42.53 320 ARG A CA 1
ATOM 2572 C C . ARG A 1 320 ? -8.473 -7.931 8.012 1.00 42.53 320 ARG A C 1
ATOM 2574 O O . ARG A 1 320 ? -8.096 -7.211 8.928 1.00 42.53 320 ARG A O 1
ATOM 2581 N N . LYS A 1 321 ? -8.511 -9.263 8.121 1.00 35.19 321 LYS A N 1
ATOM 2582 C CA . LYS A 1 321 ? -7.949 -10.017 9.255 1.00 35.19 321 LYS A CA 1
ATOM 2583 C C . LYS A 1 321 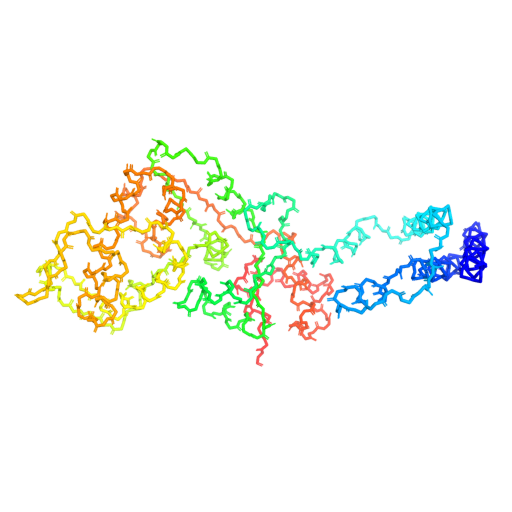? -6.450 -10.299 9.092 1.00 35.19 321 LYS A C 1
ATOM 2585 O O . LYS A 1 321 ? -5.919 -11.186 9.759 1.00 35.19 321 LYS A O 1
ATOM 2590 N N . MET A 1 322 ? -5.743 -9.530 8.260 1.00 32.38 322 MET A N 1
ATOM 2591 C CA . MET A 1 322 ? -4.284 -9.463 8.327 1.00 32.38 322 MET A CA 1
ATOM 2592 C C . MET A 1 322 ? -3.877 -8.749 9.615 1.00 32.38 322 MET A C 1
ATOM 2594 O O . MET A 1 322 ? -3.629 -7.547 9.646 1.00 32.38 322 MET A O 1
ATOM 2598 N N . TYR A 1 323 ? -3.844 -9.511 10.706 1.00 36.06 323 TYR A N 1
ATOM 2599 C CA . TYR A 1 323 ? -3.325 -9.055 11.981 1.00 36.06 323 TYR A CA 1
ATOM 2600 C C . TYR A 1 323 ? -1.895 -8.525 11.806 1.00 36.06 323 TYR A C 1
ATOM 2602 O O . TYR A 1 323 ? -0.933 -9.247 11.562 1.00 36.06 323 TYR A O 1
ATOM 2610 N N . GLN A 1 324 ? -1.832 -7.202 11.890 1.00 33.75 324 GLN A N 1
ATOM 2611 C CA . GLN A 1 324 ? -0.792 -6.336 12.419 1.00 33.75 324 GLN A CA 1
ATOM 2612 C C . GLN A 1 324 ? 0.361 -7.048 13.146 1.00 33.75 324 GLN A C 1
ATOM 2614 O O . GLN A 1 324 ? 0.271 -7.297 14.338 1.00 33.75 324 GLN A O 1
ATOM 2619 N N . PHE A 1 325 ? 1.507 -7.202 12.479 1.00 29.44 325 PHE A N 1
ATOM 2620 C CA . PHE A 1 325 ? 2.806 -7.113 13.149 1.00 29.44 325 PHE A CA 1
ATOM 2621 C C . PHE A 1 325 ? 3.795 -6.365 12.254 1.00 29.44 325 PHE A C 1
ATOM 2623 O O . PHE A 1 325 ? 4.216 -6.827 11.197 1.00 29.44 325 PHE A O 1
ATOM 2630 N N . ASN A 1 326 ? 4.171 -5.158 12.676 1.00 28.89 326 ASN A N 1
ATOM 2631 C CA . ASN A 1 326 ? 5.310 -4.457 12.096 1.00 28.89 326 ASN A CA 1
ATOM 2632 C C . ASN A 1 326 ? 6.575 -5.240 12.504 1.00 28.89 326 ASN A C 1
ATOM 2634 O O . ASN A 1 326 ? 6.874 -5.342 13.695 1.00 28.89 326 ASN A O 1
ATOM 2638 N N . TYR A 1 327 ? 7.304 -5.798 11.528 1.00 35.53 327 TYR A N 1
ATOM 2639 C CA . TYR A 1 327 ? 8.465 -6.701 11.684 1.00 35.53 327 TYR A CA 1
ATOM 2640 C C . TYR A 1 327 ? 9.724 -6.051 12.273 1.00 35.53 327 TYR A C 1
ATOM 2642 O O . TYR A 1 327 ? 10.828 -6.174 11.746 1.00 35.53 327 TYR A O 1
ATOM 2650 N N . ARG A 1 328 ? 9.585 -5.351 13.392 1.00 29.55 328 ARG A N 1
ATOM 2651 C CA . ARG A 1 328 ? 10.728 -4.997 14.234 1.00 29.55 328 ARG A CA 1
ATOM 2652 C C . ARG A 1 328 ? 10.599 -5.513 15.667 1.00 29.55 328 ARG A C 1
ATOM 2654 O O . ARG A 1 328 ? 11.593 -5.482 16.374 1.00 29.55 328 ARG A O 1
ATOM 2661 N N . PHE A 1 329 ? 9.425 -6.027 16.051 1.00 27.27 329 PHE A N 1
ATOM 2662 C CA . PHE A 1 329 ? 9.143 -6.525 17.404 1.00 27.27 329 PHE A CA 1
ATOM 2663 C C . PHE A 1 329 ? 8.668 -7.985 17.479 1.00 27.27 329 PHE A C 1
ATOM 2665 O O . PHE A 1 329 ? 8.487 -8.487 18.581 1.00 27.27 329 PHE A O 1
ATOM 2672 N N . VAL A 1 330 ? 8.540 -8.713 16.359 1.00 34.47 330 VAL A N 1
ATOM 2673 C CA . VAL A 1 330 ? 8.338 -10.181 16.390 1.00 34.47 330 VAL A CA 1
ATOM 2674 C C . VAL A 1 330 ? 9.677 -10.877 16.661 1.00 34.47 330 VAL A C 1
ATOM 2676 O O . VAL A 1 330 ? 10.130 -11.719 15.894 1.00 34.47 330 VAL A O 1
ATOM 2679 N N . PHE A 1 331 ? 10.370 -10.457 17.717 1.00 33.56 331 PHE A N 1
ATOM 2680 C CA . PHE A 1 331 ? 11.517 -11.180 18.238 1.00 33.56 331 PHE A CA 1
ATOM 2681 C C . PHE A 1 331 ? 11.043 -11.981 19.455 1.00 33.56 331 PHE A C 1
ATOM 2683 O O . PHE A 1 331 ? 10.668 -11.433 20.488 1.00 33.56 331 PHE A O 1
ATOM 2690 N N . ILE A 1 332 ? 11.060 -13.301 19.268 1.00 33.81 332 ILE A N 1
ATOM 2691 C CA . ILE A 1 332 ? 11.119 -14.368 20.276 1.00 33.81 332 ILE A CA 1
ATOM 2692 C C . ILE A 1 332 ? 9.802 -14.726 20.997 1.00 33.81 332 ILE A C 1
ATOM 2694 O O . ILE A 1 332 ? 9.509 -15.910 21.053 1.00 33.81 332 ILE A O 1
ATOM 2698 N N . PHE A 1 333 ? 8.954 -13.789 21.445 1.00 34.00 333 PHE A N 1
ATOM 2699 C CA . PHE A 1 333 ? 7.746 -14.155 22.233 1.00 34.00 333 PHE A CA 1
ATOM 2700 C C . PHE A 1 333 ? 6.404 -14.140 21.473 1.00 34.00 333 PHE A C 1
ATOM 2702 O O . PHE A 1 333 ? 5.442 -14.766 21.899 1.00 34.00 333 PHE A O 1
ATOM 2709 N N . GLY A 1 334 ? 6.304 -13.438 20.339 1.00 47.03 334 GLY A N 1
ATOM 2710 C CA . GLY A 1 334 ? 5.038 -13.317 19.592 1.00 47.03 334 GLY A CA 1
ATOM 2711 C C . GLY A 1 334 ? 4.792 -14.408 18.545 1.00 47.03 334 GLY A C 1
ATOM 2712 O O . GLY A 1 334 ? 3.686 -14.511 18.025 1.00 47.03 334 GLY A O 1
ATOM 2713 N N . PHE A 1 335 ? 5.816 -15.192 18.201 1.00 55.06 335 PHE A N 1
ATOM 2714 C CA . PHE A 1 335 ? 5.777 -16.118 17.066 1.00 55.06 335 PHE A CA 1
ATOM 2715 C C . PHE A 1 335 ? 4.847 -17.313 17.318 1.00 55.06 335 PHE A C 1
ATOM 2717 O O . PHE A 1 335 ? 4.058 -17.663 16.445 1.00 55.06 335 PHE A O 1
ATOM 2724 N N . GLU A 1 336 ? 4.865 -17.857 18.538 1.00 58.66 336 GLU A N 1
ATOM 2725 C CA . GLU A 1 336 ? 4.006 -18.972 18.966 1.00 58.66 336 GLU A CA 1
ATOM 2726 C C . GLU A 1 336 ? 2.511 -18.628 18.875 1.00 58.66 336 GLU A C 1
ATOM 2728 O O . GLU A 1 336 ? 1.691 -19.467 18.521 1.00 58.66 336 GLU A O 1
ATOM 2733 N N . HIS A 1 337 ? 2.143 -17.367 19.118 1.00 61.81 337 HIS A N 1
ATOM 2734 C CA . HIS A 1 337 ? 0.752 -16.911 19.037 1.00 61.81 337 HIS A CA 1
ATOM 2735 C C . HIS A 1 337 ? 0.254 -16.688 17.601 1.00 61.81 337 HIS A C 1
ATOM 2737 O O . HIS A 1 337 ? -0.954 -16.560 17.377 1.00 61.81 337 HIS A O 1
ATOM 2743 N N . ILE A 1 338 ? 1.167 -16.606 16.629 1.00 64.75 338 ILE A N 1
ATOM 2744 C CA . ILE A 1 338 ? 0.837 -16.393 15.215 1.00 64.75 338 ILE A CA 1
ATOM 2745 C C . ILE A 1 338 ? 0.707 -17.736 14.482 1.00 64.75 338 ILE A C 1
ATOM 2747 O O . ILE A 1 338 ? -0.004 -17.802 13.480 1.00 64.75 338 ILE A O 1
ATOM 2751 N N . ASP A 1 339 ? 1.291 -18.810 15.012 1.00 63.28 339 ASP A N 1
ATOM 2752 C CA . ASP A 1 339 ? 1.219 -20.165 14.461 1.00 63.28 339 ASP A CA 1
ATOM 2753 C C . ASP A 1 339 ? -0.234 -20.713 14.468 1.00 63.28 339 ASP A C 1
ATOM 2755 O O . ASP A 1 339 ? -0.982 -20.460 15.425 1.00 63.28 339 ASP A O 1
ATOM 2759 N N . PRO A 1 340 ? -0.710 -21.406 13.412 1.00 76.25 340 PRO A N 1
ATOM 2760 C CA . PRO A 1 340 ? -0.101 -21.590 12.091 1.00 76.25 340 PRO A CA 1
ATOM 2761 C C . PRO A 1 340 ? -0.198 -20.350 11.195 1.00 76.25 340 PRO A C 1
ATOM 2763 O O . PRO A 1 340 ? -1.235 -19.682 11.134 1.00 76.25 340 PRO A O 1
ATOM 2766 N N . PHE A 1 341 ? 0.870 -20.066 10.442 1.00 76.62 341 PHE A N 1
ATOM 2767 C CA . PHE A 1 341 ? 0.884 -19.001 9.436 1.00 76.62 341 PHE A CA 1
ATOM 2768 C C . PHE A 1 341 ? 1.711 -19.356 8.193 1.00 76.62 341 PHE A C 1
ATOM 2770 O O . PHE A 1 341 ? 2.579 -20.223 8.218 1.00 76.62 341 PHE A O 1
ATOM 2777 N N . ILE A 1 342 ? 1.455 -18.635 7.100 1.00 79.62 342 ILE A N 1
ATOM 2778 C CA . ILE A 1 342 ? 2.124 -18.786 5.806 1.00 79.62 342 ILE A CA 1
ATOM 2779 C C . ILE A 1 342 ? 3.172 -17.667 5.652 1.00 79.62 342 ILE A C 1
ATOM 2781 O O . ILE A 1 342 ? 2.797 -16.494 5.508 1.00 79.62 342 ILE A O 1
ATOM 2785 N N . PRO A 1 343 ? 4.480 -17.980 5.711 1.00 82.00 343 PRO A N 1
ATOM 2786 C CA . PRO A 1 343 ? 5.540 -17.004 5.483 1.00 82.00 343 PRO A CA 1
ATOM 2787 C C . PRO A 1 343 ? 5.665 -16.671 3.990 1.00 82.00 343 PRO A C 1
ATOM 2789 O O . PRO A 1 343 ? 5.813 -17.563 3.163 1.00 82.00 343 PRO A O 1
ATOM 2792 N N . ILE A 1 344 ? 5.673 -15.381 3.648 1.00 83.06 344 ILE A N 1
ATOM 2793 C CA . ILE A 1 344 ? 5.877 -14.880 2.282 1.00 83.06 344 ILE A CA 1
ATOM 2794 C C . ILE A 1 344 ? 7.104 -13.966 2.269 1.00 83.06 344 ILE A C 1
ATOM 2796 O O . ILE A 1 344 ? 7.133 -12.910 2.914 1.00 83.06 344 ILE A O 1
ATOM 2800 N N . GLU A 1 345 ? 8.135 -14.371 1.531 1.00 87.06 345 GLU A N 1
ATOM 2801 C CA . GLU A 1 345 ? 9.391 -13.631 1.445 1.00 87.06 345 GLU A CA 1
ATOM 2802 C C . GLU A 1 345 ? 9.300 -12.474 0.442 1.00 87.06 345 GLU A C 1
ATOM 2804 O O . GLU A 1 345 ? 9.070 -12.658 -0.753 1.00 87.06 345 GLU A O 1
ATOM 2809 N N . VAL A 1 346 ? 9.581 -11.257 0.902 1.00 90.75 346 VAL A N 1
ATOM 2810 C CA . VAL A 1 346 ? 9.693 -10.065 0.059 1.00 90.75 346 VAL A CA 1
ATOM 2811 C C . VAL A 1 346 ? 11.164 -9.746 -0.187 1.00 90.75 346 VAL A C 1
ATOM 2813 O O . VAL A 1 346 ? 11.840 -9.122 0.645 1.00 90.75 346 VAL A O 1
ATOM 2816 N N . LYS A 1 347 ? 11.638 -10.155 -1.366 1.00 93.12 347 LYS A N 1
ATOM 2817 C CA . LYS A 1 347 ? 13.012 -9.961 -1.847 1.00 93.12 347 LYS A CA 1
ATOM 2818 C C . LYS A 1 347 ? 13.247 -8.551 -2.407 1.00 93.12 347 LYS A C 1
ATOM 2820 O O . LYS A 1 347 ? 12.311 -7.784 -2.655 1.00 93.12 347 LYS A O 1
ATOM 2825 N N . ASN A 1 348 ? 14.525 -8.220 -2.603 1.00 95.81 348 ASN A N 1
ATOM 2826 C CA . ASN A 1 348 ? 14.958 -7.080 -3.420 1.00 95.81 348 ASN A CA 1
ATOM 2827 C C . ASN A 1 348 ? 14.442 -7.222 -4.866 1.00 95.81 348 ASN A C 1
ATOM 2829 O O . ASN A 1 348 ? 13.913 -8.275 -5.229 1.00 95.81 348 ASN A O 1
ATOM 2833 N N . TYR A 1 349 ? 14.568 -6.167 -5.670 1.00 95.44 349 TYR A N 1
ATOM 2834 C CA . TYR A 1 349 ? 14.135 -6.206 -7.060 1.00 95.44 349 TYR A CA 1
ATOM 2835 C C . TYR A 1 349 ? 14.871 -7.287 -7.857 1.00 95.44 349 TYR A C 1
ATOM 2837 O O . TYR A 1 349 ? 16.085 -7.454 -7.725 1.00 95.44 349 TYR A O 1
ATOM 2845 N N . SER A 1 350 ? 14.123 -8.016 -8.687 1.00 93.94 350 SER A N 1
ATOM 2846 C CA . SER A 1 350 ? 14.717 -8.776 -9.789 1.00 93.94 350 SER A CA 1
ATOM 2847 C C . SER A 1 350 ? 15.280 -7.816 -10.839 1.00 93.94 350 SER A C 1
ATOM 2849 O O . SER A 1 350 ? 14.924 -6.637 -10.856 1.00 93.94 350 SER A O 1
ATOM 2851 N N . GLU A 1 351 ? 16.118 -8.298 -11.757 1.00 90.62 351 GLU A N 1
ATOM 2852 C CA . GLU A 1 351 ? 16.627 -7.443 -12.836 1.00 90.62 351 GLU A CA 1
ATOM 2853 C C . GLU A 1 351 ? 15.485 -6.818 -13.645 1.00 90.62 351 GLU A C 1
ATOM 2855 O O . GLU A 1 351 ? 15.496 -5.617 -13.901 1.00 90.62 351 GLU A O 1
ATOM 2860 N N . LYS A 1 352 ? 14.440 -7.590 -13.958 1.00 90.81 352 LYS A N 1
ATOM 2861 C CA . LYS A 1 352 ? 13.249 -7.092 -14.658 1.00 90.81 352 LYS A CA 1
ATOM 2862 C C . LYS A 1 352 ? 12.521 -5.993 -13.872 1.00 90.81 352 LYS A C 1
ATOM 2864 O O . LYS A 1 352 ? 12.164 -4.964 -14.450 1.00 90.81 352 LYS A O 1
ATOM 2869 N N . GLU A 1 353 ? 12.299 -6.194 -12.570 1.00 93.38 353 GLU A N 1
ATOM 2870 C CA . GLU A 1 353 ? 11.676 -5.188 -11.694 1.00 93.38 353 GLU A CA 1
ATOM 2871 C C . GLU A 1 353 ? 12.544 -3.921 -11.620 1.00 93.38 353 GLU A C 1
ATOM 2873 O O . GLU A 1 353 ? 12.027 -2.812 -11.728 1.00 93.38 353 GLU A O 1
ATOM 2878 N N . MET A 1 354 ? 13.867 -4.081 -11.515 1.00 93.75 354 MET A N 1
ATOM 2879 C CA . MET A 1 354 ? 14.824 -2.977 -11.451 1.00 93.75 354 MET A CA 1
ATOM 2880 C C . MET A 1 354 ? 14.789 -2.121 -12.722 1.00 93.75 354 MET A C 1
ATOM 2882 O O . MET A 1 354 ? 14.670 -0.900 -12.640 1.00 93.75 354 MET A O 1
ATOM 2886 N N . HIS A 1 355 ? 14.827 -2.748 -13.901 1.00 91.50 355 HIS A N 1
ATOM 2887 C CA . HIS A 1 355 ? 14.737 -2.035 -15.177 1.00 91.50 355 HIS A CA 1
ATOM 2888 C C . HIS A 1 355 ? 13.410 -1.286 -15.305 1.00 91.50 355 HIS A C 1
ATOM 2890 O O . HIS A 1 355 ? 13.411 -0.101 -15.635 1.00 91.50 355 HIS A O 1
ATOM 2896 N N . SER A 1 356 ? 12.306 -1.943 -14.944 1.00 92.25 356 SER A N 1
ATOM 2897 C CA . SER A 1 356 ? 10.973 -1.334 -14.978 1.00 92.25 356 SER A CA 1
ATOM 2898 C C . SER A 1 356 ? 10.865 -0.144 -14.015 1.00 92.25 356 SER A C 1
ATOM 2900 O O . SER A 1 356 ? 10.250 0.867 -14.343 1.00 92.25 356 SER A O 1
ATOM 2902 N N . GLN A 1 357 ? 11.491 -0.222 -12.835 1.00 93.31 357 GLN A N 1
ATOM 2903 C CA . GLN A 1 357 ? 11.535 0.882 -11.873 1.00 93.31 357 GLN A CA 1
ATOM 2904 C C . GLN A 1 357 ? 12.337 2.082 -12.392 1.00 93.31 357 GLN A C 1
ATOM 2906 O O . GLN A 1 357 ? 11.941 3.227 -12.171 1.00 93.31 357 GLN A O 1
ATOM 2911 N N . ILE A 1 358 ? 13.464 1.836 -13.064 1.00 92.12 358 ILE A N 1
ATOM 2912 C CA . ILE A 1 358 ? 14.271 2.900 -13.670 1.00 92.12 358 ILE A CA 1
ATOM 2913 C C . ILE A 1 358 ? 13.501 3.554 -14.821 1.00 92.12 358 ILE A C 1
ATOM 2915 O O . ILE A 1 358 ? 13.465 4.781 -14.893 1.00 92.12 358 ILE A O 1
ATOM 2919 N N . ASP A 1 359 ? 12.835 2.763 -15.668 1.00 90.94 359 ASP A N 1
ATOM 2920 C CA . ASP A 1 359 ? 11.976 3.272 -16.746 1.00 90.94 359 ASP A CA 1
ATOM 2921 C C . ASP A 1 359 ? 10.852 4.152 -16.190 1.00 90.94 359 ASP A C 1
ATOM 2923 O O . ASP A 1 359 ? 10.657 5.280 -16.644 1.00 90.94 359 ASP A O 1
ATOM 2927 N N . TYR A 1 360 ? 10.196 3.693 -15.121 1.00 91.19 360 TYR A N 1
ATOM 2928 C CA . TYR A 1 360 ? 9.168 4.451 -14.413 1.00 91.19 360 TYR A CA 1
ATOM 2929 C C . TYR A 1 360 ? 9.654 5.841 -13.964 1.00 91.19 360 TYR A C 1
ATOM 2931 O O . TYR A 1 360 ? 8.921 6.826 -14.099 1.00 91.19 360 TYR A O 1
ATOM 2939 N N . TYR A 1 361 ? 10.884 5.943 -13.449 1.00 91.75 361 TYR A N 1
ATOM 2940 C CA . TYR A 1 361 ? 11.481 7.223 -13.059 1.00 91.75 361 TYR A CA 1
ATOM 2941 C C . TYR A 1 361 ? 11.926 8.071 -14.257 1.00 91.75 361 TYR A C 1
ATOM 2943 O O . TYR A 1 361 ? 11.764 9.294 -14.236 1.00 91.75 361 TYR A O 1
ATOM 2951 N N . ALA A 1 362 ? 12.475 7.448 -15.299 1.00 90.25 362 ALA A N 1
ATOM 2952 C CA . ALA A 1 362 ? 12.938 8.139 -16.498 1.00 90.25 362 ALA A CA 1
ATOM 2953 C C . ALA A 1 362 ? 11.787 8.854 -17.224 1.00 90.25 362 ALA A C 1
ATOM 2955 O O . ALA A 1 362 ? 11.915 10.018 -17.600 1.00 90.25 362 ALA A O 1
ATOM 2956 N N . GLU A 1 363 ? 10.634 8.200 -17.358 1.00 87.88 363 GLU A N 1
ATOM 2957 C CA . GLU A 1 363 ? 9.467 8.759 -18.052 1.00 87.88 363 GLU A CA 1
ATOM 2958 C C . GLU A 1 363 ? 8.850 9.964 -17.350 1.00 87.88 363 GLU A C 1
ATOM 2960 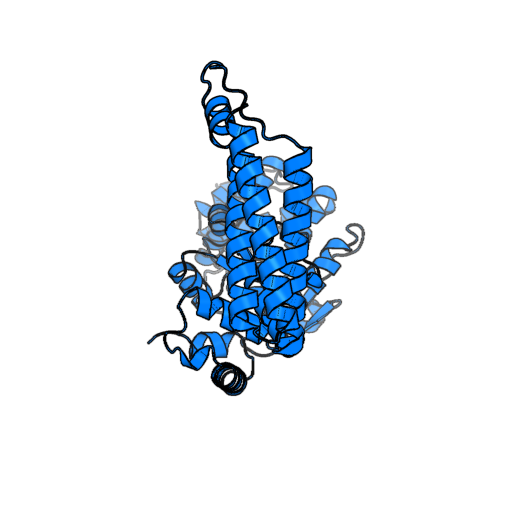O O . GLU A 1 363 ? 8.389 10.904 -17.996 1.00 87.88 363 GLU A O 1
ATOM 2965 N N . ARG A 1 364 ? 8.899 9.975 -16.017 1.00 88.50 364 ARG A N 1
ATOM 2966 C CA . ARG A 1 364 ? 8.449 11.104 -15.189 1.00 88.50 364 ARG A CA 1
ATOM 2967 C C . ARG A 1 364 ? 9.473 12.226 -15.121 1.00 88.50 364 ARG A C 1
ATOM 2969 O O . ARG A 1 364 ? 9.270 13.184 -14.382 1.00 88.50 364 ARG A O 1
ATOM 2976 N N . LYS A 1 365 ? 10.580 12.100 -15.864 1.00 89.56 365 LYS A N 1
ATOM 2977 C CA . LYS A 1 365 ? 11.735 13.001 -15.801 1.00 89.56 365 LYS A CA 1
ATOM 2978 C C . LYS A 1 365 ? 12.221 13.183 -14.362 1.00 89.56 365 LYS A C 1
ATOM 2980 O O . LYS A 1 365 ? 12.658 14.265 -13.992 1.00 89.56 365 LYS A O 1
ATOM 2985 N N . TRP A 1 366 ? 12.114 12.132 -13.545 1.00 91.06 366 TRP A N 1
ATOM 2986 C CA . TRP A 1 366 ? 12.622 12.133 -12.175 1.00 91.06 366 TRP A CA 1
ATOM 2987 C C . TRP A 1 366 ? 14.149 12.041 -12.183 1.00 91.06 366 TRP A C 1
ATOM 2989 O O . TRP A 1 366 ? 14.836 12.763 -11.466 1.00 91.06 366 TRP A O 1
ATOM 2999 N N . LEU A 1 367 ? 14.684 11.213 -13.086 1.00 90.25 367 LEU A N 1
ATOM 3000 C CA . LEU A 1 367 ? 16.116 11.120 -13.352 1.00 90.25 367 LEU A CA 1
ATOM 3001 C C . LEU A 1 367 ? 16.560 12.296 -14.231 1.00 90.25 367 LEU A C 1
ATOM 3003 O O . LEU A 1 367 ? 16.345 12.286 -15.440 1.00 90.25 367 LEU A O 1
ATOM 3007 N N . GLN A 1 368 ? 17.205 13.296 -13.628 1.00 86.56 368 GLN A N 1
ATOM 3008 C CA . GLN A 1 368 ? 17.706 14.474 -14.356 1.00 86.56 368 GLN A CA 1
ATOM 3009 C C . GLN A 1 368 ? 18.932 14.163 -15.228 1.00 86.56 368 GLN A C 1
ATOM 3011 O O . GLN A 1 368 ? 19.152 14.788 -16.262 1.00 86.56 368 GLN A O 1
ATOM 3016 N N . GLN A 1 369 ? 19.754 13.196 -14.812 1.00 87.56 369 GLN A N 1
ATOM 3017 C CA . GLN A 1 369 ? 20.991 12.846 -15.506 1.00 87.56 369 GLN A CA 1
ATOM 3018 C C . GLN A 1 369 ? 20.699 11.900 -16.683 1.00 87.56 369 GLN A C 1
ATOM 3020 O O . GLN A 1 369 ? 20.301 10.758 -16.448 1.00 87.56 369 GLN A O 1
ATOM 3025 N N . PRO A 1 370 ? 20.975 12.282 -17.946 1.00 84.06 370 PRO A N 1
ATOM 3026 C CA . PRO A 1 370 ? 20.680 11.433 -19.106 1.00 84.06 370 PRO A CA 1
ATOM 3027 C C . PRO A 1 370 ? 21.486 10.125 -19.098 1.00 84.06 370 PRO A C 1
ATOM 3029 O O . PRO A 1 370 ? 21.039 9.101 -19.612 1.00 84.06 370 PRO A O 1
ATOM 3032 N N . LYS A 1 371 ? 22.658 10.128 -18.445 1.00 88.50 371 LYS A N 1
ATOM 3033 C CA . LYS A 1 371 ? 23.497 8.937 -18.261 1.00 88.50 371 LYS A CA 1
ATOM 3034 C C . LYS A 1 371 ? 22.813 7.854 -17.421 1.00 88.50 371 LYS A C 1
ATOM 3036 O O . LYS A 1 371 ? 23.113 6.683 -17.626 1.00 88.50 371 LYS A O 1
ATOM 3041 N N . ALA A 1 372 ? 21.870 8.210 -16.545 1.00 84.50 372 ALA A N 1
ATOM 3042 C CA . ALA A 1 372 ? 21.186 7.261 -15.663 1.00 84.50 372 ALA A CA 1
ATOM 3043 C C . ALA A 1 372 ? 20.333 6.231 -16.426 1.00 84.50 372 ALA A C 1
ATOM 3045 O O . ALA A 1 372 ? 20.125 5.123 -15.943 1.00 84.50 372 ALA A O 1
ATOM 3046 N N . VAL A 1 373 ? 19.866 6.579 -17.630 1.00 85.50 373 VAL A N 1
ATOM 3047 C CA . VAL A 1 373 ? 19.000 5.714 -18.452 1.00 85.50 373 VAL A CA 1
ATOM 3048 C C . VAL A 1 373 ? 19.811 4.763 -19.345 1.00 85.50 373 VAL A C 1
ATOM 3050 O O . VAL A 1 373 ? 19.266 3.779 -19.854 1.00 85.50 373 VAL A O 1
ATOM 3053 N N . THR A 1 374 ? 21.112 5.030 -19.524 1.00 90.06 374 THR A N 1
ATOM 3054 C CA . THR A 1 374 ? 22.025 4.169 -20.294 1.00 90.06 374 THR A CA 1
ATOM 3055 C C . THR A 1 374 ? 22.220 2.818 -19.609 1.00 90.06 374 THR A C 1
ATOM 3057 O O . THR A 1 374 ? 22.048 2.710 -18.399 1.00 90.06 374 THR A O 1
ATOM 3060 N N . GLU A 1 375 ? 22.616 1.791 -20.359 1.00 89.31 375 GLU A N 1
ATOM 3061 C CA . GLU A 1 375 ? 22.889 0.452 -19.814 1.00 89.31 375 GLU A CA 1
ATOM 3062 C C . GLU A 1 375 ? 23.903 0.496 -18.661 1.00 89.31 375 GLU A C 1
ATOM 3064 O O . GLU A 1 375 ? 23.664 -0.053 -17.586 1.00 89.31 375 GLU A O 1
ATOM 3069 N N . ARG A 1 376 ? 24.978 1.274 -18.832 1.00 92.00 376 ARG A N 1
ATOM 3070 C CA . ARG A 1 376 ? 25.961 1.519 -17.774 1.00 92.00 376 ARG A CA 1
ATOM 3071 C C . ARG A 1 376 ? 25.345 2.215 -16.557 1.00 92.00 376 ARG A C 1
ATOM 3073 O O . ARG A 1 376 ? 25.588 1.787 -15.435 1.00 92.00 376 ARG A O 1
ATOM 3080 N N . GLY A 1 377 ? 24.533 3.252 -16.764 1.00 91.00 377 GLY A N 1
ATOM 3081 C CA . GLY A 1 377 ? 23.847 3.948 -15.671 1.00 91.00 377 GLY A CA 1
ATOM 3082 C C . GLY A 1 377 ? 22.897 3.034 -14.895 1.00 91.00 377 GLY A C 1
ATOM 3083 O O . GLY A 1 377 ? 22.882 3.057 -13.668 1.00 91.00 377 GLY A O 1
ATOM 3084 N N . ARG A 1 378 ? 22.162 2.161 -15.593 1.00 92.31 378 ARG A N 1
ATOM 3085 C CA . ARG A 1 378 ? 21.299 1.143 -14.974 1.00 92.31 378 ARG A CA 1
ATOM 3086 C C . ARG A 1 378 ? 22.098 0.152 -14.138 1.00 92.31 378 ARG A C 1
ATOM 3088 O O . ARG A 1 378 ? 21.692 -0.144 -13.015 1.00 92.31 378 ARG A O 1
ATOM 3095 N N . ALA A 1 379 ? 23.233 -0.320 -14.652 1.00 93.00 379 ALA A N 1
ATOM 3096 C CA . ALA A 1 379 ? 24.133 -1.205 -13.919 1.00 93.00 379 ALA A CA 1
ATOM 3097 C C . ALA A 1 379 ? 24.701 -0.523 -12.660 1.00 93.00 379 ALA A C 1
ATOM 3099 O O . ALA A 1 379 ? 24.696 -1.120 -11.585 1.00 93.00 379 ALA A O 1
ATOM 3100 N N . GLU A 1 380 ? 25.106 0.747 -12.756 1.00 94.38 380 GLU A N 1
ATOM 3101 C CA . GLU A 1 380 ? 25.589 1.540 -11.616 1.00 94.38 380 GLU A CA 1
ATOM 3102 C C . GLU A 1 380 ? 24.496 1.749 -10.550 1.00 94.38 380 GLU A C 1
ATOM 3104 O O . GLU A 1 380 ? 24.757 1.563 -9.359 1.00 94.38 380 GLU A O 1
ATOM 3109 N N . LEU A 1 381 ? 23.257 2.065 -10.952 1.00 94.06 381 LEU A N 1
ATOM 3110 C CA . LEU A 1 381 ? 22.103 2.178 -10.046 1.00 94.06 381 LEU A CA 1
ATOM 3111 C C . LEU A 1 381 ? 21.759 0.839 -9.371 1.00 94.06 381 LEU A C 1
ATOM 3113 O O . LEU A 1 381 ? 21.492 0.799 -8.167 1.00 94.06 381 LEU A O 1
ATOM 3117 N N . SER A 1 382 ? 21.772 -0.256 -10.133 1.00 93.56 382 SER A N 1
ATOM 3118 C CA . SER A 1 382 ? 21.540 -1.626 -9.649 1.00 93.56 382 SER A CA 1
ATOM 3119 C C . SER A 1 382 ? 22.572 -2.022 -8.594 1.00 93.56 382 SER A C 1
ATOM 3121 O O . SER A 1 382 ? 22.209 -2.381 -7.470 1.00 93.56 382 SER A O 1
ATOM 3123 N N . PHE A 1 383 ? 23.858 -1.841 -8.909 1.00 95.00 383 PHE A N 1
ATOM 3124 C CA . PHE A 1 383 ? 24.969 -2.144 -8.012 1.00 95.00 383 PHE A CA 1
ATOM 3125 C C . PHE A 1 383 ? 24.929 -1.285 -6.741 1.00 95.00 383 PHE A C 1
ATOM 3127 O O . PHE A 1 383 ? 24.958 -1.818 -5.634 1.00 95.00 383 PHE A O 1
ATOM 3134 N N . SER A 1 384 ? 24.784 0.037 -6.888 1.00 94.56 384 SER A N 1
ATOM 3135 C CA . SER A 1 384 ? 24.830 0.983 -5.760 1.00 94.56 384 SER A CA 1
ATOM 3136 C C . SER A 1 384 ? 23.648 0.822 -4.804 1.00 94.56 384 SER A C 1
ATOM 3138 O O . SER A 1 384 ? 23.792 0.970 -3.592 1.00 94.56 384 SER A O 1
ATOM 3140 N N . SER A 1 385 ? 22.462 0.505 -5.332 1.00 94.12 385 SER A N 1
ATOM 3141 C CA . SER A 1 385 ? 21.277 0.240 -4.509 1.00 94.12 385 SER A CA 1
ATOM 3142 C C . SER A 1 385 ? 21.224 -1.190 -3.960 1.00 94.12 385 SER A C 1
ATOM 3144 O O . SER A 1 385 ? 20.411 -1.470 -3.075 1.00 94.12 385 SER A O 1
ATOM 3146 N N . GLY A 1 386 ? 22.043 -2.109 -4.486 1.00 93.94 386 GLY A N 1
ATOM 3147 C CA . GLY A 1 386 ? 21.946 -3.546 -4.219 1.00 93.94 386 GLY A CA 1
ATOM 3148 C C . GLY A 1 386 ? 20.588 -4.132 -4.621 1.00 93.94 386 GLY A C 1
ATOM 3149 O O . GLY A 1 386 ? 20.071 -5.022 -3.935 1.00 93.94 386 GLY A O 1
ATOM 3150 N N . ASN A 1 387 ? 19.963 -3.569 -5.661 1.00 94.06 387 ASN A N 1
ATOM 3151 C CA . ASN A 1 387 ? 18.574 -3.817 -6.065 1.00 94.06 387 ASN A CA 1
ATOM 3152 C C . ASN A 1 387 ? 17.536 -3.595 -4.948 1.00 94.06 387 ASN A C 1
ATOM 3154 O O . ASN A 1 387 ? 16.430 -4.137 -4.991 1.00 94.06 387 ASN A O 1
ATOM 3158 N N . ASN A 1 388 ? 17.862 -2.829 -3.903 1.00 95.50 388 ASN A N 1
ATOM 3159 C CA . ASN A 1 388 ? 16.917 -2.539 -2.833 1.00 95.50 388 ASN A CA 1
ATOM 3160 C C . ASN A 1 388 ? 15.988 -1.374 -3.229 1.00 95.50 388 ASN A C 1
ATOM 3162 O O . ASN A 1 388 ? 16.486 -0.276 -3.489 1.00 95.50 388 ASN A O 1
ATOM 3166 N N . PRO A 1 389 ? 14.652 -1.559 -3.201 1.00 94.62 389 PRO A N 1
ATOM 3167 C CA . PRO A 1 389 ? 13.692 -0.527 -3.600 1.00 94.62 389 PRO A CA 1
ATOM 3168 C C . PRO A 1 389 ? 13.851 0.800 -2.854 1.00 94.62 389 PRO A C 1
ATOM 3170 O O . PRO A 1 389 ? 13.843 1.870 -3.457 1.00 94.62 389 PRO A O 1
ATOM 3173 N N . TYR A 1 390 ? 14.009 0.740 -1.530 1.00 92.75 390 TYR A N 1
ATOM 3174 C CA . TYR A 1 390 ? 14.119 1.937 -0.702 1.00 92.75 390 TYR A CA 1
ATOM 3175 C C . TYR A 1 390 ? 15.455 2.657 -0.896 1.00 92.75 390 TYR A C 1
ATOM 3177 O O . TYR A 1 390 ? 15.480 3.885 -0.969 1.00 92.75 390 TYR A O 1
ATOM 3185 N N . THR A 1 391 ? 16.556 1.907 -0.993 1.00 94.00 391 THR A N 1
ATOM 3186 C CA . THR A 1 391 ? 17.877 2.484 -1.270 1.00 94.00 391 THR A CA 1
ATOM 3187 C C . THR A 1 391 ? 17.906 3.148 -2.641 1.00 94.00 391 THR A C 1
ATOM 3189 O O . THR A 1 391 ? 18.400 4.266 -2.745 1.00 94.00 391 THR A O 1
ATOM 3192 N N . LEU A 1 392 ? 17.328 2.515 -3.670 1.00 93.94 392 LEU A N 1
ATOM 3193 C CA . LEU A 1 392 ? 17.222 3.110 -5.002 1.00 93.94 392 LEU A CA 1
ATOM 3194 C C . LEU A 1 392 ? 16.444 4.425 -4.960 1.00 93.94 392 LEU A C 1
ATOM 3196 O O . LEU A 1 392 ? 16.947 5.428 -5.446 1.00 93.94 392 LEU A O 1
ATOM 3200 N N . MET A 1 393 ? 15.256 4.431 -4.346 1.00 92.44 393 MET A N 1
ATOM 3201 C CA . MET A 1 393 ? 14.416 5.628 -4.240 1.00 92.44 393 MET A CA 1
ATOM 3202 C C . MET A 1 393 ? 15.154 6.796 -3.574 1.00 92.44 393 MET A C 1
ATOM 3204 O O . MET A 1 393 ? 15.011 7.924 -4.020 1.00 92.44 393 MET A O 1
ATOM 3208 N N . LYS A 1 394 ? 15.965 6.524 -2.544 1.00 91.88 394 LYS A N 1
ATOM 3209 C CA . LYS A 1 394 ? 16.816 7.535 -1.898 1.00 91.88 394 LYS A CA 1
ATOM 3210 C C . LYS A 1 394 ? 17.956 8.024 -2.780 1.00 91.88 394 LYS A C 1
ATOM 3212 O O . LYS A 1 394 ? 18.305 9.192 -2.727 1.00 91.88 394 LYS A O 1
ATOM 3217 N N . LEU A 1 395 ? 18.572 7.118 -3.531 1.00 91.62 395 LEU A N 1
ATOM 3218 C CA . LEU A 1 395 ? 19.711 7.434 -4.387 1.00 91.62 395 LEU A CA 1
ATOM 3219 C C . LEU A 1 395 ? 19.302 8.322 -5.572 1.00 91.62 395 LEU A C 1
ATOM 3221 O O . LEU A 1 395 ? 20.107 9.109 -6.055 1.00 91.62 395 LEU A O 1
ATOM 3225 N N . VAL A 1 396 ? 18.058 8.185 -6.034 1.00 90.56 396 VAL A N 1
ATOM 3226 C CA . VAL A 1 396 ? 17.496 8.977 -7.138 1.00 90.56 396 VAL A CA 1
ATOM 3227 C C . VAL A 1 396 ? 16.648 10.160 -6.666 1.00 90.56 396 VAL A C 1
ATOM 3229 O O . VAL A 1 396 ? 15.997 10.794 -7.493 1.00 90.56 396 VAL A O 1
ATOM 3232 N N . ASP A 1 397 ? 16.603 10.429 -5.362 1.00 86.75 397 ASP A N 1
ATOM 3233 C CA . ASP A 1 397 ? 15.881 11.571 -4.801 1.00 86.75 397 ASP A CA 1
ATOM 3234 C C . ASP A 1 397 ? 16.625 12.866 -5.190 1.00 86.75 397 ASP A C 1
ATOM 3236 O O . ASP A 1 397 ? 17.830 12.963 -4.936 1.00 86.75 397 ASP A O 1
ATOM 3240 N N . PRO A 1 398 ? 15.981 13.831 -5.870 1.00 76.38 398 PRO A N 1
ATOM 3241 C CA . PRO A 1 398 ? 16.611 15.098 -6.208 1.00 76.38 398 PRO A CA 1
ATOM 3242 C C . PRO A 1 398 ? 16.893 15.897 -4.929 1.00 76.38 398 PRO A C 1
ATOM 3244 O O . PRO A 1 398 ? 16.035 15.998 -4.054 1.00 76.38 398 PRO A O 1
ATOM 3247 N N . TYR A 1 399 ? 18.114 16.430 -4.838 1.00 59.69 399 TYR A N 1
ATOM 3248 C CA . TYR A 1 399 ? 18.579 17.267 -3.728 1.00 59.69 399 TYR A CA 1
ATOM 3249 C C . TYR A 1 399 ? 17.830 18.592 -3.612 1.00 59.69 399 TYR A C 1
ATOM 3251 O O . TYR A 1 399 ? 17.516 19.183 -4.674 1.00 59.69 399 TYR A O 1
#

Foldseek 3Di:
DVLQVLLVVLLVQLVVLQVVLVVCVVVVVNVSSLVSLVVSVVSLVVSVVQQDPPVVVVCVVVDDDDDDDPSHHDPVSNVVSVVSNVSSVVVVVVVCVVPDDPVVVVVVVCLVVLPPAPPLPLLPDAPVQALGKHWDDPVLCCLQQVLHLDDPLLVVVCVVLVTDIAGDHPLLNVVSVCLVVDDLVDPQAEEAEDEDPQLCSSSSLVSLRERFQPCPPDAPDWDQAPVDNVDIFRLVSLLSVLVSCCSNCVVVLVVVQQWAQQKDDPDPPDIDHGGHRLVVLSVCSNVVSSCSRVSVVSSVVSLVVVCVPDVVSVSVCSSVPNDDDDPPPPPDPCPVVSPPHHYGYRDADDLSSLLSVLSVCVVSCLQVDPCCNDPVNSVVLCVQQVSRNRSSSVVSHDD

Sequence (399 aa):
MESNEKAEAKFHSAMELKLEGNAFFGQQNYKEAIRRYHRALMYVKGVENDGSDLIGNMCTAFGGDEGQGNRKVNAVILEKNKELKMDCFNNLSGWLRLFLNWETMMEQCNRSAILKNIKPNQAKHGVEHEGRFYQIEKPIKKQLFTYGGLPQSFNLLSETFNELCLMVRKPAIELISYLNATNFDAPVNRYVLYGKNGTGKSMTLAHILHYVPNWFRRFKEIVPSTTSPEKFDHPFESVAWLRHFSLQNGPLLQKLNLKTTETYTWSKREITEKGVPLTELIDHGLNRGKFASGCVVAVIEELKKAATTNKEYACAFTLRKMYQFNYRFVFIFGFEHIDPFIPIEVKNYSEKEMHSQIDYYAERKWLQQPKAVTERGRAELSFSSGNNPYTLMKLVDPY

pLDDT: mean 75.33, std 17.41, range [27.27, 95.81]

InterPro domains:
  IPR008092 Small ribosomal subunit protein mS29, metazoa [PR01716] (151-163)
  IPR008092 Small ribosomal subunit protein mS29, metazoa [PR01716] (169-180)
  IPR008092 Small ribosomal subunit protein mS29, metazoa [PR01716] (187-204)
  IPR011990 Tetratricopeptide-like helical domain superfamily [G3DSA:1.25.40.10] (1-125)
  IPR011990 Tetratricopeptide-like helical domain superfamily [SSF48452] (10-51)
  IPR019368 Small ribosomal subunit protein mS29 [PF10236] (166-308)
  IPR019368 Small ribosomal subunit protein mS29 [PF10236] (342-395)
  IPR019368 Small ribosomal subunit protein mS29 [PTHR12810] (114-306)
  IPR027417 P-loop containing nucleoside triphosphate hydrolase [SSF52540] (174-393)